Protein 2B5E (pdb70)

Structure (mmCIF, N/CA/C/O backbone):
data_2B5E
#
_entry.id   2B5E
#
_cell.length_a   136.560
_cell.length_b   136.560
_cell.length_c   69.524
_cell.angle_alpha   90.00
_cell.angle_beta   90.00
_cell.angle_gamma   90.00
#
_symmetry.space_group_name_H-M   'I 4'
#
loop_
_entity.id
_entity.type
_entity.pdbx_description
1 polymer 'Protein disulfide-isomerase'
2 non-polymer 'BARIUM ION'
3 non-polymer GLYCEROL
4 water water
#
loop_
_atom_site.group_PDB
_atom_site.id
_atom_site.type_symbol
_atom_site.label_atom_id
_atom_site.label_alt_id
_atom_site.label_comp_id
_atom_site.label_asym_id
_atom_site.label_entity_id
_atom_site.label_seq_id
_atom_site.pdbx_PDB_ins_code
_atom_site.Cartn_x
_atom_site.Cartn_y
_atom_site.Cartn_z
_atom_site.occupancy
_atom_site.B_iso_or_equiv
_atom_site.auth_seq_id
_atom_site.auth_comp_id
_atom_site.auth_asym_id
_atom_site.auth_atom_id
_atom_site.pdbx_PDB_model_num
ATOM 1 N N . MET A 1 4 ? -33.266 -34.946 -9.650 1.00 83.53 22 MET A N 1
ATOM 2 C CA . MET A 1 4 ? -33.900 -34.053 -10.664 1.00 83.44 22 MET A CA 1
ATOM 3 C C . MET A 1 4 ? -33.352 -34.304 -12.052 1.00 83.36 22 MET A C 1
ATOM 4 O O . MET A 1 4 ? -32.372 -35.045 -12.217 1.00 84.01 22 MET A O 1
ATOM 9 N N . GLN A 1 5 ? -33.987 -33.669 -13.043 1.00 82.58 23 GLN A N 1
ATOM 10 C CA . GLN A 1 5 ? -33.500 -33.704 -14.406 1.00 81.92 23 GLN A CA 1
ATOM 11 C C . GLN A 1 5 ? -32.236 -32.864 -14.398 1.00 81.34 23 GLN A C 1
ATOM 12 O O . GLN A 1 5 ? -32.054 -32.004 -13.528 1.00 81.29 23 GLN A O 1
ATOM 18 N N . GLN A 1 6 ? -31.357 -33.147 -15.350 1.00 80.45 24 GLN A N 1
ATOM 19 C CA . GLN A 1 6 ? -30.011 -32.627 -15.319 1.00 79.88 24 GLN A CA 1
ATOM 20 C C . GLN A 1 6 ? -30.039 -31.144 -15.656 1.00 79.35 24 GLN A C 1
ATOM 21 O O . GLN A 1 6 ? -30.709 -30.720 -16.611 1.00 78.49 24 GLN A O 1
ATOM 27 N N . GLU A 1 7 ? -29.311 -30.377 -14.843 1.00 78.89 25 GLU A N 1
ATOM 28 C CA . GLU A 1 7 ? -29.074 -28.949 -15.066 1.00 78.46 25 GLU A CA 1
ATOM 29 C C . GLU A 1 7 ? -27.671 -28.620 -15.579 1.00 77.37 25 GLU A C 1
ATOM 30 O O . GLU A 1 7 ? -26.748 -29.398 -15.417 1.00 76.69 25 GLU A O 1
ATOM 36 N N . ALA A 1 8 ? -27.547 -27.431 -16.161 1.00 77.29 26 ALA A N 1
ATOM 37 C CA . ALA A 1 8 ? -26.293 -26.895 -16.738 1.00 77.32 26 ALA A CA 1
ATOM 38 C C . ALA A 1 8 ? -25.287 -26.472 -15.678 1.00 77.04 26 ALA A C 1
ATOM 39 O O . ALA A 1 8 ? -24.108 -26.704 -15.817 1.00 77.51 26 ALA A O 1
ATOM 41 N N . VAL A 1 9 ? -25.763 -25.846 -14.614 1.00 77.55 27 VAL A N 1
ATOM 42 C CA . VAL A 1 9 ? -24.921 -25.518 -13.462 1.00 77.56 27 VAL A CA 1
ATOM 43 C C . VAL A 1 9 ? -24.443 -26.786 -12.692 1.00 77.31 27 VAL A C 1
ATOM 44 O O . VAL A 1 9 ? -25.215 -27.702 -12.422 1.00 75.26 27 VAL A O 1
ATOM 48 N N . ALA A 1 10 ? -23.135 -26.826 -12.417 1.00 77.57 28 ALA A N 1
ATOM 49 C CA . ALA A 1 10 ? -22.507 -27.943 -11.741 1.00 78.01 28 ALA A CA 1
ATOM 50 C C . ALA A 1 10 ? -22.915 -27.865 -10.296 1.00 78.16 28 ALA A C 1
ATOM 51 O O . ALA A 1 10 ? -23.222 -26.771 -9.817 1.00 78.55 28 ALA A O 1
ATOM 53 N N . PRO A 1 11 ? -22.906 -29.009 -9.597 1.00 78.13 29 PRO A N 1
ATOM 54 C CA . PRO A 1 11 ? -23.252 -29.007 -8.188 1.00 78.39 29 PRO A CA 1
ATOM 55 C C . PRO A 1 11 ? -22.260 -28.136 -7.450 1.00 78.59 29 PRO A C 1
ATOM 56 O O . PRO A 1 11 ? -21.005 -28.185 -7.752 1.00 79.24 29 PRO A O 1
ATOM 60 N N . GLU A 1 12 ? -22.795 -27.347 -6.492 1.00 79.16 30 GLU A N 1
ATOM 61 C CA . GLU A 1 12 ? -21.990 -26.265 -5.945 1.00 79.35 30 GLU A CA 1
ATOM 62 C C . GLU A 1 12 ? -20.903 -26.736 -4.947 1.00 80.13 30 GLU A C 1
ATOM 63 O O . GLU A 1 12 ? -19.978 -25.911 -4.600 1.00 81.28 30 GLU A O 1
ATOM 69 N N . ASP A 1 13 ? -20.984 -28.052 -4.534 1.00 79.54 31 ASP A N 1
ATOM 70 C CA . ASP A 1 13 ? -19.912 -28.678 -3.760 1.00 78.88 31 ASP A CA 1
ATOM 71 C C . ASP A 1 13 ? -18.860 -29.457 -4.579 1.00 78.47 31 ASP A C 1
ATOM 72 O O . ASP A 1 13 ? -18.069 -30.230 -3.972 1.00 78.37 31 ASP A O 1
ATOM 77 N N . SER A 1 14 ? -18.872 -29.313 -5.930 1.00 78.00 32 SER A N 1
ATOM 78 C CA . SER A 1 14 ? -17.913 -30.091 -6.765 1.00 77.18 32 SER A CA 1
ATOM 79 C C . SER A 1 14 ? -16.584 -29.334 -6.920 1.00 76.90 32 SER A C 1
ATOM 80 O O . SER A 1 14 ? -16.381 -28.223 -6.270 1.00 78.19 32 SER A O 1
ATOM 83 N N . ALA A 1 15 ? -15.685 -29.912 -7.769 1.00 75.66 33 ALA A N 1
ATOM 84 C CA . ALA A 1 15 ? -14.410 -29.260 -8.080 1.00 74.79 33 ALA A CA 1
ATOM 85 C C . ALA A 1 15 ? -14.624 -27.995 -8.894 1.00 74.21 33 ALA A C 1
ATOM 86 O O . ALA A 1 15 ? -13.824 -27.078 -8.818 1.00 75.15 33 ALA A O 1
ATOM 88 N N . VAL A 1 16 ? -15.706 -27.950 -9.670 1.00 73.14 34 VAL A N 1
ATOM 89 C CA . VAL A 1 16 ? -16.040 -26.779 -10.503 1.00 72.34 34 VAL A CA 1
ATOM 90 C C . VAL A 1 16 ? -16.141 -25.507 -9.662 1.00 71.69 34 VAL A C 1
ATOM 91 O O . VAL A 1 16 ? -16.588 -25.559 -8.500 1.00 71.82 34 VAL A O 1
ATOM 95 N N . VAL A 1 17 ? -15.686 -24.391 -10.237 1.00 70.94 35 VAL A N 1
ATOM 96 C CA . VAL A 1 17 ? -15.630 -23.124 -9.542 1.00 70.41 35 VAL A CA 1
ATOM 97 C C . VAL A 1 17 ? -16.605 -22.175 -10.208 1.00 70.41 35 VAL A C 1
ATOM 98 O O . VAL A 1 17 ? -16.631 -22.040 -11.437 1.00 70.52 35 VAL A O 1
ATOM 102 N N . LYS A 1 18 ? -17.428 -21.541 -9.384 1.00 70.37 36 LYS A N 1
ATOM 103 C CA . LYS A 1 18 ? -18.390 -20.572 -9.844 1.00 70.53 36 LYS A CA 1
ATOM 104 C C . LYS A 1 18 ? -17.671 -19.256 -9.905 1.00 70.53 36 LYS A C 1
ATOM 105 O O . LYS A 1 18 ? -17.008 -18.868 -8.958 1.00 70.78 36 LYS A O 1
ATOM 111 N N . LEU A 1 19 ? -17.795 -18.582 -11.036 1.00 70.66 37 LEU A N 1
ATOM 112 C CA . LEU A 1 19 ? -17.141 -17.305 -11.252 1.00 70.32 37 LEU A CA 1
ATOM 113 C C . LEU A 1 19 ? -18.188 -16.333 -11.748 1.00 70.48 37 LEU A C 1
ATOM 114 O O . LEU A 1 19 ? -19.129 -16.717 -12.459 1.00 70.32 37 LEU A O 1
ATOM 119 N N . ALA A 1 20 ? -18.049 -15.087 -11.314 1.00 70.36 38 ALA A N 1
ATOM 120 C CA . ALA A 1 20 ? -19.021 -14.057 -11.636 1.00 70.37 38 ALA A CA 1
ATOM 121 C C . ALA A 1 20 ? -18.301 -12.765 -12.010 1.00 70.24 38 ALA A C 1
ATOM 122 O O . ALA A 1 20 ? -17.077 -12.699 -11.982 1.00 68.79 38 ALA A O 1
ATOM 124 N N . THR A 1 21 ? -19.084 -11.731 -12.332 1.00 71.13 39 THR A N 1
ATOM 125 C CA . THR A 1 21 ? -18.513 -10.488 -12.841 1.00 71.37 39 THR A CA 1
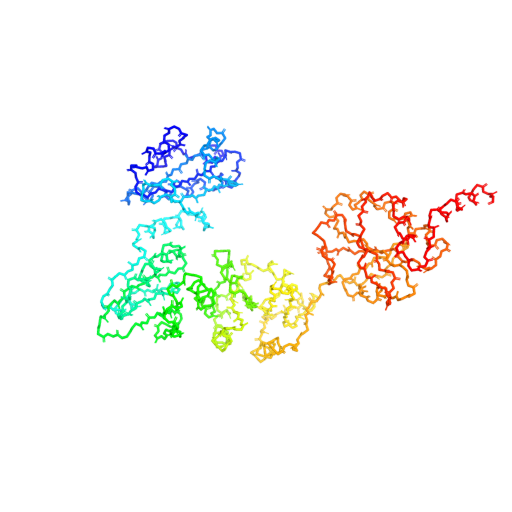ATOM 126 C C . THR A 1 21 ? -17.463 -9.941 -11.868 1.00 71.39 39 THR A C 1
ATOM 127 O O . THR A 1 21 ? -16.329 -9.662 -12.269 1.00 71.64 39 THR A O 1
ATOM 131 N N . ASP A 1 22 ? -17.792 -9.866 -10.592 1.00 71.12 40 ASP A N 1
ATOM 132 C CA . ASP A 1 22 ? -16.897 -9.180 -9.664 1.00 71.07 40 ASP A CA 1
ATOM 133 C C . ASP A 1 22 ? -15.755 -10.062 -9.119 1.00 70.67 40 ASP A C 1
ATOM 134 O O . ASP A 1 22 ? -14.871 -9.539 -8.451 1.00 70.41 40 ASP A O 1
ATOM 139 N N . SER A 1 23 ? -15.766 -11.368 -9.446 1.00 70.21 41 SER A N 1
ATOM 140 C CA . SER A 1 23 ? -14.748 -12.349 -8.990 1.00 69.82 41 SER A CA 1
ATOM 141 C C . SER A 1 23 ? -13.819 -12.931 -10.089 1.00 69.85 41 SER A C 1
ATOM 142 O O . SER A 1 23 ? -12.774 -13.533 -9.771 1.00 70.82 41 SER A O 1
ATOM 145 N N . PHE A 1 24 ? -14.205 -12.788 -11.354 1.00 68.60 42 PHE A N 1
ATOM 146 C CA . PHE A 1 24 ? -13.464 -13.368 -12.470 1.00 68.38 42 PHE A CA 1
ATOM 147 C C . PHE A 1 24 ? -11.990 -12.962 -12.621 1.00 68.43 42 PHE A C 1
ATOM 148 O O . PHE A 1 24 ? -11.102 -13.830 -12.721 1.00 68.64 42 PHE A O 1
ATOM 156 N N . ASN A 1 25 ? -11.734 -11.658 -12.702 1.00 67.68 43 ASN A N 1
ATOM 157 C CA . ASN A 1 25 ? -10.400 -11.199 -12.990 1.00 67.63 43 ASN A CA 1
ATOM 158 C C . ASN A 1 25 ? -9.438 -11.652 -11.916 1.00 68.05 43 ASN A C 1
ATOM 159 O O . ASN A 1 25 ? -8.405 -12.235 -12.246 1.00 68.53 43 ASN A O 1
ATOM 164 N N . GLU A 1 26 ? -9.796 -11.421 -10.643 1.00 68.36 44 GLU A N 1
ATOM 165 C CA . GLU A 1 26 ? -8.968 -11.804 -9.484 1.00 68.28 44 GLU A CA 1
ATOM 166 C C . GLU A 1 26 ? -8.660 -13.298 -9.557 1.00 68.00 44 GLU A C 1
ATOM 167 O O . GLU A 1 26 ? -7.532 -13.719 -9.275 1.00 67.73 44 GLU A O 1
ATOM 173 N N . TYR A 1 27 ? -9.646 -14.095 -9.970 1.00 68.00 45 TYR A N 1
ATOM 174 C CA . TYR A 1 27 ? -9.458 -15.549 -10.058 1.00 68.39 45 TYR A CA 1
ATOM 175 C C . TYR A 1 27 ? -8.530 -16.009 -11.179 1.00 68.37 45 TYR A C 1
ATOM 176 O O . TYR A 1 27 ? -7.706 -16.892 -10.992 1.00 68.44 45 TYR A O 1
ATOM 185 N N . ILE A 1 28 ? -8.706 -15.442 -12.355 1.00 68.98 46 ILE A N 1
ATOM 186 C CA . ILE A 1 28 ? -7.864 -15.774 -13.498 1.00 69.30 46 ILE A CA 1
ATOM 187 C C . ILE A 1 28 ? -6.443 -15.346 -13.209 1.00 69.68 46 ILE A C 1
ATOM 188 O O . ILE A 1 28 ? -5.495 -16.086 -13.464 1.00 68.91 46 ILE A O 1
ATOM 193 N N . GLN A 1 29 ? -6.298 -14.155 -12.642 1.00 70.00 47 GLN A N 1
ATOM 194 C CA . GLN A 1 29 ? -4.980 -13.614 -12.493 1.00 70.45 47 GLN A CA 1
ATOM 195 C C . GLN A 1 29 ? -4.270 -14.050 -11.221 1.00 70.01 47 GLN A C 1
ATOM 196 O O . GLN A 1 29 ? -3.168 -13.595 -10.962 1.00 69.42 47 GLN A O 1
ATOM 202 N N . SER A 1 30 ? -4.875 -14.973 -10.475 1.00 70.13 48 SER A N 1
ATOM 203 C CA . SER A 1 30 ? -4.152 -15.743 -9.457 1.00 70.62 48 SER A CA 1
ATOM 204 C C . SER A 1 30 ? -4.031 -17.234 -9.805 1.00 70.71 48 SER A C 1
ATOM 205 O O . SER A 1 30 ? -3.514 -17.991 -9.022 1.00 71.07 48 SER A O 1
ATOM 208 N N . HIS A 1 31 ? -4.502 -17.654 -10.971 1.00 71.27 49 HIS A N 1
ATOM 209 C CA . HIS A 1 31 ? -4.441 -19.057 -11.398 1.00 71.48 49 HIS A CA 1
ATOM 210 C C . HIS A 1 31 ? -3.984 -19.128 -12.857 1.00 71.99 49 HIS A C 1
ATOM 211 O O . HIS A 1 31 ? -4.581 -18.493 -13.721 1.00 72.88 49 HIS A O 1
ATOM 218 N N . ASP A 1 32 ? -2.969 -19.941 -13.142 1.00 72.52 50 ASP A N 1
ATOM 219 C CA . ASP A 1 32 ? -2.234 -19.885 -14.429 1.00 71.98 50 ASP A CA 1
ATOM 220 C C . ASP A 1 32 ? -2.853 -20.662 -15.605 1.00 71.21 50 ASP A C 1
ATOM 221 O O . ASP A 1 32 ? -2.443 -20.477 -16.751 1.00 69.65 50 ASP A O 1
ATOM 226 N N . LEU A 1 33 ? -3.799 -21.556 -15.307 1.00 70.48 51 LEU A N 1
ATOM 227 C CA . LEU A 1 33 ? -4.483 -22.330 -16.342 1.00 70.01 51 LEU A CA 1
ATOM 228 C C . LEU A 1 33 ? -5.927 -22.628 -15.920 1.00 68.95 51 LEU A C 1
ATOM 229 O O . LEU A 1 33 ? -6.174 -23.416 -15.022 1.00 68.71 51 LEU A O 1
ATOM 234 N N . VAL A 1 34 ? -6.868 -21.980 -16.586 1.00 68.59 52 VAL A N 1
ATOM 235 C CA . VAL A 1 34 ? -8.263 -22.000 -16.198 1.00 68.55 52 VAL A CA 1
ATOM 236 C C . VAL A 1 34 ? -9.114 -22.256 -17.430 1.00 67.93 52 VAL A C 1
ATOM 237 O O . VAL A 1 34 ? -8.934 -21.581 -18.443 1.00 68.10 52 VAL A O 1
ATOM 241 N N . LEU A 1 35 ? -9.995 -23.260 -17.355 1.00 67.88 53 LEU A N 1
ATOM 242 C CA . LEU A 1 35 ? -11.004 -23.520 -18.402 1.00 67.87 53 LEU A CA 1
ATOM 243 C C . LEU A 1 35 ? -12.284 -22.932 -17.881 1.00 67.96 53 LEU A C 1
ATOM 244 O O . LEU A 1 35 ? -12.701 -23.254 -16.749 1.00 67.44 53 LEU A O 1
ATOM 249 N N . ALA A 1 36 ? -12.873 -22.027 -18.662 1.00 67.70 54 ALA A N 1
ATOM 250 C CA . ALA A 1 36 ? -14.079 -21.320 -18.232 1.00 68.28 54 ALA A CA 1
ATOM 251 C C . ALA A 1 36 ? -15.222 -21.692 -19.141 1.00 67.85 54 ALA A C 1
ATOM 252 O O . ALA A 1 36 ? -15.086 -21.599 -20.344 1.00 67.56 54 ALA A O 1
ATOM 254 N N . GLU A 1 37 ? -16.324 -22.135 -18.551 1.00 68.04 55 GLU A N 1
ATOM 255 C CA . GLU A 1 37 ? -17.566 -22.373 -19.290 1.00 68.78 55 GLU A CA 1
ATOM 256 C C . GLU A 1 37 ? -18.560 -21.227 -19.102 1.00 68.09 55 GLU A C 1
ATOM 257 O O . GLU A 1 37 ? -19.072 -20.988 -17.998 1.00 67.74 55 GLU A O 1
ATOM 263 N N . PHE A 1 38 ? -18.788 -20.496 -20.184 1.00 68.19 56 PHE A N 1
ATOM 264 C CA . PHE A 1 38 ? -19.835 -19.447 -20.241 1.00 68.28 56 PHE A CA 1
ATOM 265 C C . PHE A 1 38 ? -21.146 -20.095 -20.709 1.00 68.04 56 PHE A C 1
ATOM 266 O O . PHE A 1 38 ? -21.251 -20.615 -21.803 1.00 66.62 56 PHE A O 1
ATOM 274 N N . PHE A 1 39 ? -22.131 -20.123 -19.824 1.00 68.96 57 PHE A N 1
ATOM 275 C CA . PHE A 1 39 ? -23.338 -20.924 -20.053 1.00 68.70 57 PHE A CA 1
ATOM 276 C C . PHE A 1 39 ? -24.578 -20.083 -19.667 1.00 69.08 57 PHE A C 1
ATOM 277 O O . PHE A 1 39 ? -24.432 -19.017 -19.090 1.00 69.49 57 PHE A O 1
ATOM 285 N N . ALA A 1 40 ? -25.763 -20.552 -20.077 1.00 69.26 58 ALA A N 1
ATOM 286 C CA . ALA A 1 40 ? -27.039 -20.038 -19.659 1.00 69.28 58 ALA A CA 1
ATOM 287 C C . ALA A 1 40 ? -27.854 -21.237 -19.184 1.00 70.17 58 ALA A C 1
ATOM 288 O O . ALA A 1 40 ? -27.790 -22.301 -19.811 1.00 71.47 58 ALA A O 1
ATOM 290 N N . PRO A 1 41 ? -28.636 -21.095 -18.082 1.00 69.64 59 PRO A N 1
ATOM 291 C CA . PRO A 1 41 ? -29.288 -22.314 -17.583 1.00 69.29 59 PRO A CA 1
ATOM 292 C C . PRO A 1 41 ? -30.349 -22.884 -18.534 1.00 69.79 59 PRO A C 1
ATOM 293 O O . PRO A 1 41 ? -30.717 -24.065 -18.429 1.00 71.17 59 PRO A O 1
ATOM 297 N N . TRP A 1 42 ? -30.891 -22.050 -19.417 1.00 68.95 60 TRP A N 1
ATOM 298 C CA . TRP A 1 42 ? -31.899 -22.516 -20.351 1.00 68.25 60 TRP A CA 1
ATOM 299 C C . TRP A 1 42 ? -31.387 -23.351 -21.538 1.00 67.89 60 TRP A C 1
ATOM 300 O O . TRP A 1 42 ? -32.158 -23.790 -22.391 1.00 66.90 60 TRP A O 1
ATOM 311 N N . CYS A 1 43 ? -30.082 -23.562 -21.581 1.00 67.61 61 CYS A N 1
ATOM 312 C CA . CYS A 1 43 ? -29.447 -24.152 -22.726 1.00 67.61 61 CYS A CA 1
ATOM 313 C C . CYS A 1 43 ? -29.293 -25.706 -22.617 1.00 66.96 61 CYS A C 1
ATOM 314 O O . CYS A 1 43 ? -28.567 -26.177 -21.798 1.00 66.43 61 CYS A O 1
ATOM 319 N N . GLY A 1 44 ? -30.001 -26.465 -23.459 1.00 66.93 62 GLY A N 1
ATOM 320 C CA . GLY A 1 44 ? -29.979 -27.946 -23.457 1.00 67.46 62 GLY A CA 1
ATOM 321 C C . GLY A 1 44 ? -28.607 -28.586 -23.710 1.00 68.23 62 GLY A C 1
ATOM 322 O O . GLY A 1 44 ? -28.288 -29.612 -23.119 1.00 68.03 62 GLY A O 1
ATOM 323 N N . HIS A 1 45 ? -27.781 -27.990 -24.571 1.00 68.88 63 HIS A N 1
ATOM 324 C CA . HIS A 1 45 ? -26.416 -28.485 -24.778 1.00 69.53 63 HIS A CA 1
ATOM 325 C C . HIS A 1 45 ? -25.548 -28.198 -23.565 1.00 69.47 63 HIS A C 1
ATOM 326 O O . HIS A 1 45 ? -24.615 -28.951 -23.263 1.00 70.32 63 HIS A O 1
ATOM 333 N N . CYS A 1 46 ? -25.863 -27.114 -22.865 1.00 69.02 64 CYS A N 1
ATOM 334 C CA . CYS A 1 46 ? -25.201 -26.797 -21.601 1.00 68.38 64 CYS A CA 1
ATOM 335 C C . CYS A 1 46 ? -25.595 -27.835 -20.555 1.00 67.71 64 CYS A C 1
ATOM 336 O O . CYS A 1 46 ? -24.740 -28.266 -19.777 1.00 68.01 64 CYS A O 1
ATOM 341 N N . LYS A 1 47 ? -26.863 -28.256 -20.564 1.00 66.32 65 LYS A N 1
ATOM 342 C CA . LYS A 1 47 ? -27.293 -29.343 -19.680 1.00 66.84 65 LYS A CA 1
ATOM 343 C C . LYS A 1 47 ? -26.653 -30.683 -20.064 1.00 66.45 65 LYS A C 1
ATOM 344 O O . LYS A 1 47 ? -26.151 -31.382 -19.191 1.00 66.89 65 LYS A O 1
ATOM 350 N N . ASN A 1 48 ? -26.699 -31.044 -21.349 1.00 66.19 66 ASN A N 1
ATOM 351 C CA . ASN A 1 48 ? -26.084 -32.279 -21.830 1.00 66.97 66 ASN A CA 1
ATOM 352 C C . ASN A 1 48 ? -24.629 -32.451 -21.356 1.00 67.40 66 ASN A C 1
ATOM 353 O O . ASN A 1 48 ? -24.233 -33.560 -21.031 1.00 66.16 66 ASN A O 1
ATOM 358 N N . MET A 1 49 ? -23.839 -31.372 -21.277 1.00 68.55 67 MET A N 1
ATOM 359 C CA . MET A 1 49 ? -22.396 -31.503 -20.970 1.00 69.70 67 MET A CA 1
ATOM 360 C C . MET A 1 49 ? -22.035 -31.444 -19.497 1.00 70.18 67 MET A C 1
ATOM 361 O O . MET A 1 49 ? -20.924 -31.833 -19.131 1.00 70.53 67 MET A O 1
ATOM 366 N N . ALA A 1 50 ? -22.919 -30.931 -18.648 1.00 70.00 68 ALA A N 1
ATOM 367 C CA . ALA A 1 50 ? -22.566 -30.778 -17.227 1.00 70.01 68 ALA A CA 1
ATOM 368 C C . ALA A 1 50 ? -21.957 -32.060 -16.612 1.00 70.13 68 ALA A C 1
ATOM 369 O O . ALA A 1 50 ? -20.907 -32.006 -15.956 1.00 71.09 68 ALA A O 1
ATOM 371 N N . PRO A 1 51 ? -22.592 -33.220 -16.818 1.00 69.48 69 PRO A N 1
ATOM 372 C CA . PRO A 1 51 ? -21.972 -34.365 -16.136 1.00 69.58 69 PRO A CA 1
ATOM 373 C C . PRO A 1 51 ? -20.493 -34.567 -16.510 1.00 69.25 69 PRO A C 1
ATOM 374 O O . PRO A 1 51 ? -19.664 -34.839 -15.644 1.00 68.42 69 PRO A O 1
ATOM 378 N N . GLU A 1 52 ? -20.183 -34.405 -17.794 1.00 69.66 70 GLU A N 1
ATOM 379 C CA . GLU A 1 52 ? -18.822 -34.550 -18.304 1.00 69.83 70 GLU A CA 1
ATOM 380 C C . GLU A 1 52 ? -17.874 -33.440 -17.826 1.00 69.51 70 GLU A C 1
ATOM 381 O O . GLU A 1 52 ? -16.680 -33.685 -17.689 1.00 71.24 70 GLU A O 1
ATOM 387 N N . TYR A 1 53 ? -18.406 -32.260 -17.544 1.00 68.65 71 TYR A N 1
ATOM 388 C CA . TYR A 1 53 ? -17.622 -31.116 -17.076 1.00 68.96 71 TYR A CA 1
ATOM 389 C C . TYR A 1 53 ? -17.163 -31.341 -15.680 1.00 68.70 71 TYR A C 1
ATOM 390 O O . TYR A 1 53 ? -16.029 -31.071 -15.348 1.00 68.41 71 TYR A O 1
ATOM 399 N N . VAL A 1 54 ? -18.087 -31.804 -14.848 1.00 69.90 72 VAL A N 1
ATOM 400 C CA . VAL A 1 54 ? -17.806 -32.105 -13.445 1.00 69.80 72 VAL A CA 1
ATOM 401 C C . VAL A 1 54 ? -16.792 -33.241 -13.356 1.00 70.09 72 VAL A C 1
ATOM 402 O O . VAL A 1 54 ? -15.781 -33.156 -12.622 1.00 71.12 72 VAL A O 1
ATOM 406 N N . LYS A 1 55 ? -17.051 -34.294 -14.117 1.00 70.55 73 LYS A N 1
ATOM 407 C CA . LYS A 1 55 ? -16.159 -35.465 -14.160 1.00 70.53 73 LYS A CA 1
ATOM 408 C C . LYS A 1 55 ? -14.747 -35.067 -14.670 1.00 69.90 73 LYS A C 1
ATOM 409 O O . LYS A 1 55 ? -13.766 -35.454 -14.117 1.00 69.18 73 LYS A O 1
ATOM 415 N N . ALA A 1 56 ? -14.626 -34.217 -15.680 1.00 70.78 74 ALA A N 1
ATOM 416 C CA . ALA A 1 56 ? -13.299 -33.641 -15.997 1.00 70.91 74 ALA A CA 1
ATOM 417 C C . ALA A 1 56 ? -12.696 -32.727 -14.879 1.00 71.05 74 ALA A C 1
ATOM 418 O O . ALA A 1 56 ? -11.509 -32.811 -14.594 1.00 71.22 74 ALA A O 1
ATOM 420 N N . ALA A 1 57 ? -13.499 -31.849 -14.267 1.00 71.51 75 ALA A N 1
ATOM 421 C CA . ALA A 1 57 ? -13.010 -30.977 -13.188 1.00 71.30 75 ALA A CA 1
ATOM 422 C C . ALA A 1 57 ? -12.468 -31.796 -12.030 1.00 71.80 75 ALA A C 1
ATOM 423 O O . ALA A 1 57 ? -11.487 -31.404 -11.388 1.00 72.44 75 ALA A O 1
ATOM 425 N N . GLU A 1 58 ? -13.105 -32.925 -11.748 1.00 71.43 76 GLU A N 1
ATOM 426 C CA . GLU A 1 58 ? -12.602 -33.780 -1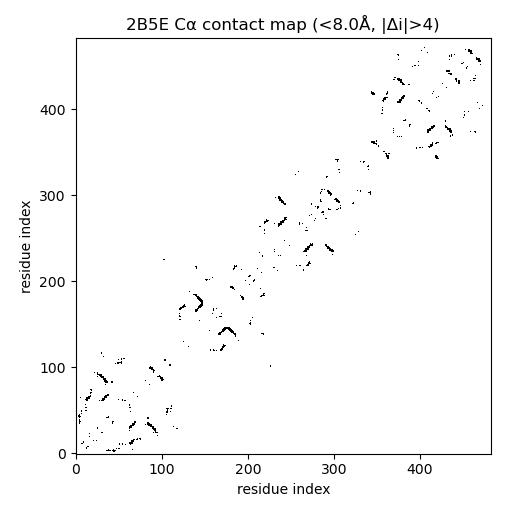0.689 1.00 72.06 76 GLU A CA 1
ATOM 427 C C . GLU A 1 58 ? -11.229 -34.305 -11.057 1.00 71.90 76 GLU A C 1
ATOM 428 O O . GLU A 1 58 ? -10.296 -34.157 -10.284 1.00 72.45 76 GLU A O 1
ATOM 434 N N . THR A 1 59 ? -11.122 -34.892 -12.250 1.00 71.66 77 THR A N 1
ATOM 435 C CA . THR A 1 59 ? -9.919 -35.561 -12.719 1.00 71.73 77 THR A CA 1
ATOM 436 C C . THR A 1 59 ? -8.701 -34.623 -12.750 1.00 71.72 77 THR A C 1
ATOM 437 O O . THR A 1 59 ? -7.572 -35.078 -12.807 1.00 71.41 77 THR A O 1
ATOM 441 N N . LEU A 1 60 ? -8.952 -33.332 -12.619 1.00 71.80 78 LEU A N 1
ATOM 442 C CA . LEU A 1 60 ? -8.046 -32.294 -13.057 1.00 72.65 78 LEU A CA 1
ATOM 443 C C . LEU A 1 60 ? -7.612 -31.372 -11.921 1.00 72.89 78 LEU A C 1
ATOM 444 O O . LEU A 1 60 ? -6.883 -30.405 -12.157 1.00 72.69 78 LEU A O 1
ATOM 449 N N . VAL A 1 61 ? -8.104 -31.648 -10.712 1.00 72.68 79 VAL A N 1
ATOM 450 C CA . VAL A 1 61 ? -7.708 -30.944 -9.497 1.00 73.44 79 VAL A CA 1
ATOM 451 C C . VAL A 1 61 ? -6.255 -31.296 -9.220 1.00 74.33 79 VAL A C 1
ATOM 452 O O . VAL A 1 61 ? -5.441 -30.456 -8.842 1.00 75.22 79 VAL A O 1
ATOM 456 N N . GLU A 1 62 ? -5.999 -32.602 -9.325 1.00 74.92 80 GLU A N 1
ATOM 457 C CA . GLU A 1 62 ? -4.691 -33.257 -9.324 1.00 74.52 80 GLU A CA 1
ATOM 458 C C . GLU A 1 62 ? -3.580 -32.424 -9.964 1.00 74.05 80 GLU A C 1
ATOM 459 O O . GLU A 1 62 ? -2.447 -32.376 -9.451 1.00 73.47 80 GLU A O 1
ATOM 465 N N . LYS A 1 63 ? -3.918 -31.772 -11.082 1.00 73.71 81 LYS A N 1
ATOM 466 C CA . LYS A 1 63 ? -2.941 -31.076 -11.916 1.00 73.02 81 LYS A CA 1
ATOM 467 C C . LYS A 1 63 ? -2.920 -29.565 -11.681 1.00 72.45 81 LYS A C 1
ATOM 468 O O . LYS A 1 63 ? -2.361 -28.837 -12.477 1.00 72.41 81 LYS A O 1
ATOM 474 N N . ASN A 1 64 ? -3.517 -29.087 -10.594 1.00 72.36 82 ASN A N 1
ATOM 475 C CA . ASN A 1 64 ? -3.583 -27.650 -10.312 1.00 72.65 82 ASN A CA 1
ATOM 476 C C . ASN A 1 64 ? -4.139 -26.866 -11.517 1.00 72.53 82 ASN A C 1
ATOM 477 O O . ASN A 1 64 ? -3.665 -25.770 -11.841 1.00 72.97 82 ASN A O 1
ATOM 482 N N . ILE A 1 65 ? -5.131 -27.454 -12.195 1.00 71.98 83 ILE A N 1
ATOM 483 C CA . ILE A 1 65 ? -5.839 -26.818 -13.311 1.00 71.20 83 ILE A CA 1
ATOM 484 C C . ILE A 1 65 ? -7.322 -26.698 -12.934 1.00 70.93 83 ILE A C 1
ATOM 485 O O . ILE A 1 65 ? -7.981 -27.681 -12.616 1.00 70.95 83 ILE A O 1
ATOM 490 N N . THR A 1 66 ? -7.818 -25.471 -12.988 1.00 70.95 84 THR A N 1
ATOM 491 C CA . THR A 1 66 ? -9.202 -25.127 -12.728 1.00 70.67 84 THR A CA 1
ATOM 492 C C . THR A 1 66 ? -10.161 -25.172 -13.924 1.00 70.15 84 THR A C 1
ATOM 493 O O . THR A 1 66 ? -9.833 -24.720 -15.013 1.00 70.25 84 THR A O 1
ATOM 497 N N . LEU A 1 67 ? -11.359 -25.688 -13.656 1.00 70.08 85 LEU A N 1
ATOM 498 C CA . LEU A 1 67 ? -12.572 -25.560 -14.452 1.00 70.28 85 LEU A CA 1
ATOM 499 C C . LEU A 1 67 ? -13.605 -24.685 -13.725 1.00 70.37 85 LEU A C 1
ATOM 500 O O . LEU A 1 67 ? -14.012 -24.966 -12.600 1.00 69.33 85 LEU A O 1
ATOM 505 N N . ALA A 1 68 ? -14.020 -23.615 -14.406 1.00 71.17 86 ALA A N 1
ATOM 506 C CA . ALA A 1 68 ? -14.959 -22.616 -13.866 1.00 71.05 86 ALA A CA 1
ATOM 507 C C . ALA A 1 68 ? -16.216 -22.545 -14.719 1.00 70.95 86 ALA A C 1
ATOM 508 O O . ALA A 1 68 ? -16.229 -23.012 -15.851 1.00 69.84 8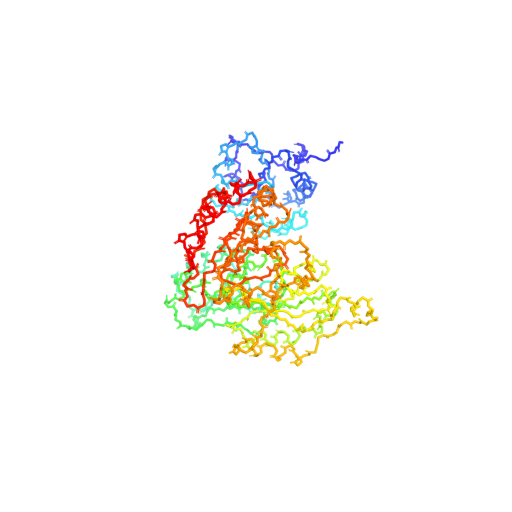6 ALA A O 1
ATOM 510 N N . GLN A 1 69 ? -17.273 -21.985 -14.132 1.00 71.78 87 GLN A N 1
ATOM 511 C CA . GLN A 1 69 ? -18.521 -21.725 -14.829 1.00 72.42 87 GLN A CA 1
ATOM 512 C C . GLN A 1 69 ? -18.930 -20.265 -14.598 1.00 72.63 87 GLN A C 1
ATOM 513 O O . GLN A 1 69 ? -18.903 -19.765 -13.467 1.00 71.35 87 GLN A O 1
ATOM 519 N N . ILE A 1 70 ? -19.282 -19.591 -15.690 1.00 73.03 88 ILE A N 1
ATOM 520 C CA . ILE A 1 70 ? -19.912 -18.275 -15.619 1.00 72.79 88 ILE A CA 1
ATOM 521 C C . ILE A 1 70 ? -21.299 -18.378 -16.221 1.00 72.41 88 ILE A C 1
ATOM 522 O O . ILE A 1 70 ? -21.448 -18.710 -17.388 1.00 73.09 88 ILE A O 1
ATOM 527 N N . ASP A 1 71 ? -22.300 -18.061 -15.428 1.00 71.26 89 ASP A N 1
ATOM 528 C CA . ASP A 1 71 ? -23.669 -17.967 -15.913 1.00 71.17 89 ASP A CA 1
ATOM 529 C C . ASP A 1 71 ? -23.902 -16.585 -16.521 1.00 70.48 89 ASP A C 1
ATOM 530 O O . ASP A 1 71 ? -24.047 -15.605 -15.804 1.00 70.22 89 ASP A O 1
ATOM 535 N N . CYS A 1 72 ? -23.949 -16.520 -17.851 1.00 70.63 90 CYS A N 1
ATOM 536 C CA . CYS A 1 72 ? -24.075 -15.244 -18.571 1.00 70.77 90 CYS A CA 1
ATOM 537 C C . CYS A 1 72 ? -25.403 -14.516 -18.330 1.00 70.75 90 CYS A C 1
ATOM 538 O O . CYS A 1 72 ? -25.459 -13.317 -18.507 1.00 71.57 90 CYS A O 1
ATOM 541 N N . THR A 1 73 ? -26.461 -15.212 -17.911 1.00 69.76 91 THR A N 1
ATOM 542 C CA . THR A 1 73 ? -27.745 -14.546 -17.640 1.00 69.77 91 THR A CA 1
ATOM 543 C C . THR A 1 73 ? -27.667 -13.609 -16.413 1.00 68.90 91 THR A C 1
ATOM 544 O O . THR A 1 73 ? -28.449 -12.746 -16.269 1.00 67.40 91 THR A O 1
ATOM 548 N N . GLU A 1 74 ? -26.649 -13.788 -15.600 1.00 69.42 92 GLU A N 1
ATOM 549 C CA . GLU A 1 74 ? -26.377 -12.994 -14.437 1.00 70.06 92 GLU A CA 1
ATOM 550 C C . GLU A 1 74 ? -25.071 -12.210 -14.562 1.00 69.84 92 GLU A C 1
ATOM 551 O O . GLU A 1 74 ? -24.743 -11.431 -13.686 1.00 70.23 92 GLU A O 1
ATOM 557 N N . ASN A 1 75 ? -24.283 -12.476 -15.603 1.00 69.31 93 ASN A N 1
ATOM 558 C CA . ASN A 1 75 ? -22.996 -11.825 -15.776 1.00 69.57 93 ASN A CA 1
ATOM 559 C C . ASN A 1 75 ? -22.830 -11.271 -17.194 1.00 69.41 93 ASN A C 1
ATOM 560 O O . ASN A 1 75 ? -21.844 -11.541 -17.880 1.00 69.55 93 ASN A O 1
ATOM 565 N N . GLN A 1 76 ? -23.805 -10.497 -17.611 1.00 69.30 94 GLN A N 1
ATOM 566 C CA . GLN A 1 76 ? -23.784 -9.894 -18.910 1.00 70.89 94 GLN A CA 1
ATOM 567 C C . GLN A 1 76 ? -22.554 -9.025 -19.196 1.00 70.95 94 GLN A C 1
ATOM 568 O O . GLN A 1 76 ? -22.052 -9.073 -20.313 1.00 70.70 94 GLN A O 1
ATOM 574 N N . ASP A 1 77 ? -22.078 -8.241 -18.232 1.00 71.40 95 ASP A N 1
ATOM 575 C CA . ASP A 1 77 ? -20.867 -7.423 -18.442 1.00 72.28 95 ASP A CA 1
ATOM 576 C C . ASP A 1 77 ? -19.714 -8.321 -18.866 1.00 72.60 95 ASP A C 1
ATOM 577 O O . ASP A 1 77 ? -18.995 -8.059 -19.830 1.00 73.01 95 ASP A O 1
ATOM 582 N N . LEU A 1 78 ? -19.551 -9.393 -18.113 1.00 72.61 96 LEU A N 1
ATOM 583 C CA . LEU A 1 78 ? -18.464 -10.303 -18.316 1.00 72.62 96 LEU A CA 1
ATOM 584 C C . LEU A 1 78 ? -18.612 -11.005 -19.655 1.00 72.66 96 LEU A C 1
ATOM 585 O O . LEU A 1 78 ? -17.650 -11.099 -20.418 1.00 72.57 96 LEU A O 1
ATOM 590 N N . CYS A 1 79 ? -19.828 -11.445 -19.972 1.00 72.77 97 CYS A N 1
ATOM 591 C CA . CYS A 1 79 ? -20.067 -12.106 -21.241 1.00 73.01 97 CYS A CA 1
ATOM 592 C C . CYS A 1 79 ? -19.858 -11.181 -22.465 1.00 71.99 97 CYS A C 1
ATOM 593 O O . CYS A 1 79 ? -19.344 -11.617 -23.495 1.00 70.36 97 CYS A O 1
ATOM 596 N N . MET A 1 80 ? -20.184 -9.899 -22.329 1.00 71.07 98 MET A N 1
ATOM 597 C CA . MET A 1 80 ? -19.885 -8.956 -23.369 1.00 70.93 98 MET A CA 1
ATOM 598 C C . MET A 1 80 ? -18.389 -8.766 -23.531 1.00 70.17 98 MET A C 1
ATOM 599 O O . MET A 1 80 ? -17.885 -8.781 -24.656 1.00 68.96 98 MET A O 1
ATOM 604 N N . GLU A 1 81 ? -17.675 -8.639 -22.414 1.00 70.98 99 GLU A N 1
ATOM 605 C CA . GLU A 1 81 ? -16.215 -8.389 -22.449 1.00 71.38 99 GLU A CA 1
ATOM 606 C C . GLU A 1 81 ? -15.444 -9.543 -23.130 1.00 70.44 99 GLU A C 1
ATOM 607 O O . GLU A 1 81 ? -14.475 -9.329 -23.847 1.00 71.30 99 GLU A O 1
ATOM 613 N N . HIS A 1 82 ? -15.924 -10.754 -22.954 1.00 69.50 100 HIS A N 1
ATOM 614 C CA . HIS A 1 82 ? -15.322 -11.919 -23.608 1.00 68.87 100 HIS A CA 1
ATOM 615 C C . HIS A 1 82 ? -15.975 -12.304 -24.921 1.00 67.36 100 HIS A C 1
ATOM 616 O O . HIS A 1 82 ? -15.602 -13.303 -25.507 1.00 65.84 100 HIS A O 1
ATOM 623 N N . ASN A 1 83 ? -16.923 -11.477 -25.377 1.00 67.02 101 ASN A N 1
ATOM 624 C CA . ASN A 1 83 ? -17.452 -11.550 -26.728 1.00 67.52 101 ASN A CA 1
ATOM 625 C C . ASN A 1 83 ? -18.114 -12.898 -26.930 1.00 67.11 101 ASN A C 1
ATOM 626 O O . ASN A 1 83 ? -17.879 -13.605 -27.920 1.00 67.23 101 ASN A O 1
ATOM 631 N N . ILE A 1 84 ? -18.932 -13.286 -25.979 1.00 67.95 102 ILE A N 1
ATOM 632 C CA . ILE A 1 84 ? -19.481 -14.650 -26.023 1.00 68.64 102 ILE A CA 1
ATOM 633 C C . ILE A 1 84 ? -20.595 -14.731 -27.082 1.00 69.60 102 ILE A C 1
ATOM 634 O O . ILE A 1 84 ? -21.524 -13.955 -27.022 1.00 71.41 102 ILE A O 1
ATOM 639 N N . PRO A 1 85 ? -20.480 -15.635 -28.072 1.00 69.35 103 PRO A N 1
ATOM 640 C CA . PRO A 1 85 ? -21.466 -15.695 -29.140 1.00 68.51 103 PRO A CA 1
ATOM 641 C C . PRO A 1 85 ? -22.653 -16.608 -28.882 1.00 68.67 103 PRO A C 1
ATOM 642 O O . PRO A 1 85 ? -23.664 -16.551 -29.594 1.00 68.61 103 PRO A O 1
ATOM 646 N N . GLY A 1 86 ? -22.574 -17.412 -27.844 1.00 67.98 104 GLY A N 1
ATOM 647 C CA . GLY A 1 86 ? -23.494 -18.497 -27.717 1.00 68.40 104 GLY A CA 1
ATOM 648 C C . GLY A 1 86 ? -23.058 -19.416 -26.606 1.00 68.64 104 GLY A C 1
ATOM 649 O O . GLY A 1 86 ? -21.989 -19.237 -26.007 1.00 69.16 104 GLY A O 1
ATOM 650 N N . PHE A 1 87 ? -23.917 -20.385 -26.305 1.00 68.62 105 PHE A N 1
ATOM 651 C CA . PHE A 1 87 ? -23.676 -21.284 -25.192 1.00 68.20 105 PHE A CA 1
ATOM 652 C C . PHE A 1 87 ? -23.716 -22.778 -25.602 1.00 69.23 105 PHE A C 1
ATOM 653 O O . PHE A 1 87 ? -24.502 -23.185 -26.485 1.00 68.51 105 PHE A O 1
ATOM 661 N N . PRO A 1 88 ? -22.861 -23.590 -24.959 1.00 69.43 106 PRO A N 1
ATOM 662 C CA . PRO A 1 88 ? -21.851 -23.139 -24.002 1.00 70.07 106 PRO A CA 1
ATOM 663 C C . PRO A 1 88 ? -20.635 -22.560 -24.738 1.00 70.18 106 PRO A C 1
ATOM 664 O O . PRO A 1 88 ? -20.415 -22.873 -25.917 1.00 71.46 106 PRO A O 1
ATOM 668 N N . SER A 1 89 ? -19.889 -21.668 -24.111 1.00 70.11 107 SER A N 1
ATOM 669 C CA . SER A 1 89 ? -18.587 -21.284 -24.677 1.00 70.82 107 SER A CA 1
ATOM 670 C C . SER A 1 89 ? -17.496 -21.642 -23.726 1.00 70.16 107 SER A C 1
ATOM 671 O O . SER A 1 89 ? -17.490 -21.188 -22.615 1.00 70.53 107 SER A O 1
ATOM 674 N N . LEU A 1 90 ? -16.531 -22.409 -24.206 1.00 71.02 108 LEU A N 1
ATOM 675 C CA . LEU A 1 90 ? -15.430 -22.878 -23.363 1.00 70.72 108 LEU A CA 1
ATOM 676 C C . LEU A 1 90 ? -14.151 -22.178 -23.804 1.00 70.97 108 LEU A C 1
ATOM 677 O O . LEU A 1 90 ? -13.692 -22.271 -24.973 1.00 69.22 108 LEU A O 1
ATOM 682 N N . LYS A 1 91 ? -13.617 -21.423 -22.843 1.00 71.32 109 LYS A N 1
ATOM 683 C CA . LYS A 1 91 ? -12.450 -20.595 -23.070 1.00 71.46 109 LYS A CA 1
ATOM 684 C C . LYS A 1 91 ? -11.336 -20.959 -22.083 1.00 71.25 109 LYS A C 1
ATOM 685 O O . LYS A 1 91 ? -11.589 -21.174 -20.914 1.00 70.59 109 LYS A O 1
ATOM 691 N N . ILE A 1 92 ? -10.114 -21.073 -22.609 1.00 71.40 110 ILE A N 1
ATOM 692 C CA . ILE A 1 92 ? -8.952 -21.275 -21.801 1.00 71.56 110 ILE A CA 1
ATOM 693 C C . ILE A 1 92 ? -8.176 -19.960 -21.599 1.00 71.77 110 ILE A C 1
ATOM 694 O O . ILE A 1 92 ? -7.769 -19.297 -22.540 1.00 71.32 110 ILE A O 1
ATOM 699 N N . PHE A 1 93 ? -8.022 -19.597 -20.327 1.00 72.46 111 PHE A N 1
ATOM 700 C CA . PHE A 1 93 ? -7.182 -18.506 -19.876 1.00 72.62 111 PHE A CA 1
ATOM 701 C C . PHE A 1 93 ? -5.854 -19.024 -19.361 1.00 72.59 111 PHE A C 1
ATOM 702 O O . PHE A 1 93 ? -5.791 -19.818 -18.448 1.00 71.95 111 PHE A O 1
ATOM 710 N N . LYS A 1 94 ? -4.797 -18.552 -20.010 1.00 73.94 112 LYS A N 1
ATOM 711 C CA . LYS A 1 94 ? -3.436 -18.992 -19.778 1.00 75.17 112 LYS A CA 1
ATOM 712 C C . LYS A 1 94 ? -2.626 -17.837 -19.212 1.00 75.00 112 LYS A C 1
ATOM 713 O O . LYS A 1 94 ? -2.892 -16.665 -19.493 1.00 75.94 112 LYS A O 1
ATOM 719 N N . ASN A 1 95 ? -1.639 -18.170 -18.414 1.00 74.53 113 ASN A N 1
ATOM 720 C CA . ASN A 1 95 ? -0.695 -17.184 -17.926 1.00 74.78 113 ASN A CA 1
ATOM 721 C C . ASN A 1 95 ? -1.362 -16.063 -17.133 1.00 74.15 113 ASN A C 1
ATOM 722 O O . ASN A 1 95 ? -0.897 -14.938 -17.145 1.00 73.86 113 ASN A O 1
ATOM 727 N N . SER A 1 96 ? -2.448 -16.390 -16.439 1.00 74.05 114 SER A N 1
ATOM 728 C CA . SER A 1 96 ? -3.055 -15.485 -15.473 1.00 74.59 114 SER A CA 1
ATOM 729 C C . SER A 1 96 ? -3.340 -14.118 -16.111 1.00 74.72 114 SER A C 1
ATOM 730 O O . SER A 1 96 ? -3.096 -13.056 -15.513 1.00 74.77 114 SER A O 1
ATOM 733 N N . ASP A 1 97 ? -3.876 -14.171 -17.321 1.00 74.51 115 ASP A N 1
ATOM 734 C CA . ASP A 1 97 ? -4.093 -12.984 -18.127 1.00 75.06 115 ASP A CA 1
ATOM 735 C C . ASP A 1 97 ? -5.431 -13.153 -18.790 1.00 74.91 115 ASP A C 1
ATOM 736 O O . ASP A 1 97 ? -5.634 -14.086 -19.562 1.00 74.42 115 ASP A O 1
ATOM 741 N N . VAL A 1 98 ? -6.331 -12.230 -18.486 1.00 75.69 116 VAL A N 1
ATOM 742 C CA . VAL A 1 98 ? -7.723 -12.298 -18.962 1.00 76.37 116 VAL A CA 1
ATOM 743 C C . VAL A 1 98 ? -7.902 -11.875 -20.424 1.00 77.08 116 VAL A C 1
ATOM 744 O O . VAL A 1 98 ? -9.026 -11.968 -20.969 1.00 77.81 116 VAL A O 1
ATOM 748 N N . ASN A 1 99 ? -6.813 -11.409 -21.027 1.00 77.10 117 ASN A N 1
ATOM 749 C CA . ASN A 1 99 ? -6.766 -11.051 -22.425 1.00 78.27 117 ASN A CA 1
ATOM 750 C C . ASN A 1 99 ? -6.189 -12.129 -23.371 1.00 78.84 117 ASN A C 1
ATOM 751 O O . ASN A 1 99 ? -6.490 -12.109 -24.554 1.00 79.44 117 ASN A O 1
ATOM 756 N N . ASN A 1 100 ? -5.405 -13.084 -22.876 1.00 79.06 118 ASN A N 1
ATOM 757 C CA . ASN A 1 100 ? -5.127 -14.279 -23.689 1.00 78.54 118 ASN A CA 1
ATOM 758 C C . ASN A 1 100 ? -6.029 -15.416 -23.244 1.00 77.33 118 ASN A C 1
ATOM 759 O O . ASN A 1 100 ? -5.831 -16.049 -22.139 1.00 77.28 118 ASN A O 1
ATOM 764 N N . SER A 1 101 ? -7.067 -15.597 -24.077 1.00 75.16 119 SER A N 1
ATOM 765 C CA . SER A 1 101 ? -7.843 -16.797 -24.105 1.00 74.05 119 SER A CA 1
ATOM 766 C C . SER A 1 101 ? -7.850 -17.486 -25.462 1.00 73.00 119 SER A C 1
ATOM 767 O O . SER A 1 101 ? -7.677 -16.887 -26.456 1.00 72.36 119 SER A O 1
ATOM 770 N N . ILE A 1 102 ? -8.154 -18.772 -25.465 1.00 72.80 120 ILE A N 1
ATOM 771 C CA . ILE A 1 102 ? -8.463 -19.483 -26.669 1.00 71.54 120 ILE A CA 1
ATOM 772 C C . ILE A 1 102 ? -9.753 -20.257 -26.465 1.00 70.95 120 ILE A C 1
ATOM 773 O O . ILE A 1 102 ? -10.171 -20.495 -25.347 1.00 70.45 120 ILE A O 1
ATOM 778 N N . ASP A 1 103 ? -10.377 -20.639 -27.564 1.00 70.64 121 ASP A N 1
ATOM 779 C CA . ASP A 1 103 ? -11.585 -21.406 -27.528 1.00 71.96 121 ASP A CA 1
ATOM 780 C C . ASP A 1 103 ? -11.320 -22.913 -27.487 1.00 72.39 121 ASP A C 1
ATOM 781 O O . ASP A 1 103 ? -10.451 -23.393 -28.152 1.00 73.07 121 ASP A O 1
ATOM 786 N N . TYR A 1 104 ? -12.064 -23.655 -26.691 1.00 73.84 122 TYR A N 1
ATOM 787 C CA . TYR A 1 104 ? -12.101 -25.116 -26.849 1.00 74.88 122 TYR A CA 1
ATOM 788 C C . TYR A 1 104 ? -13.218 -25.427 -27.845 1.00 75.91 122 TYR A C 1
ATOM 789 O O . TYR A 1 104 ? -14.390 -25.033 -27.652 1.00 78.00 122 TYR A O 1
ATOM 798 N N . GLU A 1 105 ? -12.884 -26.126 -28.906 1.00 76.29 123 GLU A N 1
ATOM 799 C CA . GLU A 1 105 ? -13.886 -26.473 -29.908 1.00 76.65 123 GLU A CA 1
ATOM 800 C C . GLU A 1 105 ? -14.108 -27.993 -30.070 1.00 75.91 123 GLU A C 1
ATOM 801 O O . GLU A 1 105 ? -14.922 -28.398 -30.891 1.00 75.60 123 GLU A O 1
ATOM 807 N N . GLY A 1 106 ? -13.373 -28.813 -29.303 1.00 74.62 124 GLY A N 1
ATOM 808 C CA . GLY A 1 106 ? -13.426 -30.272 -29.382 1.00 73.73 124 GLY A CA 1
ATOM 809 C C . GLY A 1 106 ? -14.640 -30.901 -28.709 1.00 72.41 124 GLY A C 1
ATOM 810 O O . GLY A 1 106 ? -15.570 -30.200 -28.309 1.00 72.09 124 GLY A O 1
ATOM 811 N N . PRO A 1 107 ? -14.643 -32.235 -28.604 1.00 71.58 125 PRO A N 1
ATOM 812 C CA . PRO A 1 107 ? -15.711 -33.003 -27.934 1.00 71.72 125 PRO A CA 1
ATOM 813 C C . PRO A 1 107 ? -15.926 -32.633 -26.470 1.00 71.27 125 PRO A C 1
ATOM 814 O O . PRO A 1 107 ? -14.989 -32.608 -25.687 1.00 72.04 125 PRO A O 1
ATOM 818 N N . ARG A 1 108 ? -17.149 -32.346 -26.093 1.00 70.60 126 ARG A N 1
ATOM 819 C CA . ARG A 1 108 ? -17.404 -32.012 -24.706 1.00 71.60 126 ARG A CA 1
ATOM 820 C C . ARG A 1 108 ? -17.612 -33.285 -23.837 1.00 71.00 126 ARG A C 1
ATOM 821 O O . ARG A 1 108 ? -18.626 -33.441 -23.187 1.00 72.38 126 ARG A O 1
ATOM 829 N N . THR A 1 109 ? -16.646 -34.196 -23.870 1.00 70.06 127 THR A N 1
ATOM 830 C CA . THR A 1 109 ? -16.600 -35.354 -23.021 1.00 69.39 127 THR A CA 1
ATOM 831 C C . THR A 1 109 ? -15.501 -35.110 -22.038 1.00 69.14 127 THR A C 1
ATOM 832 O O . THR A 1 109 ? -14.590 -34.358 -22.299 1.00 69.15 127 THR A O 1
ATOM 836 N N . ALA A 1 110 ? -15.603 -35.740 -20.891 1.00 69.37 128 ALA A N 1
ATOM 837 C CA . ALA A 1 110 ? -14.596 -35.628 -19.853 1.00 69.85 128 ALA A CA 1
ATOM 838 C C . ALA A 1 110 ? -13.206 -35.999 -20.366 1.00 69.87 128 ALA A C 1
ATOM 839 O O . ALA A 1 110 ? -12.257 -35.276 -20.125 1.00 69.87 128 ALA A O 1
ATOM 841 N N . GLU A 1 111 ? -13.095 -37.122 -21.064 1.00 69.80 129 GLU A N 1
ATOM 842 C CA . GLU A 1 111 ? -11.801 -37.600 -21.512 1.00 70.76 129 GLU A CA 1
ATOM 843 C C . GLU A 1 111 ? -11.125 -36.649 -22.498 1.00 70.35 129 GLU A C 1
ATOM 844 O O . GLU A 1 111 ? -9.932 -36.396 -22.373 1.00 70.12 129 GLU A O 1
ATOM 850 N N . ALA A 1 112 ? -11.903 -36.122 -23.450 1.00 70.13 130 ALA A N 1
ATOM 851 C CA . ALA A 1 112 ? -11.430 -35.121 -24.410 1.00 69.76 130 ALA A CA 1
ATOM 852 C C . ALA A 1 112 ? -11.025 -33.795 -23.742 1.00 69.50 130 ALA A C 1
ATOM 853 O O . ALA A 1 112 ? -10.057 -33.178 -24.152 1.00 69.53 130 ALA A O 1
ATOM 855 N N . ILE A 1 113 ? -11.768 -33.368 -22.726 1.00 69.36 131 ILE A N 1
ATOM 856 C CA . ILE A 1 113 ? -11.470 -32.138 -22.003 1.00 69.46 131 ILE A CA 1
ATOM 857 C C . ILE A 1 113 ? -10.207 -32.248 -21.139 1.00 69.46 131 ILE A C 1
ATOM 858 O O . ILE A 1 113 ? -9.426 -31.304 -21.063 1.00 71.02 131 ILE A O 1
ATOM 863 N N . VAL A 1 114 ? -9.972 -33.389 -20.512 1.00 69.01 132 VAL A N 1
ATOM 864 C CA . VAL A 1 114 ? -8.769 -33.528 -19.672 1.00 68.40 132 VAL A CA 1
ATOM 865 C C . VAL A 1 114 ? -7.519 -33.646 -20.539 1.00 68.05 132 VAL A C 1
ATOM 866 O O . VAL A 1 114 ? -6.491 -33.079 -20.213 1.00 67.70 132 VAL A O 1
ATOM 870 N N . GLN A 1 115 ? -7.623 -34.361 -21.646 1.00 68.44 133 GLN A N 1
ATOM 871 C CA . GLN A 1 115 ? -6.505 -34.488 -22.596 1.00 68.78 133 GLN A CA 1
ATOM 872 C C . GLN A 1 115 ? -6.073 -33.108 -23.161 1.00 68.27 133 GLN A C 1
ATOM 873 O O . GLN A 1 115 ? -4.927 -32.736 -23.105 1.00 67.34 133 GLN A O 1
ATOM 879 N N . PHE A 1 116 ? -7.037 -32.346 -23.659 1.00 68.10 134 PHE A N 1
ATOM 880 C CA . PHE A 1 116 ? -6.800 -30.979 -24.139 1.00 68.03 134 PHE A CA 1
ATOM 881 C C . PHE A 1 116 ? -6.198 -30.026 -23.064 1.00 67.96 134 PHE A C 1
ATOM 882 O O . PHE A 1 116 ? -5.232 -29.265 -23.340 1.00 67.16 134 PHE A O 1
ATOM 890 N N . MET A 1 117 ? -6.711 -30.126 -21.832 1.00 67.84 135 MET A N 1
ATOM 891 C CA . MET A 1 117 ? -6.231 -29.251 -20.754 1.00 67.16 135 MET A CA 1
ATOM 892 C C . MET A 1 117 ? -4.846 -29.598 -20.278 1.00 66.99 135 MET A C 1
ATOM 893 O O . MET A 1 117 ? -4.057 -28.682 -19.967 1.00 67.20 135 MET A O 1
ATOM 898 N N . ILE A 1 118 ? -4.488 -30.885 -20.316 1.00 66.48 136 ILE A N 1
ATOM 899 C CA . ILE A 1 118 ? -3.124 -31.284 -19.947 1.00 65.80 136 ILE A CA 1
ATOM 900 C C . ILE A 1 118 ? -2.135 -30.800 -21.010 1.00 65.93 136 ILE A C 1
ATOM 901 O O . ILE A 1 118 ? -1.017 -30.387 -20.709 1.00 66.84 136 ILE A O 1
ATOM 906 N N . LYS A 1 119 ? -2.535 -30.867 -22.267 1.00 65.35 137 LYS A N 1
ATOM 907 C CA . LYS A 1 119 ? -1.715 -30.357 -23.341 1.00 64.98 137 LYS A CA 1
ATOM 908 C C . LYS A 1 119 ? -1.412 -28.855 -23.155 1.00 63.40 137 LYS A C 1
ATOM 909 O O . LYS A 1 119 ? -0.304 -28.408 -23.393 1.00 61.27 137 LYS A O 1
ATOM 915 N N . GLN A 1 120 ? -2.404 -28.092 -22.703 1.00 63.40 138 GLN A N 1
ATOM 916 C CA . GLN A 1 120 ? -2.238 -26.638 -22.557 1.00 63.42 138 GLN A CA 1
ATOM 917 C C . GLN A 1 120 ? -1.198 -26.274 -21.510 1.00 63.33 138 GLN A C 1
ATOM 918 O O . GLN A 1 120 ? -0.592 -25.197 -21.602 1.00 63.67 138 GLN A O 1
ATOM 924 N N . SER A 1 121 ? -0.916 -27.188 -20.581 1.00 63.34 139 SER A N 1
ATOM 925 C CA . SER A 1 121 ? 0.152 -26.984 -19.584 1.00 63.46 139 SER A CA 1
ATOM 926 C C . SER A 1 121 ? 1.556 -27.196 -20.154 1.00 63.18 139 SER A C 1
ATOM 927 O O . SER A 1 121 ? 2.551 -26.840 -19.541 1.00 61.46 139 SER A O 1
ATOM 930 N N . GLN A 1 122 ? 1.634 -27.749 -21.355 1.00 65.10 140 GLN A N 1
ATOM 931 C CA . GLN A 1 122 ? 2.905 -28.048 -21.966 1.00 66.59 140 GLN A CA 1
ATOM 932 C C . GLN A 1 122 ? 3.468 -26.839 -22.732 1.00 67.89 140 GLN A C 1
ATOM 933 O O . GLN A 1 122 ? 2.731 -25.955 -23.213 1.00 68.38 140 GLN A O 1
ATOM 939 N N . PRO A 1 123 ? 4.787 -26.762 -22.792 1.00 69.02 141 PRO A N 1
ATOM 940 C CA . PRO A 1 123 ? 5.439 -25.691 -23.496 1.00 69.12 141 PRO A CA 1
ATOM 941 C C . PRO A 1 123 ? 5.054 -25.617 -24.990 1.00 69.70 141 PRO A C 1
ATOM 942 O O . PRO A 1 123 ? 4.820 -26.629 -25.653 1.00 69.55 141 PRO A O 1
ATOM 946 N N . ALA A 1 124 ? 4.951 -24.415 -25.526 1.00 70.44 142 ALA A N 1
ATOM 947 C CA . ALA A 1 124 ? 4.569 -24.308 -26.959 1.00 70.14 142 ALA A CA 1
ATOM 948 C C . ALA A 1 124 ? 5.667 -24.819 -27.890 1.00 70.15 142 ALA A C 1
ATOM 949 O O . ALA A 1 124 ? 5.364 -25.331 -28.958 1.00 70.51 142 ALA A O 1
ATOM 951 N N . VAL A 1 125 ? 6.934 -24.701 -27.477 1.00 69.80 143 VAL A N 1
ATOM 952 C CA . VAL A 1 125 ? 8.056 -25.194 -28.264 1.00 69.44 143 VAL A CA 1
ATOM 953 C C . VAL A 1 125 ? 8.900 -26.162 -27.455 1.00 69.40 143 VAL A C 1
ATOM 954 O O . VAL A 1 125 ? 9.274 -25.901 -26.286 1.00 69.98 143 VAL A O 1
ATOM 958 N N . ALA A 1 126 ? 9.244 -27.280 -28.078 1.00 68.79 144 ALA A N 1
ATOM 959 C CA . ALA A 1 126 ? 10.157 -28.237 -27.438 1.00 67.94 144 ALA A CA 1
ATOM 960 C C . ALA A 1 126 ? 11.575 -27.832 -27.841 1.00 68.23 144 ALA A C 1
ATOM 961 O O . ALA A 1 126 ? 11.907 -27.826 -29.053 1.00 68.41 144 ALA A O 1
ATOM 963 N N . VAL A 1 127 ? 12.385 -27.431 -26.858 1.00 67.92 145 VAL A N 1
ATOM 964 C CA . VAL A 1 127 ? 13.773 -27.026 -27.111 1.00 67.78 145 VAL A CA 1
ATOM 965 C C . VAL A 1 127 ? 14.728 -28.214 -26.922 1.00 68.01 145 VAL A C 1
ATOM 966 O O . VAL A 1 127 ? 14.916 -28.692 -25.805 1.00 69.54 145 VAL A O 1
ATOM 970 N N . VAL A 1 128 ? 15.318 -28.695 -28.010 1.00 68.34 146 VAL A N 1
ATOM 971 C CA . VAL A 1 128 ? 16.065 -29.940 -27.990 1.00 68.33 146 VAL A CA 1
ATOM 972 C C . VAL A 1 128 ? 17.444 -29.835 -28.670 1.00 68.39 146 VAL A C 1
ATOM 973 O O . VAL A 1 128 ? 17.664 -28.957 -29.511 1.00 69.70 146 VAL A O 1
ATOM 977 N N . ALA A 1 129 ? 18.337 -30.739 -28.313 1.00 68.20 147 ALA A N 1
ATOM 978 C CA . ALA A 1 129 ? 19.557 -30.994 -29.068 1.00 69.47 147 ALA A CA 1
ATOM 979 C C . ALA A 1 129 ? 19.455 -32.286 -29.863 1.00 70.34 147 ALA A C 1
ATOM 980 O O . ALA A 1 129 ? 19.658 -32.286 -31.083 1.00 71.93 147 ALA A O 1
ATOM 982 N N . ASP A 1 130 ? 19.162 -33.378 -29.159 1.00 70.27 148 ASP A N 1
ATOM 983 C CA . ASP A 1 130 ? 18.900 -34.667 -29.767 1.00 70.27 148 ASP A CA 1
ATOM 984 C C . ASP A 1 130 ? 17.505 -34.712 -30.430 1.00 71.06 148 ASP A C 1
ATOM 985 O O . ASP A 1 130 ? 16.515 -35.135 -29.803 1.00 70.55 148 ASP A O 1
ATOM 990 N N . LEU A 1 131 ? 17.448 -34.271 -31.688 1.00 71.02 149 LEU A N 1
ATOM 991 C CA . LEU A 1 131 ? 16.224 -34.259 -32.446 1.00 71.70 149 LEU A CA 1
ATOM 992 C C . LEU A 1 131 ? 15.662 -35.621 -32.888 1.00 72.72 149 LEU A C 1
ATOM 993 O O . LEU A 1 131 ? 14.425 -35.784 -32.929 1.00 73.39 149 LEU A O 1
ATOM 998 N N . PRO A 1 132 ? 16.532 -36.570 -33.291 1.00 73.61 150 PRO A N 1
ATOM 999 C CA . PRO A 1 132 ? 16.003 -37.888 -33.699 1.00 74.13 150 PRO A CA 1
ATOM 1000 C C . PRO A 1 132 ? 15.407 -38.679 -32.547 1.00 74.91 150 PRO A C 1
ATOM 1001 O O . PRO A 1 132 ? 14.366 -39.320 -32.739 1.00 75.55 150 PRO A O 1
ATOM 1005 N N . ALA A 1 133 ? 16.067 -38.644 -31.383 1.00 75.29 151 ALA A N 1
ATOM 1006 C CA . ALA A 1 133 ? 15.448 -39.044 -30.114 1.00 75.78 151 ALA A CA 1
ATOM 1007 C C . ALA A 1 133 ? 14.075 -38.397 -29.926 1.00 76.64 151 ALA A C 1
ATOM 1008 O O . ALA A 1 133 ? 13.095 -39.083 -29.648 1.00 77.53 151 ALA A O 1
ATOM 1010 N N . TYR A 1 134 ? 13.982 -37.087 -30.085 1.00 76.73 152 TYR A N 1
ATOM 1011 C CA . TYR A 1 134 ? 12.711 -36.448 -29.855 1.00 77.22 152 TYR A CA 1
ATOM 1012 C C . TYR A 1 134 ? 11.638 -37.019 -30.795 1.00 77.66 152 TYR A C 1
ATOM 1013 O O . TYR A 1 134 ? 10.560 -37.373 -30.350 1.00 76.85 152 TYR A O 1
ATOM 1022 N N . LEU A 1 135 ? 11.966 -37.117 -32.076 1.00 78.48 153 LEU A N 1
ATOM 1023 C CA . LEU A 1 135 ? 11.016 -37.534 -33.081 1.00 79.40 153 LEU A CA 1
ATOM 1024 C C . LEU A 1 135 ? 10.703 -39.039 -32.992 1.00 80.40 153 LEU A C 1
ATOM 1025 O O . LEU A 1 135 ? 9.621 -39.462 -33.385 1.00 80.41 153 LEU A O 1
ATOM 1030 N N . ALA A 1 136 ? 11.635 -39.830 -32.466 1.00 81.11 154 ALA A N 1
ATOM 1031 C CA . ALA A 1 136 ? 11.451 -41.269 -32.355 1.00 81.86 154 ALA A CA 1
ATOM 1032 C C . ALA A 1 136 ? 10.670 -41.638 -31.109 1.00 82.72 154 ALA A C 1
ATOM 1033 O O . ALA A 1 136 ? 10.071 -42.720 -31.039 1.00 83.21 154 ALA A O 1
ATOM 1035 N N . ASN A 1 137 ? 10.676 -40.754 -30.123 1.00 83.77 155 ASN A N 1
ATOM 1036 C CA . ASN A 1 137 ? 10.186 -41.108 -28.802 1.00 84.53 155 ASN A CA 1
ATOM 1037 C C . ASN A 1 137 ? 8.688 -40.941 -28.700 1.00 85.45 155 ASN A C 1
ATOM 1038 O O . ASN A 1 137 ? 8.023 -41.646 -27.938 1.00 86.23 155 ASN A O 1
ATOM 1043 N N . GLU A 1 138 ? 8.141 -40.047 -29.501 1.00 86.11 156 GLU A N 1
ATOM 1044 C CA . GLU A 1 138 ? 6.729 -39.700 -29.402 1.00 86.80 156 GLU A CA 1
ATOM 1045 C C . GLU A 1 138 ? 6.036 -40.193 -30.668 1.00 86.76 156 GLU A C 1
ATOM 1046 O O . GLU A 1 138 ? 6.597 -40.109 -31.757 1.00 87.13 156 GLU A O 1
ATOM 1052 N N . THR A 1 139 ? 4.849 -40.768 -30.541 1.00 86.87 157 THR A N 1
ATOM 1053 C CA . THR A 1 139 ? 4.066 -41.076 -31.735 1.00 86.39 157 THR A CA 1
ATOM 1054 C C . THR A 1 139 ? 3.127 -39.910 -31.984 1.00 86.08 157 THR A C 1
ATOM 1055 O O . THR A 1 139 ? 2.172 -39.695 -31.226 1.00 86.17 157 THR A O 1
ATOM 1059 N N . PHE A 1 140 ? 3.410 -39.165 -33.046 1.00 84.96 158 PHE A N 1
ATOM 1060 C CA . PHE A 1 140 ? 2.712 -37.924 -33.288 1.00 84.14 158 PHE A CA 1
ATOM 1061 C C . PHE A 1 140 ? 1.476 -38.121 -34.137 1.00 82.95 158 PHE A C 1
ATOM 1062 O O . PHE A 1 140 ? 1.454 -38.908 -35.081 1.00 81.97 158 PHE A O 1
ATOM 1070 N N . VAL A 1 141 ? 0.474 -37.327 -33.784 1.00 81.84 159 VAL A N 1
ATOM 1071 C CA . VAL A 1 141 ? 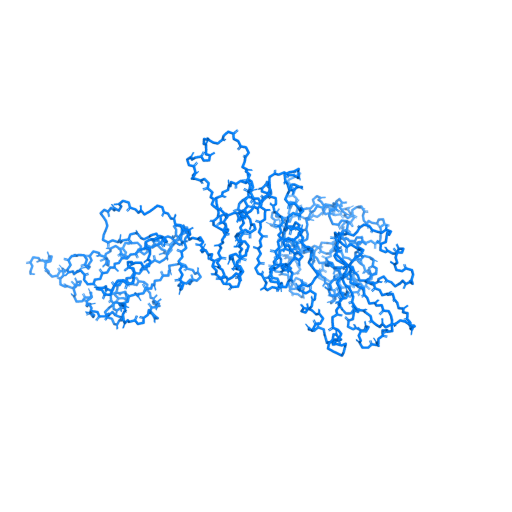-0.822 -37.305 -34.428 1.00 81.23 159 VAL A CA 1
ATOM 1072 C C . VAL A 1 141 ? -1.015 -36.076 -35.281 1.00 79.89 159 VAL A C 1
ATOM 1073 O O . VAL A 1 141 ? -1.916 -36.031 -36.108 1.00 80.56 159 VAL A O 1
ATOM 1077 N N . THR A 1 142 ? -0.170 -35.081 -35.088 1.00 78.48 160 THR A N 1
ATOM 1078 C CA . THR A 1 142 ? -0.204 -33.898 -35.907 1.00 77.04 160 THR A CA 1
ATOM 1079 C C . THR A 1 142 ? 1.177 -33.703 -36.567 1.00 76.17 160 THR A C 1
ATOM 1080 O O . THR A 1 142 ? 2.163 -34.328 -36.142 1.00 75.10 160 THR A O 1
ATOM 1084 N N . PRO A 1 143 ? 1.245 -32.830 -37.602 1.00 74.50 161 PRO A N 1
ATOM 1085 C CA . PRO A 1 143 ? 2.540 -32.369 -38.117 1.00 73.42 161 PRO A CA 1
ATOM 1086 C C . PRO A 1 143 ? 3.411 -31.703 -37.050 1.00 72.41 161 PRO A C 1
ATOM 1087 O O . PRO A 1 143 ? 2.914 -31.110 -36.114 1.00 71.39 161 PRO A O 1
ATOM 1091 N N . VAL A 1 144 ? 4.717 -31.819 -37.229 1.00 71.97 162 VAL A N 1
ATOM 1092 C CA . VAL A 1 144 ? 5.706 -31.275 -36.334 1.00 71.24 162 VAL A CA 1
ATOM 1093 C C . VAL A 1 144 ? 6.479 -30.259 -37.127 1.00 71.02 162 VAL A C 1
ATOM 1094 O O . VAL A 1 144 ? 6.959 -30.564 -38.222 1.00 71.28 162 VAL A O 1
ATOM 1098 N N . ILE A 1 145 ? 6.558 -29.047 -36.588 1.00 70.31 163 ILE A N 1
ATOM 1099 C CA . ILE A 1 145 ? 7.220 -27.934 -37.246 1.00 70.01 163 ILE A CA 1
ATOM 1100 C C . ILE A 1 145 ? 8.527 -27.764 -36.489 1.00 69.38 163 ILE A C 1
ATOM 1101 O O . ILE A 1 145 ? 8.502 -27.612 -35.286 1.00 68.77 163 ILE A O 1
ATOM 1106 N N . VAL A 1 146 ? 9.653 -27.886 -37.200 1.00 68.44 164 VAL A N 1
ATOM 1107 C CA . VAL A 1 146 ? 10.936 -27.852 -36.622 1.00 67.32 164 VAL A CA 1
ATOM 1108 C C . VAL A 1 146 ? 11.797 -26.727 -37.246 1.00 67.13 164 VAL A C 1
ATOM 1109 O O . VAL A 1 146 ? 11.977 -26.710 -38.447 1.00 65.55 164 VAL A O 1
ATOM 1113 N N . GLN A 1 147 ? 12.335 -25.815 -36.406 1.00 66.17 165 GLN A N 1
ATOM 1114 C CA . GLN A 1 147 ? 13.448 -24.955 -36.815 1.00 65.80 165 GLN A CA 1
ATOM 1115 C C . GLN A 1 147 ? 14.734 -25.560 -36.318 1.00 66.22 165 GLN A C 1
ATOM 1116 O O . GLN A 1 147 ? 14.801 -26.075 -35.214 1.00 66.37 165 GLN A O 1
ATOM 1122 N N . SER A 1 148 ? 15.740 -25.573 -37.170 1.00 66.23 166 SER A N 1
ATOM 1123 C CA . SER A 1 148 ? 16.991 -26.170 -36.822 1.00 66.28 166 SER A CA 1
ATOM 1124 C C . SER A 1 148 ? 18.134 -25.390 -37.424 1.00 66.58 166 SER A C 1
ATOM 1125 O O . SER A 1 148 ? 17.943 -24.578 -38.369 1.00 66.26 166 SER A O 1
ATOM 1128 N N . GLY A 1 149 ? 19.307 -25.617 -36.859 1.00 66.33 167 GLY A N 1
ATOM 1129 C CA . GLY A 1 149 ? 20.537 -25.043 -37.381 1.00 67.57 167 GLY A CA 1
ATOM 1130 C C . GLY A 1 149 ? 20.756 -23.643 -36.833 1.00 67.91 167 GLY A C 1
ATOM 1131 O O . GLY A 1 149 ? 20.285 -23.335 -35.743 1.00 67.77 167 GLY A O 1
ATOM 1132 N N . LYS A 1 150 ? 21.475 -22.818 -37.600 1.00 69.24 168 LYS A N 1
ATOM 1133 C CA . LYS A 1 150 ? 21.729 -21.415 -37.285 1.00 69.94 168 LYS A CA 1
ATOM 1134 C C . LYS A 1 150 ? 20.451 -20.634 -37.464 1.00 70.87 168 LYS A C 1
ATOM 1135 O O . LYS A 1 150 ? 20.054 -20.276 -38.566 1.00 71.97 168 LYS A O 1
ATOM 1141 N N . ILE A 1 151 ? 19.776 -20.387 -36.367 1.00 71.67 169 ILE A N 1
ATOM 1142 C CA . ILE A 1 151 ? 18.499 -19.699 -36.392 1.00 72.04 169 ILE A CA 1
ATOM 1143 C C . ILE A 1 151 ? 18.702 -18.217 -36.063 1.00 71.90 169 ILE A C 1
ATOM 1144 O O . ILE A 1 151 ? 19.310 -17.907 -35.039 1.00 72.34 169 ILE A O 1
ATOM 1149 N N . ASP A 1 152 ? 18.210 -17.309 -36.907 1.00 71.59 170 ASP A N 1
ATOM 1150 C CA . ASP A 1 152 ? 18.327 -15.895 -36.571 1.00 71.89 170 ASP A CA 1
ATOM 1151 C C . ASP A 1 152 ? 17.193 -15.399 -35.661 1.00 70.74 170 ASP A C 1
ATOM 1152 O O . ASP A 1 152 ? 16.107 -16.024 -35.560 1.00 70.54 170 ASP A O 1
ATOM 1157 N N . ALA A 1 153 ? 17.517 -14.352 -34.922 1.00 69.68 171 ALA A N 1
ATOM 1158 C CA . ALA A 1 153 ? 16.632 -13.775 -33.911 1.00 70.77 171 ALA A CA 1
ATOM 1159 C C . ALA A 1 153 ? 15.196 -13.471 -34.440 1.00 70.44 171 ALA A C 1
ATOM 1160 O O . ALA A 1 153 ? 14.197 -13.781 -33.790 1.00 69.66 171 ALA A O 1
ATOM 1162 N N . ASP A 1 154 ? 15.140 -12.857 -35.616 1.00 70.59 172 ASP A N 1
ATOM 1163 C CA . ASP A 1 154 ? 13.895 -12.468 -36.252 1.00 71.59 172 ASP A CA 1
ATOM 1164 C C . ASP A 1 154 ? 13.025 -13.654 -36.644 1.00 71.00 172 ASP A C 1
ATOM 1165 O O . ASP A 1 154 ? 11.814 -13.671 -36.383 1.00 71.44 172 ASP A O 1
ATOM 1170 N N . PHE A 1 155 ? 13.638 -14.663 -37.238 1.00 69.85 173 PHE A N 1
ATOM 1171 C CA . PHE A 1 155 ? 12.896 -15.828 -37.510 1.00 68.90 173 PHE A CA 1
ATOM 1172 C C . PHE A 1 155 ? 12.428 -16.450 -36.205 1.00 68.65 173 PHE A C 1
ATOM 1173 O O . PHE A 1 155 ? 11.322 -16.894 -36.103 1.00 66.82 173 PHE A O 1
ATOM 1181 N N . ASN A 1 156 ? 13.305 -16.490 -35.207 1.00 69.42 174 ASN A N 1
ATOM 1182 C CA . ASN A 1 156 ? 12.994 -17.139 -33.947 1.00 69.17 174 ASN A CA 1
ATOM 1183 C C . ASN A 1 156 ? 11.740 -16.575 -33.278 1.00 69.64 174 ASN A C 1
ATOM 1184 O O . ASN A 1 156 ? 10.872 -17.320 -32.761 1.00 71.22 174 ASN A O 1
ATOM 1189 N N . ALA A 1 157 ? 11.636 -15.259 -33.280 1.00 68.87 175 ALA A N 1
ATOM 1190 C CA . ALA A 1 157 ? 10.439 -14.572 -32.794 1.00 68.27 175 ALA A CA 1
ATOM 1191 C C . ALA A 1 157 ? 9.207 -14.982 -33.581 1.00 68.19 175 ALA A C 1
ATOM 1192 O O . ALA A 1 157 ? 8.139 -15.230 -33.005 1.00 68.45 175 ALA A O 1
ATOM 1194 N N . THR A 1 158 ? 9.329 -15.057 -34.899 1.00 67.91 176 THR A N 1
ATOM 1195 C CA . THR A 1 158 ? 8.189 -15.497 -35.700 1.00 68.00 176 THR A CA 1
ATOM 1196 C C . THR A 1 158 ? 7.786 -16.949 -35.388 1.00 68.01 176 THR A C 1
ATOM 1197 O O . THR A 1 158 ? 6.618 -17.302 -35.328 1.00 66.97 176 THR A O 1
ATOM 1201 N N . PHE A 1 159 ? 8.782 -17.775 -35.167 1.00 68.42 177 PHE A N 1
ATOM 1202 C CA . PHE A 1 159 ? 8.563 -19.171 -34.954 1.00 68.62 177 PHE A CA 1
ATOM 1203 C C . PHE A 1 159 ? 7.758 -19.375 -33.670 1.00 68.16 177 PHE A C 1
ATOM 1204 O O . PHE A 1 159 ? 6.769 -20.076 -33.627 1.00 67.70 177 PHE A O 1
ATOM 1212 N N . TYR A 1 160 ? 8.238 -18.773 -32.603 1.00 69.60 178 TYR A N 1
ATOM 1213 C CA . TYR A 1 160 ? 7.525 -18.775 -31.313 1.00 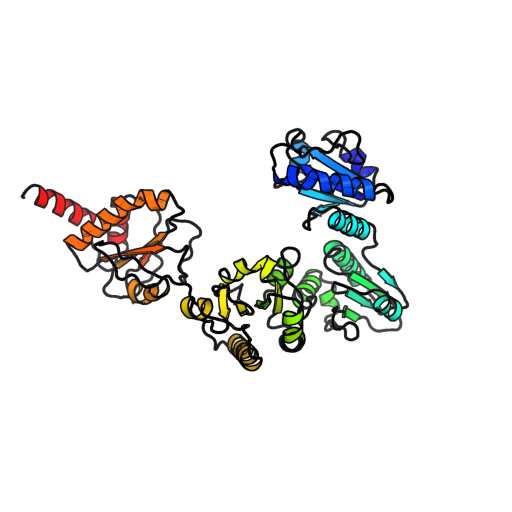69.45 178 TYR A CA 1
ATOM 1214 C C . TYR A 1 160 ? 6.140 -18.216 -31.379 1.00 69.25 178 TYR A C 1
ATOM 1215 O O . TYR A 1 160 ? 5.195 -18.718 -30.752 1.00 70.19 178 TYR A O 1
ATOM 1224 N N . SER A 1 161 ? 6.001 -17.153 -32.143 1.00 68.97 179 SER A N 1
ATOM 1225 C CA . SER A 1 161 ? 4.682 -16.544 -32.330 1.00 68.50 179 SER A CA 1
ATOM 1226 C C . SER A 1 161 ? 3.702 -17.509 -33.031 1.00 68.27 179 SER A C 1
ATOM 1227 O O . SER A 1 161 ? 2.524 -17.576 -32.705 1.00 68.75 179 SER A O 1
ATOM 1230 N N . MET A 1 162 ? 4.209 -18.258 -33.999 1.00 67.96 180 MET A N 1
ATOM 1231 C CA . MET A 1 162 ? 3.460 -19.263 -34.689 1.00 68.97 180 MET A CA 1
ATOM 1232 C C . MET A 1 162 ? 3.179 -20.492 -33.807 1.00 69.14 180 MET A C 1
ATOM 1233 O O . MET A 1 162 ? 2.074 -21.046 -33.873 1.00 68.12 180 MET A O 1
ATOM 1238 N N . ALA A 1 163 ? 4.172 -20.911 -32.998 1.00 69.10 181 ALA A N 1
ATOM 1239 C CA . ALA A 1 163 ? 3.991 -21.979 -32.041 1.00 69.36 181 ALA A CA 1
ATOM 1240 C C . ALA A 1 163 ? 2.839 -21.679 -31.109 1.00 69.66 181 ALA A C 1
ATOM 1241 O O . ALA A 1 163 ? 2.008 -22.537 -30.831 1.00 70.10 181 ALA A O 1
ATOM 1243 N N . ASN A 1 164 ? 2.762 -20.442 -30.672 1.00 70.68 182 ASN A N 1
ATOM 1244 C CA . ASN A 1 164 ? 1.652 -19.987 -29.830 1.00 71.64 182 ASN A CA 1
ATOM 1245 C C . ASN A 1 164 ? 0.325 -19.944 -30.550 1.00 71.74 182 ASN A C 1
ATOM 1246 O O . ASN A 1 164 ? -0.639 -20.535 -30.120 1.00 70.95 182 ASN A O 1
ATOM 1251 N N . LYS A 1 165 ? 0.299 -19.320 -31.702 1.00 72.35 183 LYS A N 1
ATOM 1252 C CA . LYS A 1 165 ? -0.933 -19.236 -32.478 1.00 72.80 183 LYS A CA 1
ATOM 1253 C C . LYS A 1 165 ? -1.451 -20.620 -32.930 1.00 72.53 183 LYS A C 1
ATOM 1254 O O . LYS A 1 165 ? -2.689 -20.870 -32.985 1.00 72.48 183 LYS A O 1
ATOM 1260 N N . HIS A 1 166 ? -0.512 -21.498 -33.299 1.00 71.09 184 HIS A N 1
ATOM 1261 C CA . HIS A 1 166 ? -0.845 -22.851 -33.793 1.00 71.56 184 HIS A CA 1
ATOM 1262 C C . HIS A 1 166 ? -0.625 -24.017 -32.780 1.00 70.83 184 HIS A C 1
ATOM 1263 O O . HIS A 1 166 ? -0.523 -25.179 -33.171 1.00 70.26 184 HIS A O 1
ATOM 1270 N N . PHE A 1 167 ? -0.586 -23.658 -31.500 1.00 70.37 185 PHE A N 1
ATOM 1271 C CA . PHE A 1 167 ? -0.353 -24.555 -30.380 1.00 69.84 185 PHE A CA 1
ATOM 1272 C C . PHE A 1 167 ? -1.166 -25.802 -30.496 1.00 69.26 185 PHE A C 1
ATOM 1273 O O . PHE A 1 167 ? -0.662 -26.834 -30.230 1.00 69.15 185 PHE A O 1
ATOM 1281 N N . ASN A 1 168 ? -2.427 -25.706 -30.905 1.00 69.00 186 ASN A N 1
ATOM 1282 C CA . ASN A 1 168 ? -3.305 -26.876 -30.935 1.00 68.55 186 ASN A CA 1
ATOM 1283 C C . ASN A 1 168 ? -3.524 -27.418 -32.308 1.00 67.70 186 ASN A C 1
ATOM 1284 O O . ASN A 1 168 ? -4.424 -28.209 -32.490 1.00 67.79 186 ASN A O 1
ATOM 1289 N N . ASP A 1 169 ? -2.713 -26.989 -33.261 1.00 67.12 187 ASP A N 1
ATOM 1290 C CA . ASP A 1 169 ? -2.700 -27.544 -34.616 1.00 67.69 187 ASP A CA 1
ATOM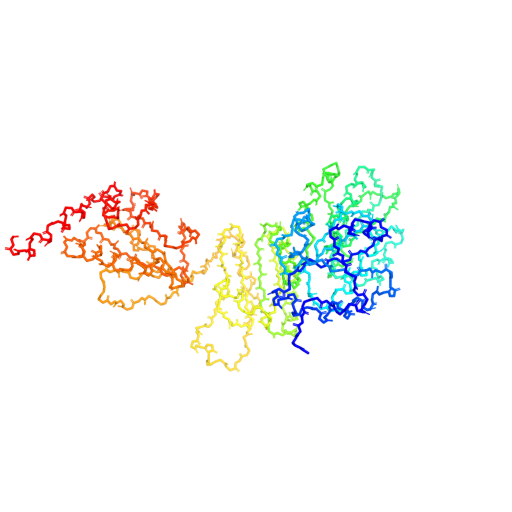 1291 C C . ASP A 1 169 ? -1.470 -28.421 -34.900 1.00 67.83 187 ASP A C 1
ATOM 1292 O O . ASP A 1 169 ? -1.558 -29.501 -35.522 1.00 65.50 187 ASP A O 1
ATOM 1297 N N . TYR A 1 170 ? -0.300 -27.916 -34.487 1.00 67.98 188 TYR A N 1
ATOM 1298 C CA . TYR A 1 170 ? 0.962 -28.632 -34.728 1.00 68.75 188 TYR A CA 1
ATOM 1299 C C . TYR A 1 170 ? 1.836 -28.606 -33.508 1.00 69.86 188 TYR A C 1
ATOM 1300 O O . TYR A 1 170 ? 1.669 -27.744 -32.619 1.00 71.02 188 TYR A O 1
ATOM 1309 N N . ASP A 1 171 ? 2.779 -29.540 -33.482 1.00 70.12 189 ASP A N 1
ATOM 1310 C CA . ASP A 1 171 ? 3.848 -29.488 -32.525 1.00 70.71 189 ASP A CA 1
ATOM 1311 C C . ASP A 1 171 ? 5.039 -28.724 -33.101 1.00 70.50 189 ASP A C 1
ATOM 1312 O O . ASP A 1 171 ? 5.334 -28.832 -34.306 1.00 70.07 189 ASP A O 1
ATOM 1317 N N . PHE A 1 172 ? 5.671 -27.909 -32.262 1.00 69.23 190 PHE A N 1
ATOM 1318 C CA . PHE A 1 172 ? 6.794 -27.035 -32.692 1.00 69.05 190 PHE A CA 1
ATOM 1319 C C . PHE A 1 172 ? 8.060 -27.423 -31.942 1.00 68.63 190 PHE A C 1
ATOM 1320 O O . PHE A 1 172 ? 8.002 -27.639 -30.758 1.00 69.58 190 PHE A O 1
ATOM 1328 N N . VAL A 1 173 ? 9.182 -27.546 -32.636 1.00 69.04 191 VAL A N 1
ATOM 1329 C CA . VAL A 1 173 ? 10.438 -27.974 -32.055 1.00 69.72 191 VAL A CA 1
ATOM 1330 C C . VAL A 1 173 ? 11.532 -27.029 -32.550 1.00 70.26 191 VAL A C 1
ATOM 1331 O O . VAL A 1 173 ? 11.554 -26.645 -33.717 1.00 70.14 191 VAL A O 1
ATOM 1335 N N . SER A 1 174 ? 12.425 -26.659 -31.632 1.00 69.58 192 SER A N 1
ATOM 1336 C CA . SER A 1 174 ? 13.575 -25.877 -31.930 1.00 68.47 192 SER A CA 1
ATOM 1337 C C . SER A 1 174 ? 14.803 -26.758 -31.634 1.00 67.31 192 SER A C 1
ATOM 1338 O O . SER A 1 174 ? 15.018 -27.135 -30.504 1.00 65.33 192 SER A O 1
ATOM 1341 N N . ALA A 1 175 ? 15.552 -27.118 -32.678 1.00 67.03 193 ALA A N 1
ATOM 1342 C CA . ALA A 1 175 ? 16.786 -27.924 -32.572 1.00 68.41 193 ALA A CA 1
ATOM 1343 C C . ALA A 1 175 ? 17.916 -27.077 -33.131 1.00 69.17 193 ALA A C 1
ATOM 1344 O O . ALA A 1 175 ? 18.337 -27.245 -34.269 1.00 67.19 193 ALA A O 1
ATOM 1346 N N . GLU A 1 176 ? 18.392 -26.172 -32.290 1.00 7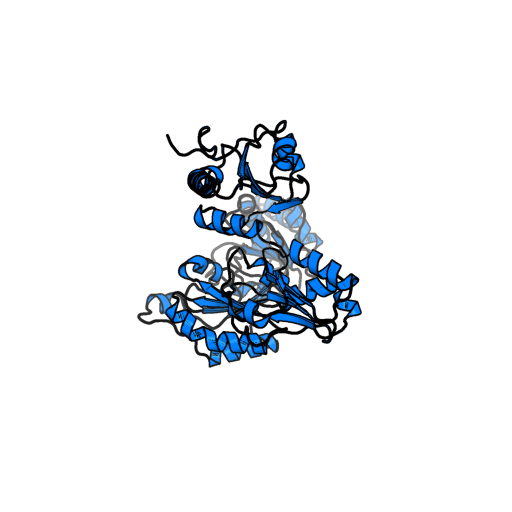0.84 194 GLU A N 1
ATOM 1347 C CA . GLU A 1 176 ? 19.364 -25.207 -32.685 1.00 72.09 194 GLU A CA 1
ATOM 1348 C C . GLU A 1 176 ? 20.755 -25.795 -32.771 1.00 72.14 194 GLU A C 1
ATOM 1349 O O . GLU A 1 176 ? 21.201 -26.550 -31.905 1.00 72.20 194 GLU A O 1
ATOM 1355 N N . ASN A 1 177 ? 21.468 -25.416 -33.813 1.00 72.59 195 ASN A N 1
ATOM 1356 C CA . ASN A 1 177 ? 22.828 -25.865 -33.972 1.00 72.30 195 ASN A CA 1
ATOM 1357 C C . ASN A 1 177 ? 23.592 -24.922 -34.870 1.00 72.47 195 ASN A C 1
ATOM 1358 O O . ASN A 1 177 ? 23.561 -25.053 -36.094 1.00 71.68 195 ASN A O 1
ATOM 1363 N N . ALA A 1 178 ? 24.332 -24.019 -34.229 1.00 72.81 196 ALA A N 1
ATOM 1364 C CA . ALA A 1 178 ? 25.114 -22.998 -34.907 1.00 73.04 196 ALA A CA 1
ATOM 1365 C C . ALA A 1 178 ? 26.146 -23.509 -35.936 1.00 73.21 196 ALA A C 1
ATOM 1366 O O . ALA A 1 178 ? 26.702 -22.718 -36.689 1.00 73.95 196 ALA A O 1
ATOM 1368 N N . ASP A 1 179 ? 26.399 -24.809 -35.996 1.00 72.99 197 ASP A N 1
ATOM 1369 C CA . ASP A 1 179 ? 27.271 -25.343 -37.025 1.00 72.66 197 ASP A CA 1
ATOM 1370 C C . ASP A 1 179 ? 26.554 -25.838 -38.280 1.00 72.27 197 ASP A C 1
ATOM 1371 O O . ASP A 1 179 ? 27.191 -26.076 -39.288 1.00 72.39 197 ASP A O 1
ATOM 1376 N N . ASP A 1 180 ? 25.235 -25.993 -38.232 1.00 72.14 198 ASP A N 1
ATOM 1377 C CA . ASP A 1 180 ? 24.465 -26.377 -39.415 1.00 71.55 198 ASP A CA 1
ATOM 1378 C C . ASP A 1 180 ? 23.707 -25.197 -40.032 1.00 70.90 198 ASP A C 1
ATOM 1379 O O . ASP A 1 180 ? 23.399 -24.234 -39.362 1.00 70.24 198 ASP A O 1
ATOM 1384 N N . ASP A 1 181 ? 23.377 -25.320 -41.315 1.00 70.61 199 ASP A N 1
ATOM 1385 C CA . ASP A 1 181 ? 22.529 -24.350 -41.999 1.00 70.25 199 ASP A CA 1
ATOM 1386 C C . ASP A 1 181 ? 21.106 -24.423 -41.459 1.00 69.71 199 ASP A C 1
ATOM 1387 O O . ASP A 1 181 ? 20.564 -25.510 -41.182 1.00 68.95 199 ASP A O 1
ATOM 1392 N N . PHE A 1 182 ? 20.507 -23.243 -41.355 1.00 68.84 200 PHE A N 1
ATOM 1393 C CA . PHE A 1 182 ? 19.128 -23.107 -41.019 1.00 68.67 200 PHE A CA 1
ATOM 1394 C C . PHE A 1 182 ? 18.229 -23.987 -41.879 1.00 68.57 200 PHE A C 1
ATOM 1395 O O . PHE A 1 182 ? 18.405 -24.079 -43.071 1.00 68.56 200 PHE A O 1
ATOM 1403 N N . LYS A 1 183 ? 17.270 -24.639 -41.240 1.00 68.75 201 LYS A N 1
ATOM 1404 C CA . LYS A 1 183 ? 16.194 -25.295 -41.930 1.00 69.10 201 LYS A CA 1
ATOM 1405 C C . LYS A 1 183 ? 14.917 -25.043 -41.202 1.00 68.01 201 LYS A C 1
ATOM 1406 O O . LYS A 1 183 ? 14.887 -24.988 -39.989 1.00 66.98 201 LYS A O 1
ATOM 1412 N N . LEU A 1 184 ? 13.852 -24.917 -41.984 1.00 67.98 202 LEU A N 1
ATOM 1413 C CA . LEU A 1 184 ? 12.520 -25.009 -41.450 1.00 67.58 202 LEU A CA 1
ATOM 1414 C C . LEU A 1 184 ? 11.887 -26.228 -42.137 1.00 67.44 202 LEU A C 1
ATOM 1415 O O . LEU A 1 184 ? 11.840 -26.304 -43.368 1.00 65.29 202 LEU A O 1
ATOM 1420 N N . SER A 1 185 ? 11.387 -27.163 -41.313 1.00 68.30 203 SER A N 1
ATOM 1421 C CA . SER A 1 185 ? 10.831 -28.446 -41.778 1.00 68.17 203 SER A CA 1
ATOM 1422 C C . SER A 1 185 ? 9.485 -28.790 -41.164 1.00 68.94 203 SER A C 1
ATOM 1423 O O . SER A 1 185 ? 9.183 -28.388 -40.054 1.00 68.74 203 SER A O 1
ATOM 1426 N N . ILE A 1 186 ? 8.675 -29.527 -41.933 1.00 69.34 204 ILE A N 1
ATOM 1427 C CA . ILE A 1 186 ? 7.485 -30.153 -41.438 1.00 69.51 204 ILE A CA 1
ATOM 1428 C C . ILE A 1 186 ? 7.636 -31.659 -41.499 1.00 70.04 204 ILE A C 1
ATOM 1429 O O . ILE A 1 186 ? 8.010 -32.227 -42.552 1.00 70.78 204 ILE A O 1
ATOM 1434 N N . TYR A 1 187 ? 7.362 -32.314 -40.372 1.00 70.16 205 TYR A N 1
ATOM 1435 C CA . TYR A 1 187 ? 7.325 -33.784 -40.344 1.00 69.99 205 TYR A CA 1
ATOM 1436 C C . TYR A 1 187 ? 5.885 -34.216 -40.288 1.00 69.85 205 TYR A C 1
ATOM 1437 O O . TYR A 1 187 ? 5.160 -33.830 -39.374 1.00 68.62 205 TYR A O 1
ATOM 1446 N N . LEU A 1 188 ? 5.475 -35.020 -41.275 1.00 69.88 206 LEU A N 1
ATOM 1447 C CA . LEU A 1 188 ? 4.104 -35.485 -41.333 1.00 70.77 206 LEU A CA 1
ATOM 1448 C C . LEU A 1 188 ? 4.015 -36.874 -40.747 1.00 70.89 206 LEU A C 1
ATOM 1449 O O . LEU A 1 188 ? 4.938 -37.670 -40.913 1.00 72.05 206 LEU A O 1
ATOM 1454 N N . PRO A 1 189 ? 2.941 -37.158 -40.016 1.00 71.48 207 PRO A N 1
ATOM 1455 C CA . PRO A 1 189 ? 2.877 -38.363 -39.175 1.00 72.85 207 PRO A CA 1
ATOM 1456 C C . PRO A 1 189 ? 3.142 -39.695 -39.881 1.00 73.84 207 PRO A C 1
ATOM 1457 O O . PRO A 1 189 ? 3.705 -40.602 -39.269 1.00 74.70 207 PRO A O 1
ATOM 1461 N N . SER A 1 190 ? 2.755 -39.801 -41.151 1.00 74.69 208 SER A N 1
ATOM 1462 C CA . SER A 1 190 ? 2.960 -41.003 -41.927 1.00 75.71 208 SER A CA 1
ATOM 1463 C C . SER A 1 190 ? 4.338 -41.055 -42.496 1.00 76.31 208 SER A C 1
ATOM 1464 O O . SER A 1 190 ? 4.752 -42.099 -42.944 1.00 76.92 208 SER A O 1
ATOM 1467 N N . ALA A 1 191 ? 5.031 -39.931 -42.551 1.00 76.72 209 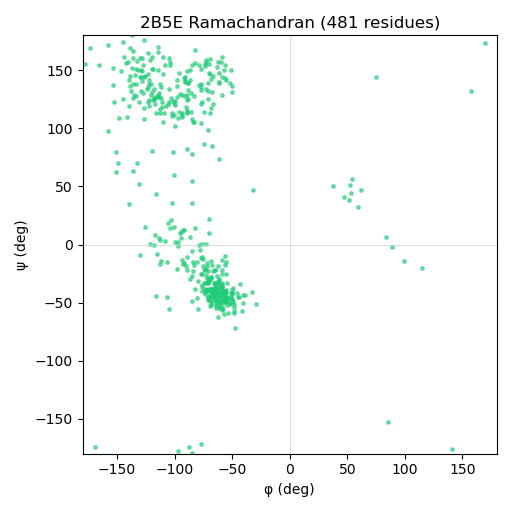ALA A N 1
ATOM 1468 C CA . ALA A 1 191 ? 6.331 -39.913 -43.210 1.00 76.99 209 ALA A CA 1
ATOM 1469 C C . ALA A 1 191 ? 7.299 -39.132 -42.343 1.00 77.36 209 ALA A C 1
ATOM 1470 O O . ALA A 1 191 ? 7.802 -38.079 -42.732 1.00 78.20 209 ALA A O 1
ATOM 1472 N N . MET A 1 192 ? 7.536 -39.665 -41.151 1.00 77.45 210 MET A N 1
ATOM 1473 C CA . MET A 1 192 ? 8.321 -38.986 -40.146 1.00 77.84 210 MET A CA 1
ATOM 1474 C C . MET A 1 192 ? 9.796 -39.036 -40.449 1.00 77.97 210 MET A C 1
ATOM 1475 O O . MET A 1 192 ? 10.565 -38.252 -39.899 1.00 77.96 210 MET A O 1
ATOM 1480 N N . ASP A 1 193 ? 10.195 -39.963 -41.309 1.00 77.67 211 ASP A N 1
ATOM 1481 C CA . ASP A 1 193 ? 11.592 -40.087 -41.647 1.00 77.94 211 ASP A CA 1
ATOM 1482 C C . ASP A 1 193 ? 11.913 -39.247 -42.861 1.00 77.64 211 ASP A C 1
ATOM 1483 O O . ASP A 1 193 ? 13.000 -39.366 -43.418 1.00 77.89 211 ASP A O 1
ATOM 1488 N N . GLU A 1 194 ? 10.984 -38.373 -43.244 1.00 77.00 212 GLU A N 1
ATOM 1489 C CA . GLU A 1 194 ? 11.118 -37.627 -44.479 1.00 76.52 212 GLU A CA 1
ATOM 1490 C C . GLU A 1 194 ? 10.452 -36.256 -44.483 1.00 75.57 212 GLU A C 1
ATOM 1491 O O . GLU A 1 194 ? 9.392 -36.088 -45.062 1.00 75.19 212 GLU A O 1
ATOM 1497 N N . PRO A 1 195 ? 11.107 -35.264 -43.882 1.00 74.70 213 PRO A N 1
ATOM 1498 C CA . PRO A 1 195 ? 10.512 -33.933 -43.754 1.00 74.35 213 PRO A CA 1
ATOM 1499 C C . PRO A 1 195 ? 10.238 -33.208 -45.065 1.00 73.63 213 PRO A C 1
ATOM 1500 O O . PRO A 1 195 ? 10.901 -33.440 -46.062 1.00 73.05 213 PRO A O 1
ATOM 1504 N N . VAL A 1 196 ? 9.244 -32.332 -45.028 1.00 73.55 214 VAL A N 1
ATOM 1505 C CA . VAL A 1 196 ? 9.057 -31.309 -46.027 1.00 73.64 214 VAL A CA 1
ATOM 1506 C C . VAL A 1 196 ? 9.824 -30.092 -45.539 1.00 73.54 214 VAL A C 1
ATOM 1507 O O . VAL A 1 196 ? 9.517 -29.540 -44.480 1.00 73.69 214 VAL A O 1
ATOM 1511 N N . VAL A 1 197 ? 10.815 -29.688 -46.316 1.00 73.34 215 VAL A N 1
ATOM 1512 C CA . VAL A 1 197 ? 11.708 -28.612 -45.979 1.00 73.57 215 VAL A CA 1
ATOM 1513 C C . VAL A 1 197 ? 11.340 -27.376 -46.796 1.00 73.85 215 VAL A C 1
ATOM 1514 O O . VAL A 1 197 ? 11.109 -27.458 -47.998 1.00 73.38 215 VAL A O 1
ATOM 1518 N N . TYR A 1 198 ? 11.280 -26.227 -46.136 1.00 74.45 216 TYR A N 1
ATOM 1519 C CA . TYR A 1 198 ? 10.963 -24.983 -46.819 1.00 75.82 216 TYR A CA 1
ATOM 1520 C C . TYR A 1 198 ? 12.067 -24.606 -47.793 1.00 76.96 216 TYR A C 1
ATOM 1521 O O . TYR A 1 198 ? 13.253 -24.822 -47.514 1.00 75.86 216 TYR A O 1
ATOM 1530 N N . ASN A 1 199 ? 11.661 -24.014 -48.914 1.00 79.46 217 ASN A N 1
ATOM 1531 C CA . ASN A 1 199 ? 12.609 -23.592 -49.964 1.00 81.39 217 ASN A CA 1
ATOM 1532 C C . ASN A 1 199 ? 13.031 -22.109 -49.916 1.00 83.41 217 ASN A C 1
ATOM 1533 O O . ASN A 1 199 ? 12.283 -21.165 -50.285 1.00 82.24 217 ASN A O 1
ATOM 1538 N N . GLY A 1 200 ? 14.314 -22.007 -49.516 1.00 85.64 218 GLY A N 1
ATOM 1539 C CA . GLY A 1 200 ? 14.892 -20.952 -48.688 1.00 86.40 218 GLY A CA 1
ATOM 1540 C C . GLY A 1 200 ? 14.935 -19.598 -49.347 1.00 87.52 218 GLY A C 1
ATOM 1541 O O . GLY A 1 200 ? 15.932 -19.176 -49.984 1.00 87.83 218 GLY A O 1
ATOM 1542 N N . LYS A 1 201 ? 13.791 -18.958 -49.206 1.00 88.08 219 LYS A N 1
ATOM 1543 C CA . LYS A 1 201 ? 13.638 -17.542 -49.315 1.00 88.26 219 LYS A CA 1
ATOM 1544 C C . LYS A 1 201 ? 13.574 -17.194 -47.811 1.00 87.66 219 LYS A C 1
ATOM 1545 O O . LYS A 1 201 ? 12.495 -17.035 -47.235 1.00 87.23 219 LYS A O 1
ATOM 1551 N N . LYS A 1 202 ? 14.744 -17.150 -47.176 1.00 87.16 220 LYS A N 1
ATOM 1552 C CA . LYS A 1 202 ? 14.847 -17.188 -45.698 1.00 87.16 220 LYS A CA 1
ATOM 1553 C C . LYS A 1 202 ? 14.408 -15.874 -45.024 1.00 86.76 220 LYS A C 1
ATOM 1554 O O . LYS A 1 202 ? 13.825 -15.869 -43.917 1.00 87.14 220 LYS A O 1
ATOM 1560 N N . ALA A 1 203 ? 14.760 -14.769 -45.679 1.00 85.71 221 ALA A N 1
ATOM 1561 C CA . ALA A 1 203 ? 14.277 -13.424 -45.335 1.00 84.40 221 ALA A CA 1
ATOM 1562 C C . ALA A 1 203 ? 12.747 -13.374 -45.410 1.00 83.27 221 ALA A C 1
ATOM 1563 O O . ALA A 1 203 ? 12.088 -12.811 -44.523 1.00 83.85 221 ALA A O 1
ATOM 1565 N N . ASP A 1 204 ? 12.213 -13.993 -46.469 1.00 81.18 222 ASP A N 1
ATOM 1566 C CA . ASP A 1 204 ? 10.773 -14.136 -46.679 1.00 79.53 222 ASP A CA 1
ATOM 1567 C C . ASP A 1 204 ? 10.048 -14.861 -45.552 1.00 77.27 222 ASP A C 1
ATOM 1568 O O . ASP A 1 204 ? 9.004 -14.392 -45.119 1.00 76.22 222 ASP A O 1
ATOM 1573 N N . ILE A 1 205 ? 10.582 -16.004 -45.111 1.00 75.38 223 ILE A N 1
ATOM 1574 C CA . ILE A 1 205 ? 9.876 -16.871 -44.162 1.00 74.95 223 ILE A CA 1
ATOM 1575 C C . ILE A 1 205 ? 9.789 -16.322 -42.713 1.00 73.74 223 ILE A C 1
ATOM 1576 O O . ILE A 1 205 ? 8.998 -16.818 -41.921 1.00 73.89 223 ILE A O 1
ATOM 1581 N N . ALA A 1 206 ? 10.595 -15.321 -42.354 1.00 72.99 224 ALA A N 1
ATOM 1582 C CA . ALA A 1 206 ? 10.390 -14.630 -41.065 1.00 72.41 224 ALA A CA 1
ATOM 1583 C C . ALA A 1 206 ? 9.190 -13.678 -41.128 1.00 71.35 224 ALA A C 1
ATOM 1584 O O . ALA A 1 206 ? 8.727 -13.227 -40.112 1.00 70.16 224 ALA A O 1
ATOM 1586 N N . ASP A 1 207 ? 8.671 -13.394 -42.320 1.00 71.61 225 ASP A N 1
ATOM 1587 C CA . ASP A 1 207 ? 7.339 -12.775 -42.443 1.00 71.79 225 ASP A CA 1
ATOM 1588 C C . ASP A 1 207 ? 6.281 -13.830 -42.061 1.00 71.63 225 ASP A C 1
ATOM 1589 O O . ASP A 1 207 ? 6.246 -14.930 -42.622 1.00 70.84 225 ASP A O 1
ATOM 1594 N N . ALA A 1 208 ? 5.427 -13.478 -41.110 1.00 71.81 226 ALA A N 1
ATOM 1595 C CA . ALA A 1 208 ? 4.468 -14.428 -40.542 1.00 72.16 226 ALA A CA 1
ATOM 1596 C C . ALA A 1 208 ? 3.373 -14.830 -41.550 1.00 72.42 226 ALA A C 1
ATOM 1597 O O . ALA A 1 208 ? 2.869 -15.923 -41.441 1.00 73.34 226 ALA A O 1
ATOM 1599 N N . ASP A 1 209 ? 3.033 -13.956 -42.488 1.00 71.53 227 ASP A N 1
ATOM 1600 C CA . ASP A 1 209 ? 2.149 -14.280 -43.609 1.00 72.08 227 ASP A CA 1
ATOM 1601 C C . ASP A 1 209 ? 2.721 -15.308 -44.587 1.00 71.93 227 ASP A C 1
ATOM 1602 O O . ASP A 1 209 ? 2.005 -16.159 -45.137 1.00 71.68 227 ASP A O 1
ATOM 1607 N N . VAL A 1 210 ? 4.012 -15.189 -44.845 1.00 71.64 228 VAL A N 1
ATOM 1608 C CA . VAL A 1 210 ? 4.692 -16.134 -45.708 1.00 71.35 228 VAL A CA 1
ATOM 1609 C C . VAL A 1 210 ? 4.705 -17.465 -44.949 1.00 71.15 228 VAL A C 1
ATOM 1610 O O . VAL A 1 210 ? 4.262 -18.481 -45.456 1.00 70.19 228 VAL A O 1
ATOM 1614 N N . PHE A 1 211 ? 5.168 -17.422 -43.704 1.00 71.53 229 PHE A N 1
ATOM 1615 C CA . PHE A 1 211 ? 5.113 -18.568 -42.805 1.00 72.03 229 PHE A CA 1
ATOM 1616 C C . PHE A 1 211 ? 3.688 -19.239 -42.762 1.00 72.72 229 PHE A C 1
ATOM 1617 O O . PHE A 1 211 ? 3.548 -20.440 -43.004 1.00 73.62 229 PHE A O 1
ATOM 1625 N N . GLU A 1 212 ? 2.647 -18.458 -42.492 1.00 72.90 230 GLU A N 1
ATOM 1626 C CA . GLU A 1 212 ? 1.250 -18.915 -42.506 1.00 72.51 230 GLU A CA 1
ATOM 1627 C C . GLU A 1 212 ? 0.848 -19.625 -43.796 1.00 72.82 230 GLU A C 1
ATOM 1628 O O . GLU A 1 212 ? 0.282 -20.696 -43.747 1.00 73.07 230 GLU A O 1
ATOM 1634 N N . LYS A 1 213 ? 1.114 -19.002 -44.948 1.00 72.09 231 LYS A N 1
ATOM 1635 C CA . LYS A 1 213 ? 0.742 -19.569 -46.227 1.00 71.84 231 LYS A CA 1
ATOM 1636 C C . LYS A 1 213 ? 1.402 -20.890 -46.479 1.00 70.69 231 LYS A C 1
ATOM 1637 O O . LYS A 1 213 ? 0.808 -21.764 -47.097 1.00 70.31 231 LYS A O 1
ATOM 1643 N N . TRP A 1 214 ? 2.654 -21.009 -46.057 1.00 70.84 232 TRP A N 1
ATOM 1644 C CA . TRP A 1 214 ? 3.410 -22.246 -46.222 1.00 70.50 232 TRP A CA 1
ATOM 1645 C C . TRP A 1 214 ? 2.781 -23.367 -45.427 1.00 69.98 232 TRP A C 1
ATOM 1646 O O . TRP A 1 214 ? 2.586 -24.447 -45.951 1.00 69.50 232 TRP A O 1
ATOM 1657 N N . LEU A 1 215 ? 2.491 -23.094 -44.158 1.00 70.13 233 LEU A N 1
ATOM 1658 C CA . LEU A 1 215 ? 1.804 -24.046 -43.290 1.00 70.50 233 LEU A CA 1
ATOM 1659 C C . LEU A 1 215 ? 0.443 -24.469 -43.787 1.00 70.53 233 LEU A C 1
ATOM 1660 O O . LEU A 1 215 ? 0.066 -25.606 -43.558 1.00 71.74 233 LEU A O 1
ATOM 1665 N N . GLN A 1 216 ? -0.302 -23.558 -44.397 1.00 69.56 234 GLN A N 1
ATOM 1666 C CA . GLN A 1 216 ? -1.672 -23.827 -44.786 1.00 69.88 234 GLN A CA 1
ATOM 1667 C C . GLN A 1 216 ? -1.761 -24.911 -45.815 1.00 69.91 234 GLN A C 1
ATOM 1668 O O . GLN A 1 216 ? -2.725 -25.689 -45.839 1.00 69.03 234 GLN A O 1
ATOM 1674 N N . VAL A 1 217 ? -0.765 -24.898 -46.694 1.00 70.08 235 VAL A N 1
ATOM 1675 C CA . VAL A 1 217 ? -0.594 -25.900 -47.716 1.00 70.00 235 VAL A CA 1
ATOM 1676 C C . VAL A 1 217 ? 0.169 -27.125 -47.200 1.00 70.22 235 VAL A C 1
ATOM 1677 O O . VAL A 1 217 ? -0.300 -28.238 -47.362 1.00 70.39 235 VAL A O 1
ATOM 1681 N N . GLU A 1 218 ? 1.306 -26.938 -46.532 1.00 70.08 236 GLU A N 1
ATOM 1682 C CA . GLU A 1 218 ? 2.262 -28.040 -46.417 1.00 69.58 236 GLU A CA 1
ATOM 1683 C C . GLU A 1 218 ? 2.018 -28.914 -45.196 1.00 68.70 236 GLU A C 1
ATOM 1684 O O . GLU A 1 218 ? 2.403 -30.076 -45.164 1.00 68.50 236 GLU A O 1
ATOM 1690 N N . ALA A 1 219 ? 1.338 -28.359 -44.222 1.00 68.15 237 ALA A N 1
ATOM 1691 C CA . ALA A 1 219 ? 1.244 -28.969 -42.915 1.00 68.69 237 ALA A CA 1
ATOM 1692 C C . ALA A 1 219 ? -0.112 -29.671 -42.822 1.00 68.61 237 ALA A C 1
ATOM 1693 O O . ALA A 1 219 ? -0.937 -29.310 -42.034 1.00 70.72 237 ALA A O 1
ATOM 1695 N N . LEU A 1 220 ? -0.343 -30.621 -43.699 1.00 68.52 238 LEU A N 1
ATOM 1696 C CA . LEU A 1 220 ? -1.576 -31.338 -43.783 1.00 67.70 238 LEU A CA 1
ATOM 1697 C C . LEU A 1 220 ? -1.116 -32.753 -44.012 1.00 66.63 238 LEU A C 1
ATOM 1698 O O . LEU A 1 220 ? -0.153 -32.970 -44.746 1.00 67.00 238 LEU A O 1
ATOM 1703 N N . PRO A 1 221 ? -1.724 -33.718 -43.319 1.00 65.22 239 PRO A N 1
ATOM 1704 C CA . PRO A 1 221 ? -1.356 -35.062 -43.655 1.00 64.78 239 PRO A CA 1
ATOM 1705 C C . PRO A 1 221 ? -1.670 -35.341 -45.111 1.00 63.73 239 PRO A C 1
ATOM 1706 O O . PRO A 1 221 ? -2.536 -34.688 -45.703 1.00 63.56 239 PRO A O 1
ATOM 1710 N N . TYR A 1 222 ? -0.984 -36.318 -45.661 1.00 61.70 240 TYR A N 1
ATOM 1711 C CA . TYR A 1 222 ? -1.251 -36.700 -46.983 1.00 61.42 240 TYR A CA 1
ATOM 1712 C C . TYR A 1 222 ? -2.637 -37.311 -47.097 1.00 60.80 240 TYR A C 1
ATOM 1713 O O . TYR A 1 222 ? -3.350 -37.063 -48.072 1.00 59.72 240 TYR A O 1
ATOM 1722 N N . PHE A 1 223 ? -3.019 -38.113 -46.116 1.00 60.32 241 PHE A N 1
ATOM 1723 C CA . PHE A 1 223 ? -4.311 -38.805 -46.174 1.00 60.56 241 PHE A CA 1
ATOM 1724 C C . PHE A 1 223 ? -4.889 -39.072 -44.807 1.00 60.75 241 PHE A C 1
ATOM 1725 O O . PHE A 1 223 ? -5.140 -40.205 -44.402 1.00 60.69 241 PHE A O 1
ATOM 1733 N N . GLY A 1 224 ? -5.160 -37.998 -44.121 1.00 62.76 242 GLY A N 1
ATOM 1734 C CA . GLY A 1 224 ? -5.789 -38.096 -42.816 1.00 64.54 242 GLY A CA 1
ATOM 1735 C C . GLY A 1 224 ? -7.300 -38.201 -42.856 1.00 64.73 242 GLY A C 1
ATOM 1736 O O . GLY A 1 224 ? -7.877 -38.206 -43.901 1.00 63.55 242 GLY A O 1
ATOM 1737 N N . GLU A 1 225 ? -7.892 -38.286 -41.659 1.00 67.26 243 GLU A N 1
ATOM 1738 C CA . GLU A 1 225 ? -9.317 -38.393 -41.447 1.00 68.06 243 GLU A CA 1
ATOM 1739 C C . GLU A 1 225 ? -9.804 -36.984 -41.312 1.00 68.68 243 GLU A C 1
ATOM 1740 O O . GLU A 1 225 ? -9.137 -36.147 -40.746 1.00 68.58 243 GLU A O 1
ATOM 1746 N N . ILE A 1 226 ? -10.955 -36.686 -41.872 1.00 70.67 244 ILE A N 1
ATOM 1747 C CA . ILE A 1 226 ? -11.504 -35.337 -41.710 1.00 71.47 244 ILE A CA 1
ATOM 1748 C C . ILE A 1 226 ? -12.637 -35.360 -40.683 1.00 71.52 244 ILE A C 1
ATOM 1749 O O . ILE A 1 226 ? -13.213 -36.392 -40.443 1.00 71.71 244 ILE A O 1
ATOM 1754 N N . ASP A 1 227 ? -12.874 -34.218 -40.050 1.00 72.18 245 ASP A N 1
ATOM 1755 C CA . ASP A 1 227 ? -13.970 -33.993 -39.133 1.00 73.18 245 ASP A CA 1
ATOM 1756 C C . ASP A 1 227 ? -14.019 -32.487 -38.869 1.00 73.27 245 ASP A C 1
ATOM 1757 O O . ASP A 1 227 ? -13.272 -31.741 -39.510 1.00 72.75 245 ASP A O 1
ATOM 1762 N N . GLY A 1 228 ? -14.896 -32.063 -37.941 1.00 73.80 246 GLY A N 1
ATOM 1763 C CA . GLY A 1 228 ? -15.063 -30.664 -37.557 1.00 73.80 246 GLY A CA 1
ATOM 1764 C C . GLY A 1 228 ? -13.770 -30.035 -37.064 1.00 74.41 246 GLY A C 1
ATOM 1765 O O . GLY A 1 228 ? -13.395 -28.943 -37.506 1.00 74.97 246 GLY A O 1
ATOM 1766 N N . SER A 1 229 ? -13.046 -30.735 -36.191 1.00 74.25 247 SER A N 1
ATOM 1767 C CA . SER A 1 229 ? -11.826 -30.172 -35.605 1.00 74.01 247 SER A CA 1
ATOM 1768 C C . SER A 1 229 ? -10.796 -29.787 -36.665 1.00 74.04 247 SER A C 1
ATOM 1769 O O . SER A 1 229 ? -9.902 -28.978 -36.415 1.00 74.95 247 SER A O 1
ATOM 1772 N N . VAL A 1 230 ? -10.889 -30.372 -37.845 1.00 73.72 248 VAL A N 1
ATOM 1773 C CA . VAL A 1 230 ? -9.787 -30.250 -38.792 1.00 72.87 248 VAL A CA 1
ATOM 1774 C C . VAL A 1 230 ? -10.244 -29.803 -40.206 1.00 71.71 248 VAL A C 1
ATOM 1775 O O . VAL A 1 230 ? -9.421 -29.463 -41.058 1.00 70.60 248 VAL A O 1
ATOM 1779 N N . PHE A 1 231 ? -11.558 -29.766 -40.427 1.00 71.27 249 PHE A N 1
ATOM 1780 C CA . PHE A 1 231 ? -12.151 -29.371 -41.723 1.00 71.26 249 PHE A CA 1
ATOM 1781 C C . PHE A 1 231 ? -11.704 -27.999 -42.216 1.00 70.64 249 PHE A C 1
ATOM 1782 O O . PHE A 1 231 ? -11.395 -27.828 -43.382 1.00 70.40 249 PHE A O 1
ATOM 1790 N N . ALA A 1 232 ? -11.693 -27.027 -41.312 1.00 70.86 250 ALA A N 1
ATOM 1791 C CA . ALA A 1 232 ? -11.316 -25.636 -41.622 1.00 70.22 250 ALA A CA 1
ATOM 1792 C C . ALA A 1 232 ? -9.860 -25.555 -42.130 1.00 69.93 250 ALA A C 1
ATOM 1793 O O . ALA A 1 232 ? -9.529 -24.720 -42.966 1.00 69.97 250 ALA A O 1
ATOM 1795 N N . GLN A 1 233 ? -9.017 -26.463 -41.659 1.00 69.53 251 GLN A N 1
ATOM 1796 C CA . GLN A 1 233 ? -7.650 -26.506 -42.093 1.00 69.72 251 GLN A CA 1
ATOM 1797 C C . GLN A 1 233 ? -7.538 -26.873 -43.563 1.00 69.65 251 GLN A C 1
ATOM 1798 O O . GLN A 1 233 ? -6.714 -26.254 -44.279 1.00 69.28 251 GLN A O 1
ATOM 1804 N N . TYR A 1 234 ? -8.350 -27.854 -44.012 1.00 69.19 252 TYR A N 1
ATOM 1805 C CA . TYR A 1 234 ? -8.416 -28.235 -45.442 1.00 68.83 252 TYR A CA 1
ATOM 1806 C C . TYR A 1 234 ? -9.030 -27.164 -46.334 1.00 68.80 252 TYR A C 1
ATOM 1807 O O . TYR A 1 234 ? -8.603 -26.949 -47.469 1.00 67.70 252 TYR A O 1
ATOM 1816 N N . VAL A 1 235 ? -10.043 -26.506 -45.806 1.00 68.78 253 VAL A N 1
ATOM 1817 C CA . VAL A 1 235 ? -10.589 -25.339 -46.443 1.00 69.40 253 VAL A CA 1
ATOM 1818 C C . VAL A 1 235 ? -9.521 -24.224 -46.506 1.00 70.08 253 VAL A C 1
ATOM 1819 O O . VAL A 1 235 ? -9.447 -23.494 -47.488 1.00 71.10 253 VAL A O 1
ATOM 1823 N N . GLU A 1 236 ? -8.705 -24.076 -45.470 1.00 69.78 254 GLU A N 1
ATOM 1824 C CA . GLU A 1 236 ? -7.752 -22.970 -45.444 1.00 69.98 254 GLU A CA 1
ATOM 1825 C C . GLU A 1 236 ? -6.580 -23.139 -46.409 1.00 69.64 254 GLU A C 1
ATOM 1826 O O . GLU A 1 236 ? -5.936 -22.151 -46.762 1.00 69.30 254 GLU A O 1
ATOM 1832 N N . SER A 1 237 ? -6.280 -24.376 -46.809 1.00 69.32 255 SER A N 1
ATOM 1833 C CA . SER A 1 237 ? -5.300 -24.623 -47.867 1.00 69.16 255 SER A CA 1
ATOM 1834 C C . SER A 1 237 ? -5.637 -23.961 -49.222 1.00 69.18 255 SER A C 1
ATOM 1835 O O . SER A 1 237 ? -4.740 -23.688 -50.007 1.00 68.68 255 SER A O 1
ATOM 1838 N N . GLY A 1 238 ? -6.911 -23.695 -49.495 1.00 69.07 256 GLY A N 1
ATOM 1839 C CA . GLY A 1 238 ? -7.290 -23.063 -50.754 1.00 69.37 256 GLY A CA 1
ATOM 1840 C C . GLY A 1 238 ? -7.436 -24.055 -51.911 1.00 69.80 256 GLY A C 1
ATOM 1841 O O . GLY A 1 238 ? -7.683 -23.648 -53.046 1.00 69.90 256 GLY A O 1
ATOM 1842 N N . LEU A 1 239 ? -7.337 -25.353 -51.625 1.00 69.50 257 LEU A N 1
ATOM 1843 C CA . LEU A 1 239 ? -7.202 -26.369 -52.670 1.00 69.49 257 LEU A CA 1
ATOM 1844 C C . LEU A 1 239 ? -8.341 -27.389 -52.697 1.00 69.91 257 LEU A C 1
ATOM 1845 O O . LEU A 1 239 ? -8.943 -27.717 -51.655 1.00 69.89 257 LEU A O 1
ATOM 1850 N N . PRO A 1 240 ? -8.626 -27.944 -53.893 1.00 69.85 258 PRO A N 1
ATOM 1851 C CA . PRO A 1 240 ? -9.699 -28.958 -53.911 1.00 69.57 258 PRO A CA 1
ATOM 1852 C C . PRO A 1 240 ? -9.470 -30.140 -52.937 1.00 69.50 258 PRO A C 1
ATOM 1853 O O . PRO A 1 240 ? -8.314 -30.490 -52.597 1.00 68.31 258 PRO A O 1
ATOM 1857 N N . LEU A 1 241 ? -10.590 -30.750 -52.540 1.00 70.33 259 LEU A N 1
ATOM 1858 C CA . LEU A 1 241 ? -10.618 -31.838 -51.573 1.00 70.54 259 LEU A CA 1
ATOM 1859 C C . LEU A 1 241 ? -11.258 -33.102 -52.144 1.00 70.19 259 LEU A C 1
ATOM 1860 O O . LEU A 1 241 ? -12.412 -33.122 -52.539 1.00 70.13 259 LEU A O 1
ATOM 1865 N N . GLY A 1 242 ? -10.462 -34.151 -52.167 1.00 70.11 260 GLY A N 1
ATOM 1866 C CA . GLY A 1 242 ? -10.894 -35.487 -52.459 1.00 70.21 260 GLY A CA 1
ATOM 1867 C C . GLY A 1 242 ? -11.326 -36.218 -51.194 1.00 70.16 260 GLY A C 1
ATOM 1868 O O . GLY A 1 242 ? -10.621 -36.204 -50.158 1.00 70.56 260 GLY A O 1
ATOM 1869 N N . TYR A 1 243 ? -12.524 -36.795 -51.259 1.00 69.64 261 TYR A N 1
ATOM 1870 C CA . TYR A 1 243 ? -13.068 -37.585 -50.156 1.00 69.43 261 TYR A CA 1
ATOM 1871 C C . TYR A 1 243 ? -13.200 -39.015 -50.530 1.00 68.53 261 TYR A C 1
ATOM 1872 O O . TYR A 1 243 ? -13.824 -39.379 -51.556 1.00 68.34 261 TYR A O 1
ATOM 1881 N N . LEU A 1 244 ? -12.614 -39.835 -49.692 1.00 68.22 262 LEU A N 1
ATOM 1882 C CA . LEU A 1 244 ? -12.938 -41.226 -49.657 1.00 68.40 262 LEU A CA 1
ATOM 1883 C C . LEU A 1 244 ? -13.860 -41.501 -48.459 1.00 67.95 262 LEU A C 1
ATOM 1884 O O . LEU A 1 244 ? -13.396 -41.476 -47.302 1.00 68.26 262 LEU A O 1
ATOM 1889 N N . PHE A 1 245 ? -15.133 -41.817 -48.743 1.00 68.13 263 PHE A N 1
ATOM 1890 C CA . PHE A 1 245 ? -16.097 -42.291 -47.708 1.00 67.69 263 PHE A CA 1
ATOM 1891 C C . PHE A 1 245 ? -15.888 -43.769 -47.511 1.00 67.26 263 PHE A C 1
ATOM 1892 O O . PHE A 1 245 ? -15.874 -44.518 -48.477 1.00 67.24 263 PHE A O 1
ATOM 1900 N N . TYR A 1 246 ? -15.705 -44.182 -46.272 1.00 66.91 264 TYR A N 1
ATOM 1901 C CA . TYR A 1 246 ? -15.537 -45.582 -45.958 1.00 67.66 264 TYR A CA 1
ATOM 1902 C C . TYR A 1 246 ? -16.519 -45.988 -44.822 1.00 68.02 264 TYR A C 1
ATOM 1903 O O . TYR A 1 246 ? -16.915 -45.170 -43.990 1.00 67.13 264 TYR A O 1
ATOM 1912 N N . ASN A 1 247 ? -16.934 -47.243 -44.820 1.00 68.82 265 ASN A N 1
ATOM 1913 C CA . ASN A 1 247 ? -17.854 -47.693 -43.796 1.00 70.36 265 ASN A CA 1
ATOM 1914 C C . ASN A 1 247 ? -17.235 -48.610 -42.767 1.00 70.92 265 ASN A C 1
ATOM 1915 O O . ASN A 1 247 ? -17.949 -49.057 -41.907 1.00 71.28 265 ASN A O 1
ATOM 1920 N N . ASP A 1 248 ? -15.932 -48.881 -42.843 1.00 71.51 266 ASP A N 1
ATOM 1921 C CA . ASP A 1 248 ? -15.211 -49.553 -41.754 1.00 72.45 266 ASP A CA 1
ATOM 1922 C C . ASP A 1 248 ? -13.689 -49.444 -41.918 1.00 73.30 266 ASP A C 1
ATOM 1923 O O . ASP A 1 248 ? -13.180 -49.264 -43.025 1.00 73.72 266 ASP A O 1
ATOM 1928 N N . GLU A 1 249 ? -12.974 -49.526 -40.794 1.00 74.01 267 GLU A N 1
ATOM 1929 C CA . GLU A 1 249 ? -11.520 -49.331 -40.773 1.00 74.04 267 GLU A CA 1
ATOM 1930 C C . GLU A 1 249 ? -10.763 -50.333 -41.666 1.00 74.03 267 GLU A C 1
ATOM 1931 O O . GLU A 1 249 ? -9.769 -49.964 -42.285 1.00 73.69 267 GLU A O 1
ATOM 1937 N N . GLU A 1 250 ? -11.212 -51.590 -41.744 1.00 74.08 268 GLU A N 1
ATOM 1938 C CA . GLU A 1 250 ? -10.525 -52.548 -42.632 1.00 74.08 268 GLU A CA 1
ATOM 1939 C C . GLU A 1 250 ? -10.656 -52.144 -44.110 1.00 73.98 268 GLU A C 1
ATOM 1940 O O . GLU A 1 250 ? -9.733 -52.327 -44.906 1.00 74.13 268 GLU A O 1
ATOM 1946 N N . GLU A 1 251 ? -11.779 -51.546 -44.457 1.00 73.91 269 GLU A N 1
ATOM 1947 C CA . GLU A 1 251 ? -12.012 -51.085 -45.821 1.00 73.95 269 GLU A CA 1
ATOM 1948 C C . GLU A 1 251 ? -11.191 -49.817 -46.170 1.00 74.17 269 GLU A C 1
ATOM 1949 O O . GLU A 1 251 ? -10.662 -49.673 -47.280 1.00 74.45 269 GLU A O 1
ATOM 1955 N N . LEU A 1 252 ? -11.095 -48.895 -45.226 1.00 74.03 270 LEU A N 1
ATOM 1956 C CA . LEU A 1 252 ? -10.198 -47.765 -45.356 1.00 73.76 270 LEU A CA 1
ATOM 1957 C C . LEU A 1 252 ? -8.753 -48.214 -45.618 1.00 73.66 270 LEU A C 1
ATOM 1958 O O . LEU A 1 252 ? -8.058 -47.691 -46.500 1.00 73.16 270 LEU A O 1
ATOM 1963 N N . GLU A 1 253 ? -8.305 -49.194 -44.846 1.00 73.91 271 GLU A N 1
ATOM 1964 C CA . GLU A 1 253 ? -6.956 -49.726 -44.988 1.00 73.82 271 GLU A CA 1
ATOM 1965 C C . GLU A 1 253 ? -6.638 -50.212 -46.410 1.00 73.77 271 GLU A C 1
ATOM 1966 O O . GLU A 1 253 ? -5.461 -50.230 -46.790 1.00 74.09 271 GLU A O 1
ATOM 1972 N N . GLU A 1 254 ? -7.652 -50.596 -47.189 1.00 73.09 272 GLU A N 1
ATOM 1973 C CA . GLU A 1 254 ? -7.436 -50.954 -48.597 1.00 73.14 272 GLU A CA 1
ATOM 1974 C C . GLU A 1 254 ? -7.116 -49.743 -49.479 1.00 72.63 272 GLU A C 1
ATOM 1975 O O . GLU A 1 254 ? -6.365 -49.840 -50.451 1.00 72.18 272 GLU A O 1
ATOM 1981 N N . TYR A 1 255 ? -7.686 -48.592 -49.153 1.00 72.61 273 TYR A N 1
ATOM 1982 C CA . TYR A 1 255 ? -7.490 -47.409 -49.995 1.00 72.57 273 TYR A CA 1
ATOM 1983 C C . TYR A 1 255 ? -6.323 -46.529 -49.590 1.00 72.47 273 TYR A C 1
ATOM 1984 O O . TYR A 1 255 ? -5.874 -45.722 -50.384 1.00 72.30 273 TYR A O 1
ATOM 1993 N N . LYS A 1 256 ? -5.812 -46.710 -48.373 1.00 72.81 274 LYS A N 1
ATOM 1994 C CA . LYS A 1 256 ? -4.765 -45.833 -47.816 1.00 72.72 274 LYS A CA 1
ATOM 1995 C C . LYS A 1 256 ? -3.519 -45.698 -48.676 1.00 71.78 274 LYS A C 1
ATOM 1996 O O . LYS A 1 256 ? -3.032 -44.585 -48.860 1.00 69.73 274 LYS A O 1
ATOM 2002 N N . PRO A 1 257 ? -2.979 -46.833 -49.186 1.00 71.45 275 PRO A N 1
ATOM 2003 C CA . PRO A 1 257 ? -1.759 -46.757 -50.016 1.00 71.31 275 PRO A CA 1
ATOM 2004 C C . PRO A 1 257 ? -1.951 -45.926 -51.292 1.00 70.95 275 PRO A C 1
ATOM 2005 O O . PRO A 1 257 ? -1.144 -45.077 -51.592 1.00 71.20 275 PRO A O 1
ATOM 2009 N N . LEU A 1 258 ? -3.038 -46.146 -52.014 1.00 71.30 276 LEU A N 1
ATOM 2010 C CA . LEU A 1 258 ? -3.310 -45.403 -53.247 1.00 70.94 276 LEU A CA 1
ATOM 2011 C C . LEU A 1 258 ? -3.520 -43.927 -52.968 1.00 70.67 276 LEU A C 1
ATOM 2012 O O . LEU A 1 258 ? -2.908 -43.091 -53.604 1.00 71.25 276 LEU A O 1
ATOM 2017 N N . PHE A 1 259 ? -4.311 -43.595 -51.964 1.00 70.61 277 PHE A N 1
ATOM 2018 C CA . PHE A 1 259 ? -4.605 -42.201 -51.688 1.00 70.11 277 PHE A CA 1
ATOM 2019 C C . PHE A 1 259 ? -3.430 -41.416 -51.102 1.00 70.69 277 PHE A C 1
ATOM 2020 O O . PHE A 1 259 ? -3.310 -40.204 -51.319 1.00 70.86 277 PHE A O 1
ATOM 2028 N N . THR A 1 260 ? -2.560 -42.110 -50.380 1.00 71.24 278 THR A N 1
ATOM 2029 C CA . THR A 1 260 ? -1.298 -41.549 -49.890 1.00 71.54 278 THR A CA 1
ATOM 2030 C C . THR A 1 260 ? -0.335 -41.254 -51.039 1.00 71.65 278 THR A C 1
ATOM 2031 O O . THR A 1 260 ? 0.392 -40.276 -51.011 1.00 71.78 278 THR A O 1
ATOM 2035 N N . GLU A 1 261 ? -0.306 -42.132 -52.032 1.00 71.64 279 GLU A N 1
ATOM 2036 C CA . GLU A 1 261 ? 0.470 -41.872 -53.238 1.00 71.15 279 GLU A CA 1
ATOM 2037 C C . GLU A 1 261 ? -0.149 -40.745 -54.062 1.00 70.41 279 GLU A C 1
ATOM 2038 O O . GLU A 1 261 ? 0.538 -39.796 -54.415 1.00 70.12 279 GLU A O 1
ATOM 2044 N N . LEU A 1 262 ? -1.433 -40.846 -54.376 1.00 69.51 280 LEU A N 1
ATOM 2045 C CA . LEU A 1 262 ? -2.099 -39.730 -55.057 1.00 69.93 280 LEU A CA 1
ATOM 2046 C C . LEU A 1 262 ? -1.875 -38.379 -54.329 1.00 69.98 280 LEU A C 1
ATOM 2047 O O . LEU A 1 262 ? -1.628 -37.350 -54.977 1.00 69.91 280 LEU A O 1
ATOM 2052 N N . ALA A 1 263 ? -1.956 -38.399 -52.991 1.00 69.30 281 ALA A N 1
ATOM 2053 C CA . ALA A 1 263 ? -1.736 -37.194 -52.183 1.00 69.52 281 ALA A CA 1
ATOM 2054 C C . ALA A 1 263 ? -0.322 -36.624 -52.231 1.00 69.17 281 ALA A C 1
ATOM 2055 O O . ALA A 1 263 ? -0.157 -35.395 -52.193 1.00 69.64 281 ALA A O 1
ATOM 2057 N N . LYS A 1 264 ? 0.691 -37.490 -52.236 1.00 68.30 282 LYS A N 1
ATOM 2058 C CA . LYS A 1 264 ? 2.070 -37.013 -52.292 1.00 67.85 282 LYS A CA 1
ATOM 2059 C C . LYS A 1 264 ? 2.311 -36.432 -53.664 1.00 67.79 282 LYS A C 1
ATOM 2060 O O . LYS A 1 264 ? 2.838 -35.340 -53.815 1.00 67.23 282 LYS A O 1
ATOM 2066 N N . LYS A 1 265 ? 1.837 -37.162 -54.661 1.00 68.12 283 LYS A N 1
ATOM 2067 C CA . LYS A 1 265 ? 1.981 -36.774 -56.037 1.00 68.90 283 LYS A CA 1
ATOM 2068 C C . LYS A 1 265 ? 1.427 -35.352 -56.254 1.00 69.04 283 LYS A C 1
ATOM 2069 O O . LYS A 1 265 ? 2.110 -34.507 -56.831 1.00 70.71 283 LYS A O 1
ATOM 2075 N N . ASN A 1 266 ? 0.236 -35.075 -55.743 1.00 69.25 284 ASN A N 1
ATOM 2076 C CA . ASN A 1 266 ? -0.502 -33.842 -56.069 1.00 69.09 284 ASN A CA 1
ATOM 2077 C C . ASN A 1 266 ? -0.497 -32.850 -54.947 1.00 69.30 284 ASN A C 1
ATOM 2078 O O . ASN A 1 266 ? -1.359 -32.007 -54.867 1.00 70.72 284 ASN A O 1
ATOM 2083 N N . ARG A 1 267 ? 0.427 -33.005 -54.019 1.00 69.17 285 ARG A N 1
ATOM 2084 C CA . ARG A 1 267 ? 0.553 -32.082 -52.911 1.00 69.13 285 ARG A CA 1
ATOM 2085 C C . ARG A 1 267 ? 1.006 -30.761 -53.543 1.00 69.07 285 ARG A C 1
ATOM 2086 O O . ARG A 1 267 ? 2.043 -30.727 -54.195 1.00 68.98 285 ARG A O 1
ATOM 2094 N N . GLY A 1 268 ? 0.209 -29.715 -53.347 1.00 69.13 286 GLY A N 1
ATOM 2095 C CA . GLY A 1 268 ? 0.364 -28.445 -54.013 1.00 69.48 286 GLY A CA 1
ATOM 2096 C C . GLY A 1 268 ? -0.822 -28.198 -54.913 1.00 69.81 286 GLY A C 1
ATOM 2097 O O . GLY A 1 268 ? -1.119 -27.078 -55.237 1.00 69.89 286 GLY A O 1
ATOM 2098 N N . LEU A 1 269 ? -1.535 -29.259 -55.279 1.00 70.74 287 LEU A N 1
ATOM 2099 C CA . LEU A 1 269 ? -2.622 -29.200 -56.281 1.00 70.92 287 LEU A CA 1
ATOM 2100 C C . LEU A 1 269 ? -3.967 -29.551 -55.669 1.00 70.92 287 LEU A C 1
ATOM 2101 O O . LEU A 1 269 ? -4.965 -28.929 -55.949 1.00 71.36 287 LEU A O 1
ATOM 2106 N N . MET A 1 270 ? -4.015 -30.587 -54.858 1.00 71.27 288 MET A N 1
ATOM 2107 C CA . MET A 1 270 ? -5.237 -30.867 -54.110 1.00 71.34 288 MET A CA 1
ATOM 2108 C C . MET A 1 270 ? -4.941 -31.711 -52.878 1.00 70.55 288 MET A C 1
ATOM 2109 O O . MET A 1 270 ? -3.814 -32.280 -52.750 1.00 69.51 288 MET A O 1
ATOM 2114 N N . ASN A 1 271 ? -5.978 -31.855 -52.046 1.00 69.55 289 ASN A N 1
ATOM 2115 C CA . ASN A 1 271 ? -5.916 -32.771 -50.904 1.00 69.88 289 ASN A CA 1
ATOM 2116 C C . ASN A 1 271 ? -6.869 -33.962 -50.982 1.00 70.03 289 ASN A C 1
ATOM 2117 O O . ASN A 1 271 ? -7.772 -34.014 -51.796 1.00 69.68 289 ASN A O 1
ATOM 2122 N N . PHE A 1 272 ? -6.602 -34.925 -50.104 1.00 70.54 290 PHE A N 1
ATOM 2123 C CA . PHE A 1 272 ? -7.320 -36.182 -50.034 1.00 69.47 290 PHE A CA 1
ATOM 2124 C C . PHE A 1 272 ? -7.553 -36.501 -48.578 1.00 69.14 290 PHE A C 1
ATOM 2125 O O . PHE A 1 272 ? -6.606 -36.441 -47.741 1.00 69.20 290 PHE A O 1
ATOM 2133 N N . VAL A 1 273 ? -8.801 -36.864 -48.256 1.00 68.66 291 VAL A N 1
ATOM 2134 C CA . VAL A 1 273 ? -9.147 -37.163 -46.846 1.00 67.78 291 VAL A CA 1
ATOM 2135 C C . VAL A 1 273 ? -9.987 -38.384 -46.859 1.00 68.41 291 VAL A C 1
ATOM 2136 O O . VAL A 1 273 ? -10.617 -38.660 -47.901 1.00 67.71 291 VAL A O 1
ATOM 2140 N N . SER A 1 274 ? -9.926 -39.141 -45.751 1.00 67.49 292 SER A N 1
ATOM 2141 C CA . SER A 1 274 ? -10.814 -40.231 -45.508 1.00 67.87 292 SER A CA 1
ATOM 2142 C C . SER A 1 274 ? -11.931 -39.699 -44.637 1.00 68.65 292 SER A C 1
ATOM 2143 O O . SER A 1 274 ? -11.729 -38.782 -43.827 1.00 68.47 292 SER A O 1
ATOM 2146 N N . ILE A 1 275 ? -13.129 -40.243 -44.806 1.00 69.43 293 ILE A N 1
ATOM 2147 C CA . ILE A 1 275 ? -14.274 -39.732 -44.058 1.00 70.19 293 ILE A CA 1
ATOM 2148 C C . ILE A 1 275 ? -15.217 -40.876 -43.712 1.00 71.01 293 ILE A C 1
ATOM 2149 O O . ILE A 1 275 ? -15.635 -41.617 -44.611 1.00 71.88 293 ILE A O 1
ATOM 2154 N N . ASP A 1 276 ? -15.512 -41.017 -42.414 1.00 70.93 294 ASP A N 1
ATOM 2155 C CA . ASP A 1 276 ? -16.243 -42.182 -41.889 1.00 71.59 294 ASP A CA 1
ATOM 2156 C C . ASP A 1 276 ? -17.726 -42.089 -42.249 1.00 71.51 294 ASP A C 1
ATOM 2157 O O . ASP A 1 276 ? -18.422 -41.199 -41.777 1.00 70.81 294 ASP A O 1
ATOM 2162 N N . ALA A 1 277 ? -18.184 -43.009 -43.095 1.00 72.30 295 ALA A N 1
ATOM 2163 C CA . ALA A 1 277 ? -19.575 -43.026 -43.561 1.00 72.77 295 ALA A CA 1
ATOM 2164 C C . ALA A 1 277 ? -20.557 -43.264 -42.408 1.00 73.23 295 ALA A C 1
ATOM 2165 O O . ALA A 1 277 ? -21.602 -42.608 -42.340 1.00 73.66 295 ALA A O 1
ATOM 2167 N N . ARG A 1 278 ? -20.210 -44.153 -41.477 1.00 73.43 296 ARG A N 1
ATOM 2168 C CA . ARG A 1 278 ? -21.002 -44.325 -40.256 1.00 73.30 296 ARG A CA 1
ATOM 2169 C C . ARG A 1 278 ? -21.238 -43.007 -39.520 1.00 73.38 296 ARG A C 1
ATOM 2170 O O . ARG A 1 278 ? -22.356 -42.680 -39.144 1.00 73.56 296 ARG A O 1
ATOM 2178 N N . LYS A 1 279 ? -20.173 -42.253 -39.293 1.00 73.47 297 LYS A N 1
ATOM 2179 C CA . LYS A 1 279 ? -20.278 -40.945 -38.643 1.00 73.08 297 LYS A CA 1
ATOM 2180 C C . LYS A 1 279 ? -20.889 -39.876 -39.584 1.00 72.83 297 LYS A C 1
ATOM 2181 O O . LYS A 1 279 ? -21.767 -39.126 -39.159 1.00 71.61 297 LYS A O 1
ATOM 2187 N N . PHE A 1 280 ? -20.472 -39.855 -40.866 1.00 72.89 298 PHE A N 1
ATOM 2188 C CA . PHE A 1 280 ? -20.744 -38.714 -41.765 1.00 73.25 298 PHE A CA 1
ATOM 2189 C C . PHE A 1 280 ? -21.433 -38.969 -43.106 1.00 73.36 298 PHE A C 1
ATOM 2190 O O . PHE A 1 280 ? -21.408 -38.071 -43.949 1.00 73.58 298 PHE A O 1
ATOM 2198 N N . GLY A 1 281 ? -22.045 -40.140 -43.307 1.00 73.68 299 GLY A N 1
ATOM 2199 C CA . GLY A 1 281 ? -22.695 -40.508 -44.589 1.00 74.46 299 GLY A CA 1
ATOM 2200 C C . GLY A 1 281 ? -23.562 -39.438 -45.233 1.00 74.97 299 GLY A C 1
ATOM 2201 O O . GLY A 1 281 ? -23.562 -39.235 -46.431 1.00 74.96 299 GLY A O 1
ATOM 2202 N N . ARG A 1 282 ? -24.374 -38.821 -44.408 1.00 76.72 300 ARG A N 1
ATOM 2203 C CA . ARG A 1 282 ? -25.063 -37.559 -44.663 1.00 77.79 300 ARG A CA 1
ATOM 2204 C C . ARG A 1 282 ? -24.356 -36.576 -45.609 1.00 78.18 300 ARG A C 1
ATOM 2205 O O . ARG A 1 282 ? -24.971 -36.060 -46.534 1.00 78.92 300 ARG A O 1
ATOM 2213 N N . HIS A 1 283 ? -23.084 -36.299 -45.341 1.00 78.12 301 HIS A N 1
ATOM 2214 C CA . HIS A 1 283 ? -22.280 -35.340 -46.123 1.00 77.95 301 HIS A CA 1
ATOM 2215 C C . HIS A 1 283 ? -22.240 -35.669 -47.634 1.00 77.73 301 HIS A C 1
ATOM 2216 O O . HIS A 1 283 ? -21.843 -34.827 -48.438 1.00 77.79 301 HIS A O 1
ATOM 2223 N N . ALA A 1 284 ? -22.644 -36.877 -48.019 1.00 76.83 302 ALA A N 1
ATOM 2224 C CA . ALA A 1 284 ? -22.496 -37.302 -49.403 1.00 76.21 302 ALA A CA 1
ATOM 2225 C C . ALA A 1 284 ? -23.388 -36.486 -50.318 1.00 75.25 302 ALA A C 1
ATOM 2226 O O . ALA A 1 284 ? -22.964 -36.049 -51.379 1.00 74.94 302 ALA A O 1
ATOM 2228 N N . GLY A 1 285 ? -24.632 -36.299 -49.909 1.00 74.94 303 GLY A N 1
ATOM 2229 C CA . GLY A 1 285 ? -25.581 -35.461 -50.632 1.00 74.60 303 GLY A CA 1
ATOM 2230 C C . GLY A 1 285 ? -25.050 -34.049 -50.736 1.00 74.26 303 GLY A C 1
ATOM 2231 O O . GLY A 1 285 ? -25.267 -33.374 -51.741 1.00 73.63 303 GLY A O 1
ATOM 2232 N N . ASN A 1 286 ? -24.319 -33.612 -49.711 1.00 74.12 304 ASN A N 1
ATOM 2233 C CA . ASN A 1 286 ? -23.657 -32.313 -49.759 1.00 74.37 304 ASN A CA 1
ATOM 2234 C C . ASN A 1 286 ? -22.635 -32.250 -50.888 1.00 74.49 304 ASN A C 1
ATOM 2235 O O . ASN A 1 286 ? -22.393 -31.175 -51.440 1.00 75.51 304 ASN A O 1
ATOM 2240 N N . LEU A 1 287 ? -22.053 -33.399 -51.231 1.00 73.76 305 LEU A N 1
ATOM 2241 C CA . LEU A 1 287 ? -21.171 -33.530 -52.386 1.00 72.99 305 LEU A CA 1
ATOM 2242 C C . LEU A 1 287 ? -21.894 -33.976 -53.652 1.00 72.58 305 LEU A C 1
ATOM 2243 O O . LEU A 1 287 ? -21.256 -34.257 -54.650 1.00 72.78 305 LEU A O 1
ATOM 2248 N N . ASN A 1 288 ? -23.226 -33.933 -53.599 1.00 71.93 306 ASN A N 1
ATOM 2249 C CA . ASN A 1 288 ? -24.202 -34.541 -54.523 1.00 71.51 306 ASN A CA 1
ATOM 2250 C C . ASN A 1 288 ? -23.888 -35.930 -55.106 1.00 70.44 306 ASN A C 1
ATOM 2251 O O . ASN A 1 288 ? -23.974 -36.220 -56.306 1.00 69.15 306 ASN A O 1
ATOM 2256 N N . MET A 1 289 ? -23.550 -36.783 -54.149 1.00 69.85 307 MET A N 1
ATOM 2257 C CA . MET A 1 289 ? -23.385 -38.194 -54.344 1.00 69.54 307 MET A CA 1
ATOM 2258 C C . MET A 1 289 ? -24.513 -38.877 -53.640 1.00 69.04 307 MET A C 1
ATOM 2259 O O . MET A 1 289 ? -25.174 -38.299 -52.781 1.00 67.45 307 MET A O 1
ATOM 2264 N N . LYS A 1 290 ? -24.746 -40.119 -54.027 1.00 69.23 308 LYS A N 1
ATOM 2265 C CA . LYS A 1 290 ? -25.697 -40.971 -53.311 1.00 69.62 308 LYS A CA 1
ATOM 2266 C C . LYS A 1 290 ? -24.993 -41.587 -52.098 1.00 69.19 308 LYS A C 1
ATOM 2267 O O . LYS A 1 290 ? -23.790 -41.705 -52.091 1.00 69.30 308 LYS A O 1
ATOM 2273 N N . GLU A 1 291 ? -25.751 -41.970 -51.081 1.00 69.41 309 GLU A N 1
ATOM 2274 C CA . GLU A 1 291 ? -25.192 -42.561 -49.858 1.00 69.57 309 GLU A CA 1
ATOM 2275 C C . GLU A 1 291 ? -24.998 -44.044 -50.042 1.00 68.75 309 GLU A C 1
ATOM 2276 O O . GLU A 1 291 ? -25.794 -44.869 -49.586 1.00 68.17 309 GLU A O 1
ATOM 2282 N N . GLN A 1 292 ? -23.923 -44.334 -50.762 1.00 68.22 310 GLN A N 1
ATOM 2283 C CA . GLN A 1 292 ? -23.580 -45.652 -51.216 1.00 68.02 310 GLN A CA 1
ATOM 2284 C C . GLN A 1 292 ? -22.050 -45.730 -51.081 1.00 68.52 310 GLN A C 1
ATOM 2285 O O . GLN A 1 292 ? -21.319 -45.086 -51.827 1.00 69.48 310 GLN A O 1
ATOM 2291 N N . PHE A 1 293 ? -21.580 -46.525 -50.132 1.00 68.03 311 PHE A N 1
ATOM 2292 C CA . PHE A 1 293 ? -20.222 -46.448 -49.695 1.00 67.25 311 PHE A CA 1
ATOM 2293 C C . PHE A 1 293 ? -19.519 -47.778 -49.841 1.00 67.58 311 PHE A C 1
ATOM 2294 O O . PHE A 1 293 ? -20.149 -48.841 -49.714 1.00 66.80 311 PHE A O 1
ATOM 2302 N N . PRO A 1 294 ? -18.200 -47.726 -50.143 1.00 67.99 312 PRO A N 1
ATOM 2303 C CA . PRO A 1 294 ? -17.390 -46.508 -50.221 1.00 68.16 312 PRO A CA 1
ATOM 2304 C C . PRO A 1 294 ? -17.720 -45.680 -51.462 1.00 68.44 312 PRO A C 1
ATOM 2305 O O . PRO A 1 294 ? -18.316 -46.190 -52.415 1.00 68.11 312 PRO A O 1
ATOM 2309 N N . LEU A 1 295 ? -17.387 -44.401 -51.415 1.00 68.59 313 LEU A N 1
ATOM 2310 C CA . LEU A 1 295 ? -17.457 -43.549 -52.600 1.00 69.05 313 LEU A CA 1
ATOM 2311 C C . LEU A 1 295 ? -16.248 -42.590 -52.645 1.00 68.94 313 LEU A C 1
ATOM 2312 O O . LEU A 1 295 ? -15.633 -42.319 -51.627 1.00 67.66 313 LEU A O 1
ATOM 2317 N N . PHE A 1 296 ? -15.934 -42.124 -53.851 1.00 69.70 314 PHE A N 1
ATOM 2318 C CA . PHE A 1 296 ? -14.900 -41.141 -54.086 1.00 69.98 314 PHE A CA 1
ATOM 2319 C C . PHE A 1 296 ? -15.479 -39.933 -54.810 1.00 70.10 314 PHE A C 1
ATOM 2320 O O . PHE A 1 296 ? -16.049 -40.054 -55.890 1.00 70.09 314 PHE A O 1
ATOM 2328 N N . ALA A 1 297 ? -15.320 -38.773 -54.174 1.00 69.96 315 ALA A N 1
ATOM 2329 C CA . ALA A 1 297 ? -15.768 -37.524 -54.698 1.00 70.37 315 ALA A CA 1
ATOM 2330 C C . ALA A 1 297 ? -14.686 -36.415 -54.572 1.00 70.55 315 ALA A C 1
ATOM 2331 O O . ALA A 1 297 ? -13.844 -36.442 -53.686 1.00 68.09 315 ALA A O 1
ATOM 2333 N N . ILE A 1 298 ? -14.718 -35.454 -55.487 1.00 71.76 316 ILE A N 1
ATOM 2334 C CA . ILE A 1 298 ? -13.889 -34.290 -55.360 1.00 72.76 316 ILE A CA 1
ATOM 2335 C C . ILE A 1 298 ? -14.731 -33.013 -55.276 1.00 73.33 316 ILE A C 1
ATOM 2336 O O . ILE A 1 298 ? -15.580 -32.784 -56.096 1.00 74.24 316 ILE A O 1
ATOM 2341 N N . HIS A 1 299 ? -14.430 -32.165 -54.301 1.00 74.22 317 HIS A N 1
ATOM 2342 C CA . HIS A 1 299 ? -15.094 -30.891 -54.128 1.00 74.43 317 HIS A CA 1
ATOM 2343 C C . HIS A 1 299 ? -14.095 -29.777 -54.409 1.00 74.57 317 HIS A C 1
ATOM 2344 O O . HIS A 1 299 ? -13.112 -29.595 -53.695 1.00 73.92 317 HIS A O 1
ATOM 2351 N N . ASP A 1 300 ? -14.343 -29.050 -55.491 1.00 75.55 318 ASP A N 1
ATOM 2352 C CA . ASP A 1 300 ? -13.716 -27.754 -55.687 1.00 75.77 318 ASP A CA 1
ATOM 2353 C C . ASP A 1 300 ? -14.567 -26.779 -54.900 1.00 75.94 318 ASP A C 1
ATOM 2354 O O . ASP A 1 300 ? -15.688 -26.451 -55.296 1.00 75.42 318 ASP A O 1
ATOM 2359 N N . MET A 1 301 ? -14.025 -26.348 -53.762 1.00 76.48 319 MET A N 1
ATOM 2360 C CA . MET A 1 301 ? -14.730 -25.434 -52.855 1.00 76.46 319 MET A CA 1
ATOM 2361 C C . MET A 1 301 ? -14.740 -24.020 -53.361 1.00 75.67 319 MET A C 1
ATOM 2362 O O . MET A 1 301 ? -15.745 -23.331 -53.199 1.00 76.01 319 MET A O 1
ATOM 2367 N N . THR A 1 302 ? -13.646 -23.607 -53.998 1.00 74.85 320 THR A N 1
ATOM 2368 C CA . THR A 1 302 ? -13.512 -22.244 -54.520 1.00 74.83 320 THR A CA 1
ATOM 2369 C C . THR A 1 302 ? -14.578 -21.958 -55.577 1.00 74.27 320 THR A C 1
ATOM 2370 O O . THR A 1 302 ? -15.198 -20.902 -55.584 1.00 73.32 320 THR A O 1
ATOM 2374 N N . GLU A 1 303 ? -14.762 -22.941 -56.454 1.00 74.13 321 GLU A N 1
ATOM 2375 C CA . GLU A 1 303 ? -15.723 -22.894 -57.537 1.00 74.06 321 GLU A CA 1
ATOM 2376 C C . GLU A 1 303 ? -17.071 -23.518 -57.134 1.00 73.67 321 GLU A C 1
ATOM 2377 O O . GLU A 1 303 ? -18.066 -23.305 -57.808 1.00 73.83 321 GLU A O 1
ATOM 2383 N N . ASP A 1 304 ? -17.096 -24.296 -56.051 1.00 73.32 322 ASP A N 1
ATOM 2384 C CA . ASP A 1 304 ? -18.285 -25.067 -55.669 1.00 73.18 322 ASP A CA 1
ATOM 2385 C C . ASP A 1 304 ? -18.777 -25.920 -56.849 1.00 73.12 322 ASP A C 1
ATOM 2386 O O . ASP A 1 304 ? -19.946 -25.857 -57.241 1.00 72.59 322 ASP A O 1
ATOM 2391 N N . LEU A 1 305 ? -17.851 -26.684 -57.427 1.00 72.89 323 LEU A N 1
ATOM 2392 C CA . LEU A 1 305 ? -18.204 -27.809 -58.292 1.00 72.59 323 LEU A CA 1
ATOM 2393 C C . LEU A 1 305 ? -17.844 -29.113 -57.586 1.00 71.95 323 LEU A C 1
ATOM 2394 O O . LEU A 1 305 ? -16.848 -29.191 -56.860 1.00 72.10 323 LEU A O 1
ATOM 2399 N N . LYS A 1 306 ? -18.659 -30.129 -57.852 1.00 71.54 324 LYS A N 1
ATOM 2400 C CA . LYS A 1 306 ? -18.560 -31.445 -57.240 1.00 71.39 324 LYS A CA 1
ATOM 2401 C C . LYS A 1 306 ? -18.394 -32.534 -58.315 1.00 71.11 324 LYS A C 1
ATOM 2402 O O . LYS A 1 306 ? -18.950 -32.459 -59.409 1.00 71.23 324 LYS A O 1
ATOM 2408 N N . TYR A 1 307 ? -17.575 -33.525 -58.028 1.00 70.80 325 TYR A N 1
ATOM 2409 C CA . TYR A 1 307 ? -17.273 -34.547 -59.009 1.00 71.15 325 TYR A CA 1
ATOM 2410 C C . TYR A 1 307 ? -17.185 -35.839 -58.236 1.00 71.41 325 TYR A C 1
ATOM 2411 O O . TYR A 1 307 ? -16.945 -35.834 -57.034 1.00 71.66 325 TYR A O 1
ATOM 2420 N N . GLY A 1 308 ? -17.395 -36.948 -58.921 1.00 71.94 326 GLY A N 1
ATOM 2421 C CA . GLY A 1 308 ? -17.371 -38.239 -58.253 1.00 72.47 326 GLY A CA 1
ATOM 2422 C C . GLY A 1 308 ? -17.485 -39.358 -59.249 1.00 72.20 326 GLY A C 1
ATOM 2423 O O . GLY A 1 308 ? -17.765 -39.139 -60.404 1.00 70.25 326 GLY A O 1
ATOM 2424 N N . LEU A 1 309 ? -17.254 -40.567 -58.759 1.00 73.15 327 LEU A N 1
ATOM 2425 C CA . LEU A 1 309 ? -17.285 -41.758 -59.588 1.00 73.07 327 LEU A CA 1
ATOM 2426 C C . LEU A 1 309 ? -18.706 -42.288 -59.676 1.00 73.49 327 LEU A C 1
ATOM 2427 O O . LEU A 1 309 ? -19.424 -42.279 -58.674 1.00 74.46 327 LEU A O 1
ATOM 2432 N N . PRO A 1 310 ? -19.122 -42.787 -60.862 1.00 73.16 328 PRO A N 1
ATOM 2433 C CA . PRO A 1 310 ? -20.512 -43.217 -61.021 1.00 72.06 328 PRO A CA 1
ATOM 2434 C C . PRO A 1 310 ? -21.001 -44.166 -59.931 1.00 71.60 328 PRO A C 1
ATOM 2435 O O . PRO A 1 310 ? -20.240 -44.962 -59.379 1.00 70.89 328 PRO A O 1
ATOM 2439 N N . GLN A 1 311 ? -22.298 -44.096 -59.661 1.00 70.99 329 GLN A N 1
ATOM 2440 C CA . GLN A 1 311 ? -22.879 -44.900 -58.609 1.00 69.58 329 GLN A CA 1
ATOM 2441 C C . GLN A 1 311 ? -24.043 -45.659 -59.193 1.00 68.90 329 GLN A C 1
ATOM 2442 O O . GLN A 1 311 ? -24.389 -45.479 -60.357 1.00 68.72 329 GLN A O 1
ATOM 2448 N N . LEU A 1 312 ? -24.634 -46.519 -58.373 1.00 68.17 330 LEU A N 1
ATOM 2449 C CA . LEU A 1 312 ? -25.819 -47.257 -58.748 1.00 67.41 330 LEU A CA 1
ATOM 2450 C C . LEU A 1 312 ? -27.001 -46.333 -58.656 1.00 65.83 330 LEU A C 1
ATOM 2451 O O . LEU A 1 312 ? -26.993 -45.428 -57.855 1.00 65.75 330 LEU A O 1
ATOM 2456 N N . SER A 1 313 ? -28.015 -46.577 -59.474 1.00 64.54 331 SER A N 1
ATOM 2457 C CA . SER A 1 313 ? -29.342 -46.027 -59.226 1.00 63.96 331 SER A CA 1
ATOM 2458 C C . SER A 1 313 ? -29.789 -46.525 -57.855 1.00 62.86 331 SER A C 1
ATOM 2459 O O . SER A 1 313 ? -29.251 -47.498 -57.332 1.00 62.46 331 SER A O 1
ATOM 2462 N N . GLU A 1 314 ? -30.772 -45.860 -57.285 1.00 62.21 332 GLU A N 1
ATOM 2463 C CA . GLU A 1 314 ? -31.228 -46.217 -55.983 1.00 61.83 332 GLU A CA 1
ATOM 2464 C C . GLU A 1 314 ? -31.964 -47.580 -56.047 1.00 60.62 332 GLU A C 1
ATOM 2465 O O . GLU A 1 314 ? -31.926 -48.355 -55.109 1.00 59.76 332 GLU A O 1
ATOM 2471 N N . GLU A 1 315 ? -32.622 -47.856 -57.168 1.00 59.56 333 GLU A N 1
ATOM 2472 C CA . GLU A 1 315 ? -33.219 -49.166 -57.426 1.00 59.23 333 GLU A CA 1
ATOM 2473 C C . GLU A 1 315 ? -32.138 -50.283 -57.383 1.00 58.58 333 GLU A C 1
ATOM 2474 O O . GLU A 1 315 ? -32.258 -51.225 -56.617 1.00 57.40 333 GLU A O 1
ATOM 2480 N N . ALA A 1 316 ? -31.098 -50.151 -58.201 1.00 58.84 334 ALA A N 1
ATOM 2481 C CA . ALA A 1 316 ? -30.010 -51.138 -58.278 1.00 60.37 334 ALA A CA 1
ATOM 2482 C C . ALA A 1 316 ? -29.349 -51.388 -56.931 1.00 61.21 334 ALA A C 1
ATOM 2483 O O . ALA A 1 316 ? -29.185 -52.517 -56.509 1.00 61.24 334 ALA A O 1
ATOM 2485 N N . PHE A 1 317 ? -28.995 -50.307 -56.257 1.00 63.49 335 PHE A N 1
ATOM 2486 C CA . PHE A 1 317 ? -28.401 -50.349 -54.939 1.00 65.20 335 PHE A CA 1
ATOM 2487 C C . PHE A 1 317 ? -29.221 -51.112 -53.912 1.00 66.75 335 PHE A C 1
ATOM 2488 O O . PHE A 1 317 ? -28.661 -51.835 -53.094 1.00 66.47 335 PHE A O 1
ATOM 2496 N N . ASP A 1 318 ? -30.543 -50.929 -53.949 1.00 68.53 336 ASP A N 1
ATOM 2497 C CA . ASP A 1 318 ? -31.431 -51.524 -52.983 1.00 70.27 336 ASP A CA 1
ATOM 2498 C C . ASP A 1 318 ? -31.563 -53.018 -53.244 1.00 71.74 336 ASP A C 1
ATOM 2499 O O . ASP A 1 318 ? -31.933 -53.756 -52.349 1.00 72.01 336 ASP A O 1
ATOM 2504 N N . GLU A 1 319 ? -31.257 -53.454 -54.466 1.00 73.60 337 GLU A N 1
ATOM 2505 C CA . GLU A 1 319 ? -31.103 -54.884 -54.798 1.00 74.83 337 GLU A CA 1
ATOM 2506 C C . GLU A 1 319 ? -29.609 -55.287 -54.896 1.00 76.21 337 GLU A C 1
ATOM 2507 O O . GLU A 1 319 ? -29.234 -56.119 -55.734 1.00 76.42 337 GLU A O 1
ATOM 2513 N N . LEU A 1 320 ? -28.765 -54.702 -54.043 1.00 77.50 338 LEU A N 1
ATOM 2514 C CA . LEU A 1 320 ? -27.326 -55.008 -54.028 1.00 78.02 338 LEU A CA 1
ATOM 2515 C C . LEU A 1 320 ? -26.976 -55.934 -52.869 1.00 78.67 338 LEU A C 1
ATOM 2516 O O . LEU A 1 320 ? -27.059 -55.544 -51.709 1.00 78.51 338 LEU A O 1
ATOM 2521 N N . SER A 1 321 ? -26.565 -57.154 -53.197 1.00 79.46 339 SER A N 1
ATOM 2522 C CA . SER A 1 321 ? -26.188 -58.142 -52.195 1.00 80.07 339 SER A CA 1
ATOM 2523 C C . SER A 1 321 ? -24.674 -58.168 -51.924 1.00 80.70 339 SER A C 1
ATOM 2524 O O . SER A 1 321 ? -24.177 -59.088 -51.250 1.00 81.49 339 SER A O 1
ATOM 2527 N N . ASP A 1 322 ? -23.953 -57.182 -52.450 1.00 80.70 340 ASP A N 1
ATOM 2528 C CA . ASP A 1 322 ? -22.490 -57.185 -52.458 1.00 80.85 340 ASP A CA 1
ATOM 2529 C C . ASP A 1 322 ? -21.913 -55.905 -51.863 1.00 80.63 340 ASP A C 1
ATOM 2530 O O . ASP A 1 322 ? -22.546 -54.848 -51.891 1.00 80.19 340 ASP A O 1
ATOM 2535 N N . LYS A 1 323 ? -20.693 -56.021 -51.349 1.00 80.65 341 LYS A N 1
ATOM 2536 C CA . LYS A 1 323 ? -19.890 -54.856 -51.008 1.00 80.71 341 LYS A CA 1
ATOM 2537 C C . LYS A 1 323 ? -19.647 -54.079 -52.296 1.00 80.54 341 LYS A C 1
ATOM 2538 O O . LYS A 1 323 ? -19.437 -54.680 -53.357 1.00 80.83 341 LYS A O 1
ATOM 2544 N N . ILE A 1 324 ? -19.712 -52.754 -52.203 1.00 80.10 342 ILE A N 1
ATOM 2545 C CA . ILE A 1 324 ? -19.265 -51.853 -53.284 1.00 79.65 342 ILE A CA 1
ATOM 2546 C C . ILE A 1 324 ? -17.727 -51.774 -53.270 1.00 78.80 342 ILE A C 1
ATOM 2547 O O . ILE A 1 324 ? -17.130 -51.668 -52.209 1.00 77.65 342 ILE A O 1
ATOM 2552 N N . VAL A 1 325 ? -17.101 -51.850 -54.445 1.00 78.56 343 VAL A N 1
ATOM 2553 C CA . VAL A 1 325 ? -15.677 -51.491 -54.568 1.00 78.72 343 VAL A CA 1
ATOM 2554 C C . VAL A 1 325 ? -15.455 -50.351 -55.564 1.00 77.87 343 VAL A C 1
ATOM 2555 O O . VAL A 1 325 ? -16.069 -50.277 -56.653 1.00 77.58 343 VAL A O 1
ATOM 2559 N N . LEU A 1 326 ? -14.573 -49.454 -55.144 1.00 76.79 344 LEU A N 1
ATOM 2560 C CA . LEU A 1 326 ? -13.954 -48.510 -56.033 1.00 75.37 344 LEU A CA 1
ATOM 2561 C C . LEU A 1 326 ? -12.698 -49.150 -56.613 1.00 74.85 344 LEU A C 1
ATOM 2562 O O . LEU A 1 326 ? -11.835 -49.614 -55.877 1.00 74.43 344 LEU A O 1
ATOM 2567 N N . GLU A 1 327 ? -12.623 -49.168 -57.938 1.00 74.06 345 GLU A N 1
ATOM 2568 C CA . GLU A 1 327 ? -11.421 -49.574 -58.646 1.00 73.57 345 GLU A CA 1
ATOM 2569 C C . GLU A 1 327 ? -10.363 -48.463 -58.628 1.00 72.02 345 GLU A C 1
ATOM 2570 O O . GLU A 1 327 ? -10.642 -47.309 -58.946 1.00 70.18 345 GLU A O 1
ATOM 2576 N N . SER A 1 328 ? -9.137 -48.866 -58.313 1.00 71.77 346 SER A N 1
ATOM 2577 C CA . SER A 1 328 ? -7.958 -48.018 -58.381 1.00 72.12 346 SER A CA 1
ATOM 2578 C C . SER A 1 328 ? -7.866 -47.162 -59.627 1.00 71.70 346 SER A C 1
ATOM 2579 O O . SER A 1 328 ? -7.527 -45.979 -59.530 1.00 71.61 346 SER A O 1
ATOM 2582 N N . LYS A 1 329 ? -8.131 -47.760 -60.787 1.00 70.96 347 LYS A N 1
ATOM 2583 C CA . LYS A 1 329 ? -7.884 -47.096 -62.059 1.00 70.77 347 LYS A CA 1
ATOM 2584 C C . LYS A 1 329 ? -8.901 -45.995 -62.285 1.00 70.36 347 LYS A C 1
ATOM 2585 O O . LYS A 1 329 ? -8.551 -44.924 -62.775 1.00 70.06 347 LYS A O 1
ATOM 2591 N N . ALA A 1 330 ? -10.154 -46.261 -61.906 1.00 70.13 348 ALA A N 1
ATOM 2592 C CA . ALA A 1 330 ? -11.229 -45.279 -61.970 1.00 70.06 348 ALA A CA 1
ATOM 2593 C C . ALA A 1 330 ? -10.929 -44.076 -61.061 1.00 70.43 348 ALA A C 1
ATOM 2594 O O . ALA A 1 330 ? -11.148 -42.914 -61.447 1.00 70.33 348 ALA A O 1
ATOM 2596 N N . ILE A 1 331 ? -10.412 -44.353 -59.862 1.00 70.23 349 ILE A N 1
ATOM 2597 C CA . ILE A 1 331 ? -10.010 -43.273 -58.972 1.00 70.35 349 ILE A CA 1
ATOM 2598 C C . ILE A 1 331 ? -8.898 -42.442 -59.628 1.00 70.38 349 ILE A C 1
ATOM 2599 O O . ILE A 1 331 ? -9.017 -41.220 -59.764 1.00 70.28 349 ILE A O 1
ATOM 2604 N N . GLU A 1 332 ? -7.830 -43.129 -60.023 1.00 70.42 350 GLU A N 1
ATOM 2605 C CA . GLU A 1 332 ? -6.693 -42.528 -60.691 1.00 70.76 350 GLU A CA 1
ATOM 2606 C C . GLU A 1 332 ? -7.111 -41.729 -61.921 1.00 70.77 350 GLU A C 1
ATOM 2607 O O . GLU A 1 332 ? -6.675 -40.596 -62.111 1.00 71.37 350 GLU A O 1
ATOM 2613 N N . SER A 1 333 ? -7.978 -42.310 -62.738 1.00 70.62 351 SER A N 1
ATOM 2614 C CA . SER A 1 333 ? -8.535 -41.617 -63.887 1.00 70.90 351 SER A CA 1
ATOM 2615 C C . SER A 1 333 ? -9.260 -40.324 -63.584 1.00 70.83 351 SER A C 1
ATOM 2616 O O . SER A 1 333 ? -9.063 -39.337 -64.274 1.00 71.07 351 SER A O 1
ATOM 2619 N N . LEU A 1 334 ? -10.122 -40.337 -62.583 1.00 70.97 352 LEU A N 1
ATOM 2620 C CA . LEU A 1 334 ? -10.884 -39.146 -62.231 1.00 71.38 352 LEU A CA 1
ATOM 2621 C C . LEU A 1 334 ? -9.971 -38.024 -61.697 1.00 72.17 352 LEU A C 1
ATOM 2622 O O . LEU A 1 334 ? -10.198 -36.831 -61.938 1.00 72.70 352 LEU A O 1
ATOM 2627 N N . VAL A 1 335 ? -8.953 -38.407 -60.934 1.00 72.37 353 VAL A N 1
ATOM 2628 C CA . VAL A 1 335 ? -8.035 -37.435 -60.379 1.00 72.07 353 VAL A CA 1
ATOM 2629 C C . VAL A 1 335 ? -7.359 -36.699 -61.530 1.00 72.09 353 VAL A C 1
ATOM 2630 O O . VAL A 1 335 ? -7.291 -35.461 -61.537 1.00 72.40 353 VAL A O 1
ATOM 2634 N N . LYS A 1 336 ? -6.835 -37.436 -62.498 1.00 71.81 354 LYS A N 1
ATOM 2635 C CA . LYS A 1 336 ? -6.005 -36.765 -63.477 1.00 72.14 354 LYS A CA 1
ATOM 2636 C C . LYS A 1 336 ? -6.885 -35.941 -64.420 1.00 71.95 354 LYS A C 1
ATOM 2637 O O . LYS A 1 336 ? -6.526 -34.854 -64.864 1.00 72.18 354 LYS A O 1
ATOM 2643 N N . ASP A 1 337 ? -8.076 -36.456 -64.667 1.00 71.73 355 ASP A N 1
ATOM 2644 C CA . ASP A 1 337 ? -9.086 -35.734 -65.404 1.00 71.08 355 ASP A CA 1
ATOM 2645 C C . ASP A 1 337 ? -9.484 -34.435 -64.688 1.00 70.09 355 ASP A C 1
ATOM 2646 O O . ASP A 1 337 ? -9.395 -33.344 -65.260 1.00 68.45 355 ASP A O 1
ATOM 2651 N N . PHE A 1 338 ? -9.872 -34.547 -63.421 1.00 69.74 356 PHE A N 1
ATOM 2652 C CA . PHE A 1 338 ? -10.213 -33.359 -62.638 1.00 70.41 356 PHE A CA 1
ATOM 2653 C C . PHE A 1 338 ? -9.117 -32.271 -62.729 1.00 70.98 356 PHE A C 1
ATOM 2654 O O . PHE A 1 338 ? -9.407 -31.102 -63.010 1.00 71.46 356 PHE A O 1
ATOM 2662 N N . LEU A 1 339 ? -7.870 -32.682 -62.512 1.00 71.85 357 LEU A N 1
ATOM 2663 C CA . LEU A 1 339 ? -6.735 -31.778 -62.506 1.00 73.04 357 LEU A CA 1
ATOM 2664 C C . LEU A 1 339 ? -6.368 -31.243 -63.893 1.00 74.39 357 LEU A C 1
ATOM 2665 O O . LEU A 1 339 ? -5.719 -30.199 -63.997 1.00 75.28 357 LEU A O 1
ATOM 2670 N N . LYS A 1 340 ? -6.759 -31.958 -64.945 1.00 74.52 358 LYS A N 1
ATOM 2671 C CA . LYS A 1 340 ? -6.569 -31.483 -66.296 1.00 75.01 358 LYS A CA 1
ATOM 2672 C C . LYS A 1 340 ? -7.613 -30.407 -66.634 1.00 75.60 358 LYS A C 1
ATOM 2673 O O . LYS A 1 340 ? -7.378 -29.579 -67.478 1.00 75.81 358 LYS A O 1
ATOM 2679 N N . GLY A 1 341 ? -8.770 -30.421 -65.978 1.00 76.91 359 GLY A N 1
ATOM 2680 C CA . GLY A 1 341 ? -9.929 -29.650 -66.449 1.00 77.01 359 GLY A CA 1
ATOM 2681 C C . GLY A 1 341 ? -10.948 -30.486 -67.234 1.00 77.77 359 GLY A C 1
ATOM 2682 O O . GLY A 1 341 ? -12.072 -30.029 -67.483 1.00 77.80 359 GLY A O 1
ATOM 2683 N N . ASP A 1 342 ? -10.563 -31.698 -67.644 1.00 78.15 360 ASP A N 1
ATOM 2684 C CA . ASP A 1 342 ? -11.490 -32.651 -68.276 1.00 77.95 360 ASP A CA 1
ATOM 2685 C C . ASP A 1 342 ? -12.120 -33.464 -67.171 1.00 78.47 360 ASP A C 1
ATOM 2686 O O . ASP A 1 342 ? -11.429 -34.189 -66.480 1.00 79.07 360 ASP A O 1
ATOM 2691 N N . ALA A 1 343 ? -13.417 -33.309 -66.967 1.00 78.37 361 ALA A N 1
ATOM 2692 C CA . ALA A 1 343 ? -14.138 -34.007 -65.886 1.00 78.12 361 ALA A CA 1
ATOM 2693 C C . ALA A 1 343 ? -15.381 -33.203 -65.596 1.00 77.54 361 ALA A C 1
ATOM 2694 O O . ALA A 1 343 ? -15.323 -31.974 -65.426 1.00 77.41 361 ALA A O 1
ATOM 2696 N N . SER A 1 344 ? -16.490 -33.919 -65.522 1.00 76.21 362 SER A N 1
ATOM 2697 C CA . SER A 1 344 ? -17.791 -33.319 -65.646 1.00 75.63 362 SER A CA 1
ATOM 2698 C C . SER A 1 344 ? -18.391 -33.170 -64.268 1.00 74.65 362 SER A C 1
ATOM 2699 O O . SER A 1 344 ? -18.524 -34.150 -63.557 1.00 74.79 362 SER A O 1
ATOM 2702 N N . PRO A 1 345 ? -18.776 -31.949 -63.882 1.00 73.84 363 PRO A N 1
ATOM 2703 C CA . PRO A 1 345 ? -19.367 -31.910 -62.546 1.00 73.27 363 PRO A CA 1
ATOM 2704 C C . PRO A 1 345 ? -20.740 -32.591 -62.482 1.00 73.10 363 PRO A C 1
ATOM 2705 O O . PRO A 1 345 ? -21.421 -32.785 -63.519 1.00 72.86 363 PRO A O 1
ATOM 2709 N N . ILE A 1 346 ? -21.131 -32.972 -61.268 1.00 72.45 364 ILE A N 1
ATOM 2710 C CA . ILE A 1 346 ? -22.429 -33.609 -61.042 1.00 71.95 364 ILE A CA 1
ATOM 2711 C C . ILE A 1 346 ? -23.455 -32.566 -60.617 1.00 71.50 364 ILE A C 1
ATOM 2712 O O . ILE A 1 346 ? -23.222 -31.790 -59.672 1.00 71.82 364 ILE A O 1
ATOM 2717 N N . VAL A 1 347 ? -24.599 -32.581 -61.293 1.00 71.07 365 VAL A N 1
ATOM 2718 C CA . VAL A 1 347 ? -25.640 -31.572 -61.095 1.00 70.41 365 VAL A CA 1
ATOM 2719 C C . VAL A 1 347 ? -26.858 -32.222 -60.463 1.00 69.68 365 VAL A C 1
ATOM 2720 O O . VAL A 1 347 ? -27.466 -33.087 -61.059 1.00 69.87 365 VAL A O 1
ATOM 2724 N N . LYS A 1 348 ? -27.190 -31.796 -59.249 1.00 69.07 366 LYS A N 1
ATOM 2725 C CA . LYS A 1 348 ? -28.292 -32.358 -58.487 1.00 68.72 366 LYS A CA 1
ATOM 2726 C C . LYS A 1 348 ? -29.612 -31.946 -59.102 1.00 68.38 366 LYS A C 1
ATOM 2727 O O . LYS A 1 348 ? -29.823 -30.752 -59.396 1.00 68.20 366 LYS A O 1
ATOM 2733 N N . SER A 1 349 ? -30.492 -32.942 -59.277 1.00 67.53 367 SER A N 1
ATOM 2734 C CA . SER A 1 349 ? -31.786 -32.756 -59.912 1.00 67.08 367 SER A CA 1
ATOM 2735 C C . SER A 1 349 ? -32.859 -33.762 -59.470 1.00 66.98 367 SER A C 1
ATOM 2736 O O . SER A 1 349 ? -32.615 -34.968 -59.368 1.00 66.40 367 SER A O 1
ATOM 2739 N N . GLN A 1 350 ? -34.068 -33.254 -59.237 1.00 67.27 368 GLN A N 1
ATOM 2740 C CA . GLN A 1 350 ? -35.256 -34.113 -59.232 1.00 66.97 368 GLN A CA 1
ATOM 2741 C C . GLN A 1 350 ? -35.430 -34.718 -60.613 1.00 67.04 368 GLN A C 1
ATOM 2742 O O . GLN A 1 350 ? -34.960 -34.169 -61.612 1.00 66.80 368 GLN A O 1
ATOM 2748 N N . GLU A 1 351 ? -36.135 -35.843 -60.662 1.00 67.26 369 GLU A N 1
ATOM 2749 C CA . GLU A 1 351 ? -36.725 -36.306 -61.899 1.00 67.84 369 GLU A CA 1
ATOM 2750 C C . GLU A 1 351 ? -37.510 -35.147 -62.547 1.00 67.76 369 GLU A C 1
ATOM 2751 O O . GLU A 1 351 ? -38.286 -34.438 -61.878 1.00 66.85 369 GLU A O 1
ATOM 2757 N N . ILE A 1 352 ? -37.271 -34.939 -63.839 1.00 68.46 370 ILE A N 1
ATOM 2758 C CA . ILE A 1 352 ? -38.081 -34.025 -64.651 1.00 69.08 370 ILE A CA 1
ATOM 2759 C C . ILE A 1 352 ? -39.554 -34.400 -64.459 1.00 69.48 370 ILE A C 1
ATOM 2760 O O . ILE A 1 352 ? -39.903 -35.582 -64.399 1.00 69.91 370 ILE A O 1
ATOM 2765 N N . PHE A 1 353 ? -40.406 -33.399 -64.340 1.00 70.42 371 PHE A N 1
ATOM 2766 C CA . PHE A 1 353 ? -41.802 -33.628 -63.989 1.00 71.90 371 PHE A CA 1
ATOM 2767 C C . PHE A 1 353 ? -42.597 -34.104 -65.211 1.00 72.39 371 PHE A C 1
ATOM 2768 O O . PHE A 1 353 ? -42.434 -33.570 -66.303 1.00 71.74 371 PHE A O 1
ATOM 2776 N N . GLU A 1 354 ? -43.460 -35.097 -65.033 1.00 73.60 372 GLU A N 1
ATOM 2777 C CA . GLU A 1 354 ? -44.425 -35.411 -66.097 1.00 75.49 372 GLU A CA 1
ATOM 2778 C C . GLU A 1 354 ? -45.369 -34.201 -66.359 1.00 76.43 372 GLU A C 1
ATOM 2779 O O . GLU A 1 354 ? -45.964 -34.084 -67.416 1.00 76.71 372 GLU A O 1
ATOM 2785 N N . ASN A 1 355 ? -45.419 -33.285 -65.387 1.00 78.55 373 ASN A N 1
ATOM 2786 C CA . ASN A 1 355 ? -45.977 -31.905 -65.486 1.00 78.89 373 ASN A CA 1
ATOM 2787 C C . ASN A 1 355 ? -47.462 -31.949 -65.490 1.00 79.95 373 ASN A C 1
ATOM 2788 O O . ASN A 1 355 ? -48.057 -32.867 -66.050 1.00 79.16 373 ASN A O 1
ATOM 2793 N N . GLN A 1 356 ? -48.061 -30.950 -64.854 1.00 80.80 374 GLN A N 1
ATOM 2794 C CA . GLN A 1 356 ? -49.489 -31.007 -64.634 1.00 81.72 374 GLN A CA 1
ATOM 2795 C C . GLN A 1 356 ? -50.141 -29.676 -64.857 1.00 81.28 374 GLN A C 1
ATOM 2796 O O . GLN A 1 356 ? -49.453 -28.673 -65.005 1.00 82.31 374 GLN A O 1
ATOM 2802 N N . ASP A 1 357 ? -51.467 -29.675 -64.903 1.00 80.48 375 ASP A N 1
ATOM 2803 C CA . ASP A 1 357 ? -52.201 -28.484 -65.317 1.00 79.81 375 ASP A CA 1
ATOM 2804 C C . ASP A 1 357 ? -51.946 -27.309 -64.394 1.00 78.19 375 ASP A C 1
ATOM 2805 O O . ASP A 1 357 ? -52.792 -26.928 -63.561 1.00 79.00 375 ASP A O 1
ATOM 2810 N N . SER A 1 358 ? -50.744 -26.755 -64.544 1.00 75.63 376 SER A N 1
ATOM 2811 C CA . SER A 1 358 ? -50.472 -25.395 -64.140 1.00 73.48 376 SER A CA 1
ATOM 2812 C C . SER A 1 358 ? -49.783 -24.648 -65.286 1.00 72.34 376 SER A C 1
ATOM 2813 O O . SER A 1 358 ? -48.993 -25.211 -66.051 1.00 71.26 376 SER A O 1
ATOM 2816 N N . SER A 1 359 ? -50.135 -23.375 -65.395 1.00 70.99 377 SER A N 1
ATOM 2817 C CA . SER A 1 359 ? -49.409 -22.427 -66.217 1.00 70.46 377 SER A CA 1
ATOM 2818 C C . SER A 1 359 ? -48.028 -22.134 -65.643 1.00 69.83 377 SER A C 1
ATOM 2819 O O . SER A 1 359 ? -47.205 -21.501 -66.309 1.00 70.09 377 SER A O 1
ATOM 2822 N N . VAL A 1 360 ? -47.807 -22.526 -64.381 1.00 69.22 378 VAL A N 1
ATOM 2823 C CA . VAL A 1 360 ? -46.498 -22.383 -63.717 1.00 68.74 378 VAL A CA 1
ATOM 2824 C C . VAL A 1 360 ? -45.652 -23.610 -64.056 1.00 67.65 378 VAL A C 1
ATOM 2825 O O . VAL A 1 360 ? -45.978 -24.717 -63.664 1.00 66.17 378 VAL A O 1
ATOM 2829 N N . PHE A 1 361 ? -44.579 -23.396 -64.804 1.00 67.39 379 PHE A N 1
ATOM 2830 C CA . PHE A 1 361 ? -43.695 -24.484 -65.159 1.00 67.64 379 PHE A CA 1
ATOM 2831 C C . PHE A 1 361 ? -42.771 -24.880 -64.002 1.00 66.80 379 PHE A C 1
ATOM 2832 O O . PHE A 1 361 ? -42.008 -24.074 -63.529 1.00 65.89 379 PHE A O 1
ATOM 2840 N N . GLN A 1 362 ? -42.848 -26.132 -63.580 1.00 66.81 380 GLN A N 1
ATOM 2841 C CA . GLN A 1 362 ? -41.973 -26.651 -62.576 1.00 67.01 380 GLN A CA 1
ATOM 2842 C C . GLN A 1 362 ? -40.665 -27.138 -63.223 1.00 67.27 380 GLN A C 1
ATOM 2843 O O . GLN A 1 362 ? -40.643 -28.196 -63.877 1.00 67.55 380 GLN A O 1
ATOM 2849 N N . LEU A 1 363 ? -39.580 -26.388 -63.001 1.00 67.33 381 LEU A N 1
ATOM 2850 C CA . LEU A 1 363 ? -38.206 -26.784 -63.441 1.00 67.44 381 LEU A CA 1
ATOM 2851 C C . LEU A 1 363 ? -37.417 -27.622 -62.399 1.00 66.93 381 LEU A C 1
ATOM 2852 O O . LEU A 1 363 ? -37.588 -27.473 -61.180 1.00 65.87 381 LEU A O 1
ATOM 2857 N N . VAL A 1 364 ? -36.552 -28.492 -62.926 1.00 67.04 382 VAL A N 1
ATOM 2858 C CA . VAL A 1 364 ? -35.518 -29.188 -62.161 1.00 67.25 382 VAL A CA 1
ATOM 2859 C C . VAL A 1 364 ? -34.099 -28.736 -62.636 1.00 67.39 382 VAL A C 1
ATOM 2860 O O . VAL A 1 364 ? -33.967 -28.023 -63.629 1.00 67.46 382 VAL A O 1
ATOM 2864 N N . GLY A 1 365 ? -33.044 -29.114 -61.920 1.00 67.84 383 GLY A N 1
ATOM 2865 C CA . GLY A 1 365 ? -31.673 -28.677 -62.283 1.00 68.03 383 GLY A CA 1
ATOM 2866 C C . GLY A 1 365 ? -31.245 -29.201 -63.662 1.00 68.36 383 GLY A C 1
ATOM 2867 O O . GLY A 1 365 ? -30.493 -28.524 -64.393 1.00 68.33 383 GLY A O 1
ATOM 2868 N N . LYS A 1 366 ? -31.747 -30.400 -63.993 1.00 68.18 384 LYS A N 1
ATOM 2869 C CA . LYS A 1 366 ? -31.545 -31.099 -65.281 1.00 68.37 384 LYS A CA 1
ATOM 2870 C C . LYS A 1 366 ? -31.989 -30.314 -66.507 1.00 68.31 384 LYS A C 1
ATOM 2871 O O . LYS A 1 366 ? -31.242 -30.243 -67.487 1.00 68.36 384 LYS A O 1
ATOM 2877 N N . ASN A 1 367 ? -33.217 -29.779 -66.462 1.00 67.93 385 ASN A N 1
ATOM 2878 C CA . ASN A 1 367 ? -33.830 -29.063 -67.601 1.00 68.19 385 ASN A CA 1
ATOM 2879 C C . ASN A 1 367 ? -33.768 -27.518 -67.525 1.00 68.06 385 ASN A C 1
ATOM 2880 O O . ASN A 1 367 ? -34.259 -26.822 -68.409 1.00 66.76 385 ASN A O 1
ATOM 2885 N N . HIS A 1 368 ? -33.139 -27.008 -66.476 1.00 68.83 386 HIS A N 1
ATOM 2886 C CA . HIS A 1 368 ? -33.177 -25.576 -66.170 1.00 70.15 386 HIS A CA 1
ATOM 2887 C C . HIS A 1 368 ? -32.626 -24.664 -67.287 1.00 70.66 386 HIS A C 1
ATOM 2888 O O . HIS A 1 368 ? -33.300 -23.716 -67.716 1.00 70.22 386 HIS A O 1
ATOM 2895 N N . ASP A 1 369 ? -31.407 -24.955 -67.737 1.00 71.11 387 ASP A N 1
ATOM 2896 C CA . ASP A 1 369 ? -30.711 -24.072 -68.666 1.00 71.74 387 ASP A CA 1
ATOM 2897 C C . ASP A 1 369 ? -31.441 -23.973 -69.995 1.00 71.95 387 ASP A C 1
ATOM 2898 O O . ASP A 1 369 ? -31.763 -22.883 -70.430 1.00 71.81 387 ASP A O 1
ATOM 2903 N N . GLU A 1 370 ? -31.702 -25.111 -70.628 1.00 72.68 388 GLU A N 1
ATOM 2904 C CA . GLU A 1 370 ? -32.387 -25.140 -71.929 1.00 73.56 388 GLU A CA 1
ATOM 2905 C C . GLU A 1 370 ? -33.532 -24.136 -71.997 1.00 74.13 388 GLU A C 1
ATOM 2906 O O . GLU A 1 370 ? -33.645 -23.347 -72.932 1.00 74.57 388 GLU A O 1
ATOM 2912 N N . ILE A 1 371 ? -34.379 -24.198 -70.982 1.00 74.64 389 ILE A N 1
ATOM 2913 C CA . ILE A 1 371 ? -35.676 -23.570 -70.997 1.00 74.95 389 ILE A CA 1
ATOM 2914 C C . ILE A 1 371 ? -35.522 -22.087 -70.693 1.00 74.97 389 ILE A C 1
ATOM 2915 O O . ILE A 1 371 ? -35.944 -21.235 -71.471 1.00 74.75 389 ILE A O 1
ATOM 2920 N N . VAL A 1 372 ? -34.902 -21.802 -69.558 1.00 75.09 390 VAL A N 1
ATOM 2921 C CA . VAL A 1 372 ? -34.526 -20.439 -69.178 1.00 75.51 390 VAL A CA 1
ATOM 2922 C C . VAL A 1 372 ? -33.765 -19.683 -70.300 1.00 75.71 390 VAL A C 1
ATOM 2923 O O . VAL A 1 372 ? -33.976 -18.486 -70.502 1.00 75.75 390 VAL A O 1
ATOM 2927 N N . ASN A 1 373 ? -32.882 -20.375 -71.016 1.00 75.51 391 ASN A N 1
ATOM 2928 C CA . ASN A 1 373 ? -32.117 -19.737 -72.079 1.00 75.51 391 ASN A CA 1
ATOM 2929 C C . ASN A 1 373 ? -32.906 -19.393 -73.335 1.00 75.64 391 ASN A C 1
ATOM 2930 O O . ASN A 1 373 ? -32.446 -18.558 -74.113 1.00 76.09 391 ASN A O 1
ATOM 2935 N N . ASP A 1 374 ? -34.076 -19.997 -73.550 1.00 75.58 392 ASP A N 1
ATOM 2936 C CA . ASP A 1 374 ? -34.637 -20.003 -74.912 1.00 75.55 392 ASP A CA 1
ATOM 2937 C C . ASP A 1 374 ? -35.077 -18.586 -75.373 1.00 75.19 392 ASP A C 1
ATOM 2938 O O . ASP A 1 374 ? -35.933 -17.972 -74.747 1.00 74.55 392 ASP A O 1
ATOM 2943 N N . PRO A 1 375 ? -34.427 -18.061 -76.448 1.00 74.97 393 PRO A N 1
ATOM 2944 C CA . PRO A 1 375 ? -34.587 -16.699 -76.999 1.00 74.91 393 PRO A CA 1
ATOM 2945 C C . PRO A 1 375 ? -35.991 -16.249 -77.412 1.00 74.74 393 PRO A C 1
ATOM 2946 O O . PRO A 1 375 ? -36.205 -15.046 -77.569 1.00 74.33 393 PRO A O 1
ATOM 2950 N N . LYS A 1 376 ? -36.924 -17.185 -77.601 1.00 74.73 394 LYS A N 1
ATOM 2951 C CA . LYS A 1 376 ? -38.322 -16.830 -77.900 1.00 74.80 394 LYS A CA 1
ATOM 2952 C C . LYS A 1 376 ? -39.088 -16.417 -76.613 1.00 74.97 394 LYS A C 1
ATOM 2953 O O . LYS A 1 376 ? -40.267 -16.050 -76.669 1.00 75.29 394 LYS A O 1
ATOM 2959 N N . LYS A 1 377 ? -38.394 -16.446 -75.474 1.00 74.97 395 LYS A N 1
ATOM 2960 C CA . LYS A 1 377 ? -38.974 -16.203 -74.140 1.00 74.91 395 LYS A CA 1
ATOM 2961 C C . LYS A 1 377 ? -39.142 -14.759 -73.726 1.00 74.41 395 LYS A C 1
ATOM 2962 O O . LYS A 1 377 ? -38.609 -13.846 -74.354 1.00 75.16 395 LYS A O 1
ATOM 2968 N N . ASP A 1 378 ? -39.900 -14.600 -72.643 1.00 73.66 396 ASP A N 1
ATOM 2969 C CA . ASP A 1 378 ? -39.429 -13.907 -71.443 1.00 72.75 396 ASP A CA 1
ATOM 2970 C C . ASP A 1 378 ? -39.704 -14.940 -70.327 1.00 72.64 396 ASP A C 1
ATOM 2971 O O . ASP A 1 378 ? -40.844 -15.355 -70.129 1.00 72.34 396 ASP A O 1
ATOM 2976 N N . VAL A 1 379 ? -38.649 -15.406 -69.658 1.00 72.34 397 VAL A N 1
ATOM 2977 C CA . VAL A 1 379 ? -38.790 -16.399 -68.584 1.00 71.99 397 VAL A CA 1
ATOM 2978 C C . VAL A 1 379 ? -38.561 -15.847 -67.164 1.00 71.48 397 VAL A C 1
ATOM 2979 O O . VAL A 1 379 ? -37.478 -15.359 -66.804 1.00 70.71 397 VAL A O 1
ATOM 2983 N N . LEU A 1 380 ? -39.608 -15.948 -66.359 1.00 70.98 398 LEU A N 1
ATOM 2984 C CA . LEU A 1 380 ? -39.478 -15.716 -64.936 1.00 70.76 398 LEU A CA 1
ATOM 2985 C C . LEU A 1 380 ? -39.233 -17.043 -64.216 1.00 70.52 398 LEU A C 1
ATOM 2986 O O . LEU A 1 380 ? -39.959 -18.034 -64.438 1.00 70.92 398 LEU A O 1
ATOM 2991 N N . VAL A 1 381 ? -38.200 -17.078 -63.388 1.00 69.74 399 VAL A N 1
ATOM 2992 C CA . VAL A 1 381 ? -38.021 -18.209 -62.531 1.00 69.61 399 VAL A CA 1
ATOM 2993 C C . VAL A 1 381 ? -38.044 -17.752 -61.093 1.00 69.69 399 VAL A C 1
ATOM 2994 O O . VAL A 1 381 ? -37.319 -16.835 -60.711 1.00 69.28 399 VAL A O 1
ATOM 2998 N N . LEU A 1 382 ? -38.894 -18.437 -60.331 1.00 70.35 400 LEU A N 1
ATOM 2999 C CA . LEU A 1 382 ? -38.973 -18.366 -58.892 1.00 70.51 400 LEU A CA 1
ATOM 3000 C C . LEU A 1 382 ? -38.167 -19.516 -58.314 1.00 70.89 400 LEU A C 1
ATOM 3001 O O . LEU A 1 382 ? -38.532 -20.702 -58.452 1.00 71.22 400 LEU A O 1
ATOM 3006 N N . TYR A 1 383 ? -37.088 -19.164 -57.623 1.00 70.54 401 TYR A N 1
ATOM 3007 C CA . TYR A 1 383 ? -36.325 -20.141 -56.874 1.00 69.95 401 TYR A CA 1
ATOM 3008 C C . TYR A 1 383 ? -36.841 -20.234 -55.452 1.00 69.80 401 TYR A C 1
ATOM 3009 O O . TYR A 1 383 ? -36.950 -19.225 -54.755 1.00 70.14 401 TYR A O 1
ATOM 3018 N N . TYR A 1 384 ? -37.141 -21.445 -55.000 1.00 69.64 402 TYR A N 1
ATOM 3019 C CA . TYR A 1 384 ? -37.797 -21.595 -53.700 1.00 69.68 402 TYR A CA 1
ATOM 3020 C C . TYR A 1 384 ? -37.387 -22.833 -52.888 1.00 69.68 402 TYR A C 1
ATOM 3021 O O . TYR A 1 384 ? -36.614 -23.684 -53.345 1.00 69.24 402 TYR A O 1
ATOM 3030 N N . ALA A 1 385 ? -37.918 -22.865 -51.667 1.00 70.29 403 ALA A N 1
ATOM 3031 C CA . ALA A 1 385 ? -37.900 -24.018 -50.791 1.00 71.53 403 ALA A CA 1
ATOM 3032 C C . ALA A 1 385 ? -39.306 -24.161 -50.207 1.00 72.22 403 ALA A C 1
ATOM 3033 O O . ALA A 1 385 ? -39.985 -23.170 -49.964 1.00 71.62 403 ALA A O 1
ATOM 3035 N N . PRO A 1 386 ? -39.747 -25.404 -49.971 1.00 73.59 404 PRO A N 1
ATOM 3036 C CA . PRO A 1 386 ? -41.080 -25.640 -49.423 1.00 74.05 404 PRO A CA 1
ATOM 3037 C C . PRO A 1 386 ? -41.061 -25.421 -47.910 1.00 74.63 404 PRO A C 1
ATOM 3038 O O . PRO A 1 386 ? -42.124 -25.305 -47.299 1.00 74.68 404 PRO A O 1
ATOM 3042 N N . TRP A 1 387 ? -39.840 -25.383 -47.349 1.00 75.05 405 TRP A N 1
ATOM 3043 C CA . TRP A 1 387 ? -39.529 -25.047 -45.959 1.00 75.16 405 TRP A CA 1
ATOM 3044 C C . TRP A 1 387 ? -39.781 -23.539 -45.682 1.00 75.39 405 TRP A C 1
ATOM 3045 O O . TRP A 1 387 ? -39.411 -23.052 -44.608 1.00 75.66 405 TRP A O 1
ATOM 3056 N N . CYS A 1 388 ? -40.415 -22.830 -46.629 1.00 75.29 406 CYS A N 1
ATOM 3057 C CA . CYS A 1 388 ? -40.438 -21.361 -46.683 1.00 75.31 406 CYS A CA 1
ATOM 3058 C C . CYS A 1 388 ? -41.832 -20.697 -46.776 1.00 75.16 406 CYS A C 1
ATOM 3059 O O . CYS A 1 388 ? -42.468 -20.706 -47.830 1.00 74.48 406 CYS A O 1
ATOM 3062 N N . GLY A 1 389 ? -42.262 -20.069 -45.681 1.00 75.28 407 GLY A N 1
ATOM 3063 C CA . GLY A 1 389 ? -43.520 -19.312 -45.626 1.00 75.36 407 GLY A CA 1
ATOM 3064 C C . GLY A 1 389 ? -43.752 -18.319 -46.763 1.00 75.64 407 GLY A C 1
ATOM 3065 O O . GLY A 1 389 ? -44.751 -18.420 -47.482 1.00 75.71 407 GLY A O 1
ATOM 3066 N N . HIS A 1 390 ? -42.845 -17.353 -46.921 1.00 75.51 408 HIS A N 1
ATOM 3067 C CA . HIS A 1 390 ? -42.941 -16.353 -48.005 1.00 75.26 408 HIS A CA 1
ATOM 3068 C C . HIS A 1 390 ? -43.167 -16.932 -49.414 1.00 75.36 408 HIS A C 1
ATOM 3069 O O . HIS A 1 390 ? -43.928 -16.378 -50.198 1.00 74.98 408 HIS A O 1
ATOM 3076 N N . CYS A 1 391 ? -42.478 -18.019 -49.740 1.00 75.56 409 CYS A N 1
ATOM 3077 C CA . CYS A 1 391 ? -42.654 -18.666 -51.036 1.00 75.96 409 CYS A CA 1
ATOM 3078 C C . CYS A 1 391 ? -44.071 -19.216 -51.188 1.00 76.19 409 CYS A C 1
ATOM 3079 O O . CYS A 1 391 ? -44.665 -19.156 -52.276 1.00 75.89 409 CYS A O 1
ATOM 3082 N N . LYS A 1 392 ? -44.604 -19.745 -50.086 1.00 76.52 410 LYS A N 1
ATOM 3083 C CA . LYS A 1 392 ? -45.972 -20.257 -50.050 1.00 76.41 410 LYS A CA 1
ATOM 3084 C C . LYS A 1 392 ? -46.985 -19.106 -50.142 1.00 76.31 410 LYS A C 1
ATOM 3085 O O . LYS A 1 392 ? -47.925 -19.175 -50.942 1.00 76.66 410 LYS A O 1
ATOM 3091 N N . ARG A 1 393 ? -46.780 -18.057 -49.344 1.00 75.63 411 ARG A N 1
ATOM 3092 C CA . ARG A 1 393 ? -47.524 -16.795 -49.474 1.00 75.13 411 ARG A CA 1
ATOM 3093 C C . ARG A 1 393 ? -47.735 -16.369 -50.932 1.00 74.62 411 ARG A C 1
ATOM 3094 O O . ARG A 1 393 ? -48.813 -15.903 -51.312 1.00 74.68 411 ARG A O 1
ATOM 3102 N N . LEU A 1 394 ? -46.676 -16.494 -51.719 1.00 73.72 412 LEU A N 1
ATOM 3103 C CA . LEU A 1 394 ? -46.615 -15.971 -53.068 1.00 73.23 412 LEU A CA 1
ATOM 3104 C C . LEU A 1 394 ? -47.392 -16.838 -54.057 1.00 72.97 412 LEU A C 1
ATOM 3105 O O . LEU A 1 394 ? -47.810 -16.364 -55.108 1.00 73.37 412 LEU A O 1
ATOM 3110 N N . ALA A 1 395 ? -47.552 -18.118 -53.724 1.00 72.47 413 ALA A N 1
ATOM 3111 C CA . ALA A 1 395 ? -48.139 -19.121 -54.630 1.00 71.62 413 ALA A CA 1
ATOM 3112 C C . ALA A 1 395 ? -49.365 -18.615 -55.415 1.00 70.81 413 ALA A C 1
ATOM 3113 O O . ALA A 1 395 ? -49.359 -18.637 -56.644 1.00 70.50 413 ALA A O 1
ATOM 3115 N N . PRO A 1 396 ? -50.406 -18.143 -54.705 1.00 69.75 414 PRO A N 1
ATOM 3116 C CA . PRO A 1 396 ? -51.607 -17.671 -55.418 1.00 69.33 414 PRO A CA 1
ATOM 3117 C C . PRO A 1 396 ? -51.348 -16.483 -56.349 1.00 68.56 414 PRO A C 1
ATOM 3118 O O . PRO A 1 396 ? -51.984 -16.370 -57.387 1.00 68.68 414 PRO A O 1
ATOM 3122 N N . THR A 1 397 ? -50.416 -15.614 -55.975 1.00 67.79 415 THR A N 1
ATOM 3123 C CA . THR A 1 397 ? -50.019 -14.480 -56.821 1.00 67.36 415 THR A CA 1
ATOM 3124 C C . THR A 1 397 ? -49.244 -14.984 -58.031 1.00 66.55 415 THR A C 1
ATOM 3125 O O . THR A 1 397 ? -49.481 -14.542 -59.149 1.00 64.75 415 THR A O 1
ATOM 3129 N N . TYR A 1 398 ? -48.306 -15.906 -57.787 1.00 67.20 416 TYR A N 1
ATOM 3130 C CA . TYR A 1 398 ? -47.488 -16.485 -58.868 1.00 67.62 416 TYR A CA 1
ATOM 3131 C C . TYR A 1 398 ? -48.387 -17.209 -59.880 1.00 67.49 416 TYR A C 1
ATOM 3132 O O . TYR A 1 398 ? -48.225 -17.044 -61.114 1.00 65.92 416 TYR A O 1
ATOM 3141 N N . GLN A 1 399 ? -49.378 -17.940 -59.359 1.00 68.82 417 GLN A N 1
ATOM 3142 C CA . GLN A 1 399 ? -50.367 -18.669 -60.213 1.00 69.52 417 GLN A CA 1
ATOM 3143 C C . GLN A 1 399 ? -51.262 -17.748 -61.038 1.00 69.89 417 GLN A C 1
ATOM 3144 O O . GLN A 1 399 ? -51.559 -18.058 -62.184 1.00 69.95 417 GLN A O 1
ATOM 3150 N N . GLU A 1 400 ? -51.702 -16.624 -60.461 1.00 70.42 418 GLU A N 1
ATOM 3151 C CA . GLU A 1 400 ? -52.525 -15.661 -61.205 1.00 70.62 418 GLU A CA 1
ATOM 3152 C C . GLU A 1 400 ? -51.715 -14.846 -62.226 1.00 70.08 418 GLU A C 1
ATOM 3153 O O . GLU A 1 400 ? -52.260 -14.293 -63.177 1.00 70.33 418 GLU A O 1
ATOM 3159 N N . LEU A 1 401 ? -50.423 -14.759 -62.007 1.00 69.90 419 LEU A N 1
ATOM 3160 C CA . LEU A 1 401 ? -49.531 -14.105 -62.933 1.00 70.62 419 LEU A CA 1
ATOM 3161 C C . LEU A 1 401 ? -49.312 -15.035 -64.124 1.00 71.05 419 LEU A C 1
ATOM 3162 O O . LEU A 1 401 ? -49.193 -14.579 -65.253 1.00 71.49 419 LEU A O 1
ATOM 3167 N N . ALA A 1 402 ? -49.281 -16.342 -63.862 1.00 71.38 420 ALA A N 1
ATOM 3168 C CA . ALA A 1 402 ? -49.000 -17.348 -64.884 1.00 71.56 420 ALA A CA 1
ATOM 3169 C C . ALA A 1 402 ? -50.225 -17.519 -65.722 1.00 71.83 420 ALA A C 1
ATOM 3170 O O . ALA A 1 402 ? -50.136 -17.623 -66.942 1.00 72.55 420 ALA A O 1
ATOM 3172 N N . ASP A 1 403 ? -51.381 -17.514 -65.064 1.00 72.03 421 ASP A N 1
ATOM 3173 C CA . ASP A 1 403 ? -52.679 -17.562 -65.764 1.00 71.37 421 ASP A CA 1
ATOM 3174 C C . ASP A 1 403 ? -52.906 -16.334 -66.633 1.00 71.33 421 ASP A C 1
ATOM 3175 O O . ASP A 1 403 ? -53.467 -16.457 -67.713 1.00 72.25 421 ASP A O 1
ATOM 3180 N N . THR A 1 404 ? -52.495 -15.149 -66.187 1.00 71.01 422 THR A N 1
ATOM 3181 C CA . THR A 1 404 ? -52.668 -13.927 -67.010 1.00 71.11 422 THR A CA 1
ATOM 3182 C C . THR A 1 404 ? -51.977 -14.097 -68.387 1.00 70.96 422 THR A C 1
ATOM 3183 O O . THR A 1 404 ? -52.529 -13.749 -69.419 1.00 70.74 422 THR A O 1
ATOM 3187 N N . TYR A 1 405 ? -50.797 -14.694 -68.389 1.00 71.19 423 TYR A N 1
ATOM 3188 C CA . TYR A 1 405 ? -50.016 -14.849 -69.602 1.00 71.35 423 TYR A CA 1
ATOM 3189 C C . TYR A 1 405 ? -50.499 -16.025 -70.424 1.00 71.76 423 TYR A C 1
ATOM 3190 O O . TYR A 1 405 ? -50.657 -15.904 -71.641 1.00 72.06 423 TYR A O 1
ATOM 3199 N N . ALA A 1 406 ? -50.725 -17.163 -69.765 1.00 71.81 424 ALA A N 1
ATOM 3200 C CA . ALA A 1 406 ? -51.280 -18.356 -70.432 1.00 71.46 424 ALA A CA 1
ATOM 3201 C C . ALA A 1 406 ? -52.559 -18.045 -71.232 1.00 71.31 424 ALA A C 1
ATOM 3202 O O . ALA A 1 406 ? -52.717 -18.487 -72.398 1.00 71.95 424 ALA A O 1
ATOM 3204 N N . ASN A 1 407 ? -53.458 -17.275 -70.628 1.00 70.64 425 ASN A N 1
ATOM 3205 C CA . ASN A 1 407 ? -54.665 -16.850 -71.311 1.00 70.42 425 ASN A CA 1
ATOM 3206 C C . ASN A 1 407 ? -54.331 -16.162 -72.638 1.00 70.30 425 ASN A C 1
ATOM 3207 O O . ASN A 1 407 ? -54.840 -16.576 -73.700 1.00 70.21 425 ASN A O 1
ATOM 3212 N N . ALA A 1 408 ? -53.445 -15.166 -72.586 1.00 69.78 426 ALA A N 1
ATOM 3213 C CA . ALA A 1 408 ? -53.280 -14.225 -73.692 1.00 69.72 426 ALA A CA 1
ATOM 3214 C C . ALA A 1 408 ? -51.973 -14.250 -74.506 1.00 69.79 426 ALA A C 1
ATOM 3215 O O . ALA A 1 408 ? -51.941 -13.639 -75.576 1.00 70.24 426 ALA A O 1
ATOM 3217 N N . THR A 1 409 ? -50.905 -14.900 -74.048 1.00 69.43 427 THR A N 1
ATOM 3218 C CA . THR A 1 409 ? -49.661 -14.907 -74.842 1.00 69.52 427 THR A CA 1
ATOM 3219 C C . THR A 1 409 ? -48.773 -16.112 -74.599 1.00 69.73 427 THR A C 1
ATOM 3220 O O . THR A 1 409 ? -48.776 -16.677 -73.508 1.00 70.03 427 THR A O 1
ATOM 3224 N N . SER A 1 410 ? -48.003 -16.480 -75.627 1.00 69.84 428 SER A N 1
ATOM 3225 C CA . SER A 1 410 ? -46.889 -17.418 -75.466 1.00 69.90 428 SER A CA 1
ATOM 3226 C C . SER A 1 410 ? -45.509 -16.727 -75.312 1.00 70.05 428 SER A C 1
ATOM 3227 O O . SER A 1 410 ? -44.514 -17.414 -75.095 1.00 69.91 428 SER A O 1
ATOM 3230 N N . ASP A 1 411 ? -45.446 -15.392 -75.363 1.00 70.16 429 ASP A N 1
ATOM 3231 C CA . ASP A 1 411 ? -44.149 -14.678 -75.209 1.00 70.23 429 ASP A CA 1
ATOM 3232 C C . ASP A 1 411 ? -43.555 -14.654 -73.789 1.00 70.02 429 ASP A C 1
ATOM 3233 O O . ASP A 1 411 ? -42.494 -14.062 -73.576 1.00 69.85 429 ASP A O 1
ATOM 3238 N N . VAL A 1 412 ? -44.232 -15.268 -72.823 1.00 70.00 430 VAL A N 1
ATOM 3239 C CA . VAL A 1 412 ? -43.735 -15.306 -71.450 1.00 70.49 430 VAL A CA 1
ATOM 3240 C C . VAL A 1 412 ? -43.870 -16.697 -70.795 1.00 70.71 430 VAL A C 1
ATOM 3241 O O . VAL A 1 412 ? -44.958 -17.244 -70.732 1.00 70.98 430 VAL A O 1
ATOM 3245 N N . LEU A 1 413 ? -42.772 -17.233 -70.270 1.00 71.21 431 LEU A N 1
ATOM 3246 C CA . LEU A 1 413 ? -42.818 -18.402 -69.375 1.00 71.18 431 LEU A CA 1
ATOM 3247 C C . LEU A 1 413 ? -42.634 -18.004 -67.890 1.00 70.78 431 LEU A C 1
ATOM 3248 O O . LEU A 1 413 ? -41.669 -17.344 -67.508 1.00 69.43 431 LEU A O 1
ATOM 3253 N N . ILE A 1 414 ? -43.585 -18.442 -67.076 1.00 70.95 432 ILE A N 1
ATOM 3254 C CA . ILE A 1 414 ? -43.512 -18.313 -65.623 1.00 71.29 432 ILE A CA 1
ATOM 3255 C C . ILE A 1 414 ? -43.271 -19.718 -64.959 1.00 70.58 432 ILE A C 1
ATOM 3256 O O . ILE A 1 414 ? -44.122 -20.630 -65.009 1.00 70.14 432 ILE A O 1
ATOM 3261 N N . ALA A 1 415 ? -42.091 -19.850 -64.360 1.00 69.76 433 ALA A N 1
ATOM 3262 C CA . ALA A 1 415 ? -41.542 -21.135 -63.905 1.00 69.68 433 ALA A CA 1
ATOM 3263 C C . ALA A 1 415 ? -41.086 -21.088 -62.441 1.00 69.38 433 ALA A C 1
ATOM 3264 O O . ALA A 1 415 ? -40.851 -20.021 -61.878 1.00 69.87 433 ALA A O 1
ATOM 3266 N N . LYS A 1 416 ? -40.956 -22.251 -61.828 1.00 68.98 434 LYS A N 1
ATOM 3267 C CA . LYS A 1 416 ? -40.462 -22.331 -60.465 1.00 69.10 434 LYS A CA 1
ATOM 3268 C C . LYS A 1 416 ? -39.511 -23.529 -60.341 1.00 68.12 434 LYS A C 1
ATOM 3269 O O . LYS A 1 416 ? -39.731 -24.577 -60.944 1.00 67.57 434 LYS A O 1
ATOM 3275 N N . LEU A 1 417 ? -38.445 -23.349 -59.570 1.00 68.23 435 LEU A N 1
ATOM 3276 C CA . LEU A 1 417 ? -37.518 -24.430 -59.231 1.00 67.86 435 LEU A CA 1
ATOM 3277 C C . LEU A 1 417 ? -37.328 -24.516 -57.716 1.00 67.40 435 LEU A C 1
ATOM 3278 O O . LEU A 1 417 ? -37.053 -23.505 -57.065 1.00 68.09 435 LEU A O 1
ATOM 3283 N N . ASP A 1 418 ? -37.472 -25.730 -57.179 1.00 67.24 436 ASP A N 1
ATOM 3284 C CA . ASP A 1 418 ? -37.127 -26.070 -55.803 1.00 67.53 436 ASP A CA 1
ATOM 3285 C C . ASP A 1 418 ? -35.614 -26.222 -55.723 1.00 68.04 436 ASP A C 1
ATOM 3286 O O . ASP A 1 418 ? -35.053 -27.220 -56.177 1.00 67.93 436 ASP A O 1
ATOM 3291 N N . HIS A 1 419 ? -34.976 -25.199 -55.144 1.00 68.26 437 HIS A N 1
ATOM 3292 C CA . HIS A 1 419 ? -33.516 -25.083 -55.065 1.00 68.34 437 HIS A CA 1
ATOM 3293 C C . HIS A 1 419 ? -32.959 -26.047 -54.024 1.00 68.17 437 HIS A C 1
ATOM 3294 O O . HIS A 1 419 ? -31.855 -26.539 -54.156 1.00 68.07 437 HIS A O 1
ATOM 3301 N N . THR A 1 420 ? -33.744 -26.264 -52.977 1.00 68.45 438 THR A N 1
ATOM 3302 C CA . THR A 1 420 ? -33.595 -27.362 -52.020 1.00 68.91 438 THR A CA 1
ATOM 3303 C C . THR A 1 420 ? -33.290 -28.743 -52.666 1.00 69.11 438 THR A C 1
ATOM 3304 O O . THR A 1 420 ? -32.561 -29.558 -52.082 1.00 68.56 438 THR A O 1
ATOM 3308 N N . GLU A 1 421 ? -33.847 -29.002 -53.852 1.00 69.07 439 GLU A N 1
ATOM 3309 C CA . GLU A 1 421 ? -33.660 -30.290 -54.529 1.00 69.19 439 GLU A CA 1
ATOM 3310 C C . GLU A 1 421 ? -32.941 -30.207 -55.876 1.00 69.10 439 GLU A C 1
ATOM 3311 O O . GLU A 1 421 ? -32.884 -31.193 -56.596 1.00 68.86 439 GLU A O 1
ATOM 3317 N N . ASN A 1 422 ? -32.416 -29.047 -56.242 1.00 69.55 440 ASN A N 1
ATOM 3318 C CA . ASN A 1 422 ? -31.853 -28.882 -57.579 1.00 70.24 440 ASN A CA 1
ATOM 3319 C C . ASN A 1 422 ? -30.748 -27.818 -57.631 1.00 71.05 440 ASN A C 1
ATOM 3320 O O . ASN A 1 422 ? -30.982 -26.652 -57.283 1.00 71.26 440 ASN A O 1
ATOM 3325 N N . ASP A 1 423 ? -29.558 -28.227 -58.078 1.00 71.66 441 ASP A N 1
ATOM 3326 C CA . ASP A 1 423 ? -28.480 -27.294 -58.378 1.00 72.25 441 ASP A CA 1
ATOM 3327 C C . ASP A 1 423 ? -28.796 -26.451 -59.604 1.00 73.28 441 ASP A C 1
ATOM 3328 O O . ASP A 1 423 ? -29.433 -26.897 -60.559 1.00 73.46 441 ASP A O 1
ATOM 3333 N N . VAL A 1 424 ? -28.308 -25.222 -59.548 1.00 74.96 442 VAL A N 1
ATOM 3334 C CA . VAL A 1 424 ? -28.395 -24.241 -60.627 1.00 75.94 442 VAL A CA 1
ATOM 3335 C C . VAL A 1 424 ? -27.128 -23.389 -60.581 1.00 76.71 442 VAL A C 1
ATOM 3336 O O . VAL A 1 424 ? -26.564 -23.178 -59.505 1.00 76.41 442 VAL A O 1
ATOM 3340 N N . ARG A 1 425 ? -26.705 -22.912 -61.752 1.00 77.96 443 ARG A N 1
ATOM 3341 C CA . ARG A 1 425 ? -25.416 -22.207 -61.939 1.00 78.65 443 ARG A CA 1
ATOM 3342 C C . ARG A 1 425 ? -25.661 -20.741 -62.276 1.00 79.42 443 ARG A C 1
ATOM 3343 O O . ARG A 1 425 ? -26.556 -20.423 -63.069 1.00 79.98 443 ARG A O 1
ATOM 3351 N N . GLY A 1 426 ? -24.898 -19.852 -61.646 1.00 80.05 444 GLY A N 1
ATOM 3352 C CA . GLY A 1 426 ? -24.915 -18.428 -61.982 1.00 80.49 444 GLY A CA 1
ATOM 3353 C C . GLY A 1 426 ? -25.914 -17.534 -61.259 1.00 80.94 444 GLY A C 1
ATOM 3354 O O . GLY A 1 426 ? -25.911 -16.318 -61.460 1.00 80.99 444 GLY A O 1
ATOM 3355 N N . VAL A 1 427 ? -26.745 -18.103 -60.396 1.00 81.46 445 VAL A N 1
ATOM 3356 C CA . VAL A 1 427 ? -27.899 -17.359 -59.853 1.00 82.03 445 VAL A CA 1
ATOM 3357 C C . VAL A 1 427 ? -28.264 -17.810 -58.434 1.00 82.47 445 VAL A C 1
ATOM 3358 O O . VAL A 1 427 ? -29.326 -18.433 -58.217 1.00 82.65 445 VAL A O 1
ATOM 3362 N N . VAL A 1 428 ? -27.406 -17.493 -57.468 1.00 82.40 446 VAL A N 1
ATOM 3363 C CA . VAL A 1 428 ? -27.470 -18.199 -56.187 1.00 82.46 446 VAL A CA 1
ATOM 3364 C C . VAL A 1 428 ? -27.830 -17.310 -55.005 1.00 82.47 446 VAL A C 1
ATOM 3365 O O . VAL A 1 428 ? -27.233 -17.463 -53.936 1.00 82.58 446 VAL A O 1
ATOM 3369 N N . ILE A 1 429 ? -28.814 -16.415 -55.156 1.00 82.30 447 ILE A N 1
ATOM 3370 C CA . ILE A 1 429 ? -29.140 -15.536 -54.013 1.00 82.60 447 ILE A CA 1
ATOM 3371 C C . ILE A 1 429 ? -29.450 -16.382 -52.770 1.00 82.54 447 ILE A C 1
ATOM 3372 O O . ILE A 1 429 ? -30.039 -17.476 -52.874 1.00 82.21 447 ILE A O 1
ATOM 3377 N N . GLU A 1 430 ? -28.984 -15.883 -51.613 1.00 82.35 448 GLU A N 1
ATOM 3378 C CA . GLU A 1 430 ? -28.979 -16.671 -50.371 1.00 81.72 448 GLU A CA 1
ATOM 3379 C C . GLU A 1 430 ? -30.367 -17.224 -50.058 1.00 81.39 448 GLU A C 1
ATOM 3380 O O . GLU A 1 430 ? -30.558 -18.450 -50.011 1.00 81.44 448 GLU A O 1
ATOM 3386 N N . GLY A 1 431 ? -31.333 -16.318 -49.905 1.00 80.50 449 GLY A N 1
ATOM 3387 C CA . GLY A 1 431 ? -32.651 -16.693 -49.423 1.00 79.73 449 GLY A CA 1
ATOM 3388 C C . GLY A 1 431 ? -33.713 -16.931 -50.470 1.00 78.24 449 GLY A C 1
ATOM 3389 O O . GLY A 1 431 ? -33.486 -16.854 -51.679 1.00 77.97 449 GLY A O 1
ATOM 3390 N N . TYR A 1 432 ? -34.897 -17.223 -49.965 1.00 76.88 450 TYR A N 1
ATOM 3391 C CA . TYR A 1 432 ? -36.053 -17.470 -50.792 1.00 75.72 450 TYR A CA 1
ATOM 3392 C C . TYR A 1 432 ? -37.181 -16.578 -50.286 1.00 75.21 450 TYR A C 1
ATOM 3393 O O . TYR A 1 432 ? -37.233 -16.250 -49.091 1.00 75.16 450 TYR A O 1
ATOM 3402 N N . PRO A 1 433 ? -38.075 -16.157 -51.194 1.00 74.34 451 PRO A N 1
ATOM 3403 C CA . PRO A 1 433 ? -38.017 -16.415 -52.638 1.00 73.86 451 PRO A CA 1
ATOM 3404 C C . PRO A 1 433 ? -36.892 -15.662 -53.354 1.00 73.25 451 PRO A C 1
ATOM 3405 O O . PRO A 1 433 ? -36.562 -14.581 -52.943 1.00 73.49 451 PRO A O 1
ATOM 3409 N N . THR A 1 434 ? -36.313 -16.227 -54.406 1.00 73.04 452 THR A N 1
ATOM 3410 C CA . THR A 1 434 ? -35.477 -15.452 -55.329 1.00 73.04 452 THR A CA 1
ATOM 3411 C C . THR A 1 434 ? -36.069 -15.587 -56.736 1.00 73.08 452 THR A C 1
ATOM 3412 O O . THR A 1 434 ? -36.511 -16.659 -57.136 1.00 73.72 452 THR A O 1
ATOM 3416 N N . ILE A 1 435 ? -36.100 -14.470 -57.462 1.00 72.93 453 ILE A N 1
ATOM 3417 C CA . ILE A 1 435 ? -36.790 -14.339 -58.749 1.00 72.31 453 ILE A CA 1
ATOM 3418 C C . ILE A 1 435 ? -35.868 -13.710 -59.773 1.00 72.02 453 ILE A C 1
ATOM 3419 O O . ILE A 1 435 ? -35.374 -12.588 -59.587 1.00 72.54 453 ILE A O 1
ATOM 3424 N N . VAL A 1 436 ? -35.654 -14.418 -60.868 1.00 71.70 454 VAL A N 1
ATOM 3425 C CA . VAL A 1 436 ? -34.835 -13.896 -61.935 1.00 71.67 454 VAL A CA 1
ATOM 3426 C C . VAL A 1 436 ? -35.601 -13.952 -63.233 1.00 71.05 454 VAL A C 1
ATOM 3427 O O . VAL A 1 436 ? -36.398 -14.903 -63.489 1.00 71.21 454 VAL A O 1
ATOM 3431 N N . LEU A 1 437 ? -35.348 -12.928 -64.041 1.00 69.99 455 LEU A N 1
ATOM 3432 C CA . LEU A 1 437 ? -35.939 -12.812 -65.342 1.00 69.80 455 LEU A CA 1
ATOM 3433 C C . LEU A 1 437 ? -34.875 -12.988 -66.390 1.00 69.88 455 LEU A C 1
ATOM 3434 O O . LEU A 1 437 ? -33.835 -12.296 -66.419 1.00 69.36 455 LEU A O 1
ATOM 3439 N N . TYR A 1 438 ? -35.188 -13.938 -67.264 1.00 70.18 456 TYR A N 1
ATOM 3440 C CA . TYR A 1 438 ? -34.357 -14.315 -68.367 1.00 70.14 456 TYR A CA 1
ATOM 3441 C C . TYR A 1 438 ? -35.135 -13.809 -69.577 1.00 70.19 456 TYR A C 1
ATOM 3442 O O . TYR A 1 438 ? -36.189 -14.327 -69.883 1.00 69.90 456 TYR A O 1
ATOM 3451 N N . PRO A 1 439 ? -34.681 -12.700 -70.192 1.00 70.85 457 PRO A N 1
ATOM 3452 C CA . PRO A 1 439 ? -35.428 -12.151 -71.326 1.00 71.17 457 PRO A CA 1
ATOM 3453 C C . PRO A 1 439 ? -35.095 -12.727 -72.720 1.00 71.47 457 PRO A C 1
ATOM 3454 O O . PRO A 1 439 ? -35.963 -12.744 -73.601 1.00 71.04 457 PRO A O 1
ATOM 3458 N N . GLY A 1 440 ? -33.857 -13.171 -72.931 1.00 72.21 458 GLY A N 1
ATOM 3459 C CA . GLY A 1 440 ? -33.432 -13.597 -74.268 1.00 72.88 458 GLY A CA 1
ATOM 3460 C C . GLY A 1 440 ? -32.006 -14.123 -74.363 1.00 73.42 458 GLY A C 1
ATOM 3461 O O . GLY A 1 440 ? -31.146 -13.756 -73.553 1.00 73.75 458 GLY A O 1
ATOM 3462 N N . GLY A 1 441 ? -31.760 -14.961 -75.374 1.00 73.75 459 GLY A N 1
ATOM 3463 C CA . GLY A 1 441 ? -30.423 -15.490 -75.672 1.00 74.07 459 GLY A CA 1
ATOM 3464 C C . GLY A 1 441 ? -29.532 -14.553 -76.489 1.00 74.51 459 GLY A C 1
ATOM 3465 O O . GLY A 1 441 ? -28.515 -14.984 -77.057 1.00 74.76 459 GLY A O 1
ATOM 3466 N N . LYS A 1 442 ? -29.933 -13.284 -76.587 1.00 74.81 460 LYS A N 1
ATOM 3467 C CA . LYS A 1 442 ? -29.041 -12.182 -76.997 1.00 74.91 460 LYS A CA 1
ATOM 3468 C C . LYS A 1 442 ? -29.361 -10.964 -76.112 1.00 75.12 460 LYS A C 1
ATOM 3469 O O . LYS A 1 442 ? -29.302 -9.815 -76.552 1.00 74.92 460 LYS A O 1
ATOM 3475 N N . LYS A 1 443 ? -29.702 -11.262 -74.856 1.00 75.50 461 LYS A N 1
ATOM 3476 C CA . LYS A 1 443 ? -30.112 -10.282 -73.851 1.00 75.69 461 LYS A CA 1
ATOM 3477 C C . LYS A 1 443 ? -29.391 -10.651 -72.549 1.00 75.81 461 LYS A C 1
ATOM 3478 O O . LYS A 1 443 ? -29.279 -11.833 -72.215 1.00 75.53 461 LYS A O 1
ATOM 3484 N N . SER A 1 444 ? -28.887 -9.647 -71.830 1.00 76.05 462 SER A N 1
ATOM 3485 C CA . SER A 1 444 ? -28.277 -9.868 -70.511 1.00 76.15 462 SER A CA 1
ATOM 3486 C C . SER A 1 444 ? -29.311 -10.450 -69.551 1.00 76.26 462 SER A C 1
ATOM 3487 O O . SER A 1 444 ? -30.502 -10.145 -69.665 1.00 76.14 462 SER A O 1
ATOM 3490 N N . GLU A 1 445 ? -28.856 -11.284 -68.615 1.00 76.54 463 GLU A N 1
ATOM 3491 C CA . GLU A 1 445 ? -29.731 -11.837 -67.557 1.00 76.52 463 GLU A CA 1
ATOM 3492 C C . GLU A 1 445 ? -29.889 -10.853 -66.415 1.00 76.35 463 GLU A C 1
ATOM 3493 O O . GLU A 1 445 ? -30.982 -10.764 -65.842 1.00 76.31 463 GLU A O 1
ATOM 3499 N N . SER A 1 446 ? -28.791 -10.152 -66.089 1.00 75.93 464 SER A N 1
ATOM 3500 C CA . SER A 1 446 ? -28.687 -9.204 -64.956 1.00 75.55 464 SER A CA 1
ATOM 3501 C C . SER A 1 446 ? -29.985 -8.460 -64.612 1.00 75.13 464 SER A C 1
ATOM 3502 O O . SER A 1 446 ? -30.006 -7.240 -64.420 1.00 74.40 464 SER A O 1
ATOM 3505 N N . VAL A 1 447 ? -31.070 -9.233 -64.531 1.00 74.86 465 VAL A N 1
ATOM 3506 C CA . VAL A 1 447 ? -32.340 -8.735 -64.055 1.00 74.32 465 VAL A CA 1
ATOM 3507 C C . VAL A 1 447 ? -32.892 -9.728 -63.031 1.00 72.81 465 VAL A C 1
ATOM 3508 O O . VAL A 1 447 ? -33.846 -10.467 -63.276 1.00 71.81 465 VAL A O 1
ATOM 3512 N N . VAL A 1 448 ? -32.203 -9.727 -61.888 1.00 71.63 466 VAL A N 1
ATOM 3513 C CA . VAL A 1 448 ? -32.742 -10.164 -60.609 1.00 70.73 466 VAL A CA 1
ATOM 3514 C C . VAL A 1 448 ? -33.752 -9.111 -60.177 1.00 70.07 466 VAL A C 1
ATOM 3515 O O . VAL A 1 448 ? -33.545 -7.931 -60.356 1.00 70.02 466 VAL A O 1
ATOM 3519 N N . TYR A 1 449 ? -34.865 -9.576 -59.642 1.00 69.44 467 TYR A N 1
ATOM 3520 C CA . TYR A 1 449 ? -35.968 -8.733 -59.246 1.00 68.44 467 TYR A CA 1
ATOM 3521 C C . TYR A 1 449 ? -35.751 -8.290 -57.831 1.00 67.83 467 TYR A C 1
ATOM 3522 O O . TYR A 1 449 ? -35.406 -9.111 -56.989 1.00 67.88 467 TYR A O 1
ATOM 3531 N N . GLN A 1 450 ? -35.917 -6.995 -57.570 1.00 67.06 468 GLN A N 1
ATOM 3532 C CA . GLN A 1 450 ? -36.144 -6.516 -56.229 1.00 66.12 468 GLN A CA 1
ATOM 3533 C C . GLN A 1 450 ? -37.499 -5.813 -56.215 1.00 65.96 468 GLN A C 1
ATOM 3534 O O . GLN A 1 450 ? -37.919 -5.268 -57.230 1.00 65.68 468 GLN A O 1
ATOM 3540 N N . GLY A 1 451 ? -38.163 -5.833 -55.058 1.00 65.49 469 GLY A N 1
ATOM 3541 C CA . GLY A 1 451 ? -39.481 -5.238 -54.879 1.00 65.36 469 GLY A CA 1
ATOM 3542 C C . GLY A 1 451 ? -40.395 -6.060 -53.989 1.00 64.82 469 GLY A C 1
ATOM 3543 O O . GLY A 1 451 ? -40.001 -7.041 -53.424 1.00 63.88 469 GLY A O 1
ATOM 3544 N N . SER A 1 452 ? -41.634 -5.620 -53.852 1.00 65.56 470 SER A N 1
ATOM 3545 C CA . SER A 1 452 ? -42.667 -6.381 -53.177 1.00 66.04 470 SER A CA 1
ATOM 3546 C C . SER A 1 452 ? -42.998 -7.456 -54.156 1.00 67.05 470 SER A C 1
ATOM 3547 O O . SER A 1 452 ? -42.847 -7.230 -55.376 1.00 68.88 470 SER A O 1
ATOM 3550 N N . ARG A 1 453 ? -43.490 -8.616 -53.748 1.00 66.97 471 ARG A N 1
ATOM 3551 C CA . ARG A 1 453 ? -43.834 -9.580 -54.833 1.00 66.15 471 ARG A CA 1
ATOM 3552 C C . ARG A 1 453 ? -45.223 -9.295 -55.353 1.00 65.74 471 ARG A C 1
ATOM 3553 O O . ARG A 1 453 ? -45.950 -10.226 -55.691 1.00 66.86 471 ARG A O 1
ATOM 3561 N N . SER A 1 454 ? -45.614 -8.034 -55.422 1.00 64.75 472 SER A N 1
ATOM 3562 C CA . SER A 1 454 ? -46.984 -7.729 -55.681 1.00 64.41 472 SER A CA 1
ATOM 3563 C C . SER A 1 454 ? -47.176 -8.076 -57.137 1.00 64.66 472 SER A C 1
ATOM 3564 O O . SER A 1 454 ? -46.213 -8.119 -57.902 1.00 64.47 472 SER A O 1
ATOM 3567 N N . LEU A 1 455 ? -48.412 -8.337 -57.513 1.00 64.67 473 LEU A N 1
ATOM 3568 C CA . LEU A 1 455 ? -48.690 -8.753 -58.860 1.00 65.33 473 LEU A CA 1
ATOM 3569 C C . LEU A 1 455 ? -48.233 -7.668 -59.828 1.00 65.52 473 LEU A C 1
ATOM 3570 O O . LEU A 1 455 ? -47.590 -7.947 -60.832 1.00 65.89 473 LEU A O 1
ATOM 3575 N N . ASP A 1 456 ? -48.549 -6.425 -59.493 1.00 66.13 474 ASP A N 1
ATOM 3576 C CA . ASP A 1 456 ? -48.269 -5.270 -60.338 1.00 66.19 474 ASP A CA 1
ATOM 3577 C C . ASP A 1 456 ? -46.778 -4.996 -60.479 1.00 66.57 474 ASP A C 1
ATOM 3578 O O . ASP A 1 456 ? -46.323 -4.662 -61.560 1.00 66.65 474 ASP A O 1
ATOM 3583 N N . SER A 1 457 ? -46.032 -5.102 -59.376 1.00 66.99 475 SER A N 1
ATOM 3584 C CA . SER A 1 457 ? -44.569 -5.019 -59.417 1.00 67.12 475 SER A CA 1
ATOM 3585 C C . SER A 1 457 ? -44.032 -6.083 -60.374 1.00 67.30 475 SER A C 1
ATOM 3586 O O . SER A 1 457 ? -43.162 -5.808 -61.192 1.00 67.42 475 SER A O 1
ATOM 3589 N N . LEU A 1 458 ? -44.579 -7.287 -60.285 1.00 67.56 476 LEU A N 1
ATOM 3590 C CA . LEU A 1 458 ? -44.126 -8.389 -61.129 1.00 67.52 476 LEU A CA 1
ATOM 3591 C C . LEU A 1 458 ? -44.551 -8.194 -62.580 1.00 67.81 476 LEU A C 1
ATOM 3592 O O . LEU A 1 458 ? -43.715 -8.316 -63.469 1.00 67.68 476 LEU A O 1
ATOM 3597 N N . PHE A 1 459 ? -45.826 -7.861 -62.829 1.00 68.16 477 PHE A N 1
ATOM 3598 C CA . PHE A 1 459 ? -46.253 -7.427 -64.177 1.00 67.94 477 PHE A CA 1
ATOM 3599 C C . PHE A 1 459 ? -45.353 -6.348 -64.734 1.00 67.90 477 PHE A C 1
ATOM 3600 O O . PHE A 1 459 ? -44.949 -6.425 -65.879 1.00 68.15 477 PHE A O 1
ATOM 3608 N N . ASP A 1 460 ? -45.057 -5.334 -63.931 1.00 67.95 478 ASP A N 1
ATOM 3609 C CA . ASP A 1 460 ? -44.318 -4.184 -64.429 1.00 68.35 478 ASP A CA 1
ATOM 3610 C C . ASP A 1 460 ? -42.872 -4.533 -64.680 1.00 68.67 478 ASP A C 1
ATOM 3611 O O . ASP A 1 460 ? -42.257 -3.988 -65.587 1.00 68.68 478 ASP A O 1
ATOM 3616 N N . PHE A 1 461 ? -42.340 -5.439 -63.861 1.00 69.39 479 PHE A N 1
ATOM 3617 C CA . PHE A 1 461 ? -40.991 -5.958 -64.018 1.00 69.41 479 PHE A CA 1
ATOM 3618 C C . PHE A 1 461 ? -40.858 -6.564 -65.409 1.00 69.58 479 PHE A C 1
ATOM 3619 O O . PHE A 1 461 ? -40.062 -6.114 -66.240 1.00 69.61 479 PHE A O 1
ATOM 3627 N N . ILE A 1 462 ? -41.691 -7.560 -65.662 1.00 69.58 480 ILE A N 1
ATOM 3628 C CA . ILE A 1 462 ? -41.692 -8.281 -66.923 1.00 69.54 480 ILE A CA 1
ATOM 3629 C C . ILE A 1 462 ? -41.897 -7.319 -68.086 1.00 69.45 480 ILE A C 1
ATOM 3630 O O . ILE A 1 462 ? -41.253 -7.457 -69.114 1.00 69.33 480 ILE A O 1
ATOM 3635 N N . LYS A 1 463 ? -42.772 -6.339 -67.904 1.00 69.50 481 LYS A N 1
ATOM 3636 C CA . LYS A 1 463 ? -43.011 -5.316 -68.910 1.00 69.79 481 LYS A CA 1
ATOM 3637 C C . LYS A 1 463 ? -41.760 -4.474 -69.166 1.00 69.96 481 LYS A C 1
ATOM 3638 O O . LYS A 1 463 ? -41.374 -4.272 -70.310 1.00 70.17 481 LYS A O 1
ATOM 3644 N N . GLU A 1 464 ? -41.130 -4.005 -68.093 1.00 70.34 482 GLU A N 1
ATOM 3645 C CA . GLU A 1 464 ? -40.047 -3.011 -68.173 1.00 70.45 482 GLU A CA 1
ATOM 3646 C C . GLU A 1 464 ? -38.692 -3.626 -68.548 1.00 70.22 482 GLU A C 1
ATOM 3647 O O . GLU A 1 464 ? -37.869 -2.980 -69.191 1.00 69.96 482 GLU A O 1
ATOM 3653 N N . ASN A 1 465 ? -38.474 -4.877 -68.146 1.00 70.26 483 ASN A N 1
ATOM 3654 C CA . ASN A 1 465 ? -37.202 -5.574 -68.376 1.00 70.00 483 ASN A CA 1
ATOM 3655 C C . ASN A 1 465 ? -37.310 -6.757 -69.349 1.00 69.55 483 ASN A C 1
ATOM 3656 O O . ASN A 1 465 ? -36.348 -7.491 -69.574 1.00 68.88 483 ASN A O 1
ATOM 3661 N N . GLY A 1 466 ? -38.485 -6.924 -69.941 1.00 69.59 484 GLY A N 1
ATOM 3662 C CA . GLY A 1 466 ? -38.721 -8.018 -70.873 1.00 69.66 484 GLY A CA 1
ATOM 3663 C C . GLY A 1 466 ? -38.450 -7.641 -72.323 1.00 69.46 484 GLY A C 1
ATOM 3664 O O . GLY A 1 466 ? -38.753 -6.523 -72.757 1.00 68.74 484 GLY A O 1
ATOM 3665 N N . HIS A 1 467 ? -37.899 -8.602 -73.067 1.00 69.37 485 HIS A N 1
ATOM 3666 C CA . HIS A 1 467 ? -37.589 -8.419 -74.475 1.00 69.57 485 HIS A CA 1
ATOM 3667 C C . HIS A 1 467 ? -38.830 -8.071 -75.301 1.00 69.52 485 HIS A C 1
ATOM 3668 O O . HIS A 1 467 ? -38.759 -7.283 -76.246 1.00 69.08 485 HIS A O 1
ATOM 3675 N N . PHE A 1 468 ? -39.963 -8.647 -74.911 1.00 69.82 486 PHE A N 1
ATOM 3676 C CA . PHE A 1 468 ? -41.203 -8.549 -75.675 1.00 70.18 486 PHE A CA 1
ATOM 3677 C C . PHE A 1 468 ? -42.125 -7.451 -75.168 1.00 70.43 486 PHE A C 1
ATOM 3678 O O . PHE A 1 468 ? -43.222 -7.293 -75.694 1.00 70.34 486 PHE A O 1
ATOM 3686 N N . ASP A 1 469 ? -41.692 -6.706 -74.147 1.00 71.05 487 ASP A N 1
ATOM 3687 C CA . ASP A 1 469 ? -42.470 -5.587 -73.597 1.00 71.45 487 ASP A CA 1
ATOM 3688 C C . ASP A 1 469 ? -43.932 -5.981 -73.362 1.00 71.75 487 ASP A C 1
ATOM 3689 O O . ASP A 1 469 ? -44.852 -5.208 -73.630 1.00 71.77 487 ASP A O 1
ATOM 3694 N N . VAL A 1 470 ? -44.133 -7.197 -72.862 1.00 72.08 488 VAL A N 1
ATOM 3695 C CA . VAL A 1 470 ? -45.470 -7.711 -72.592 1.00 72.29 488 VAL A CA 1
ATOM 3696 C C . VAL A 1 470 ? -46.069 -6.939 -71.402 1.00 72.37 488 VAL A C 1
ATOM 3697 O O . VAL A 1 470 ? -45.585 -7.030 -70.270 1.00 72.19 488 VAL A O 1
ATOM 3701 N N . ASP A 1 471 ? -47.114 -6.163 -71.681 1.00 72.64 489 ASP A N 1
ATOM 3702 C CA . ASP A 1 471 ? -47.754 -5.310 -70.678 1.00 72.71 489 ASP A CA 1
ATOM 3703 C C . ASP A 1 471 ? -48.872 -6.087 -69.945 1.00 72.73 489 ASP A C 1
ATOM 3704 O O . ASP A 1 471 ? -50.066 -5.963 -70.263 1.00 72.16 489 ASP A O 1
ATOM 3709 N N . GLY A 1 472 ? -48.452 -6.877 -68.954 1.00 72.79 490 GLY A N 1
ATOM 3710 C CA . GLY A 1 472 ? -49.343 -7.736 -68.171 1.00 73.13 490 GLY A CA 1
ATOM 3711 C C . GLY A 1 472 ? -50.391 -7.005 -67.350 1.00 73.49 490 GLY A C 1
ATOM 3712 O O . GLY A 1 472 ? -51.456 -7.561 -67.068 1.00 72.97 490 GLY A O 1
ATOM 3713 N N . LYS A 1 473 ? -50.091 -5.764 -66.958 1.00 74.01 491 LYS A N 1
ATOM 3714 C CA . LYS A 1 473 ? -51.060 -4.941 -66.255 1.00 74.26 491 LYS A CA 1
ATOM 3715 C C . LYS A 1 473 ? -52.256 -4.705 -67.193 1.00 74.49 491 LYS A C 1
ATOM 3716 O O . LYS A 1 473 ? -53.377 -5.128 -66.894 1.00 74.35 491 LYS A O 1
ATOM 3722 N N . ALA A 1 474 ? -51.991 -4.041 -68.325 1.00 74.58 492 ALA A N 1
ATOM 3723 C CA . ALA A 1 474 ? -52.985 -3.778 -69.376 1.00 74.40 492 ALA A CA 1
ATOM 3724 C C . ALA A 1 474 ? -53.734 -5.055 -69.709 1.00 74.46 492 ALA A C 1
ATOM 3725 O O . ALA A 1 474 ? -54.947 -5.128 -69.592 1.00 74.69 492 ALA A O 1
ATOM 3727 N N . LEU A 1 475 ? -52.980 -6.069 -70.097 1.00 74.69 493 LEU A N 1
ATOM 3728 C CA . LEU A 1 475 ? -53.509 -7.399 -70.359 1.00 74.82 493 LEU A CA 1
ATOM 3729 C C . LEU A 1 475 ? -54.394 -7.944 -69.216 1.00 74.90 493 LEU A C 1
ATOM 3730 O O . LEU A 1 475 ? -55.436 -8.550 -69.476 1.00 75.16 493 LEU A O 1
ATOM 3735 N N . TYR A 1 476 ? -53.985 -7.730 -67.964 1.00 74.67 494 TYR A N 1
ATOM 3736 C CA . TYR A 1 476 ? -54.802 -8.109 -66.797 1.00 74.74 494 TYR A CA 1
ATOM 3737 C C . TYR A 1 476 ? -56.131 -7.324 -66.812 1.00 74.69 494 TYR A C 1
ATOM 3738 O O . TYR A 1 476 ? -57.206 -7.882 -66.564 1.00 74.23 494 TYR A O 1
ATOM 3747 N N . GLU A 1 477 ? -56.038 -6.032 -67.112 1.00 75.13 495 GLU A N 1
ATOM 3748 C CA . GLU A 1 477 ? -57.209 -5.142 -67.136 1.00 75.67 495 GLU A CA 1
ATOM 3749 C C . GLU A 1 477 ? -58.181 -5.612 -68.215 1.00 75.79 495 GLU A C 1
ATOM 3750 O O . GLU A 1 477 ? -59.388 -5.643 -68.004 1.00 75.74 495 GLU A O 1
ATOM 3756 N N . GLU A 1 478 ? -57.630 -5.978 -69.370 1.00 76.24 496 GLU A N 1
ATOM 3757 C CA . GLU A 1 478 ? -58.390 -6.612 -70.436 1.00 76.44 496 GLU A CA 1
ATOM 3758 C C . GLU A 1 478 ? -59.248 -7.748 -69.901 1.00 76.76 496 GLU A C 1
ATOM 3759 O O . GLU A 1 478 ? -60.467 -7.616 -69.826 1.00 77.21 496 GLU A O 1
ATOM 3765 N N . ALA A 1 479 ? -58.624 -8.854 -69.517 1.00 77.00 497 ALA A N 1
ATOM 3766 C CA . ALA A 1 479 ? -59.362 -10.023 -69.029 1.00 77.67 497 ALA A CA 1
ATOM 3767 C C . ALA A 1 479 ? -60.551 -9.629 -68.159 1.00 78.18 497 ALA A C 1
ATOM 3768 O O . ALA A 1 479 ? -61.651 -10.177 -68.297 1.00 78.16 497 ALA A O 1
ATOM 3770 N N . GLN A 1 480 ? -60.315 -8.668 -67.271 1.00 78.95 498 GLN A N 1
ATOM 3771 C CA . GLN A 1 480 ? -61.324 -8.211 -66.318 1.00 79.36 498 GLN A CA 1
ATOM 3772 C C . GLN A 1 480 ? -62.552 -7.584 -66.988 1.00 79.77 498 GLN A C 1
ATOM 3773 O O . GLN A 1 480 ? -63.689 -7.871 -66.595 1.00 79.60 498 GLN A O 1
ATOM 3779 N N . GLU A 1 481 ? -62.319 -6.726 -67.982 1.00 80.37 499 GLU A N 1
ATOM 3780 C CA . GLU A 1 481 ? -63.421 -6.127 -68.752 1.00 81.02 499 GLU A CA 1
ATOM 3781 C C . GLU A 1 481 ? -64.136 -7.176 -69.616 1.00 81.31 499 GLU A C 1
ATOM 3782 O O . GLU A 1 481 ? -65.365 -7.197 -69.669 1.00 81.23 499 GLU A O 1
ATOM 3788 N N . LYS A 1 482 ? -63.365 -8.053 -70.262 1.00 81.77 500 LYS A N 1
ATOM 3789 C CA . LYS A 1 482 ? -63.926 -9.112 -71.112 1.00 82.05 500 LYS A CA 1
ATOM 3790 C C . LYS A 1 482 ? -64.750 -10.113 -70.295 1.00 82.04 500 LYS A C 1
ATOM 3791 O O . LYS A 1 482 ? -65.744 -10.658 -70.795 1.00 82.33 500 LYS A O 1
ATOM 3797 N N . ALA A 1 483 ? -64.327 -10.352 -69.052 1.00 81.71 501 ALA A N 1
ATOM 3798 C CA . ALA A 1 483 ? -65.084 -11.177 -68.103 1.00 81.54 501 ALA A CA 1
ATOM 3799 C C . ALA A 1 483 ? -66.414 -10.531 -67.715 1.00 81.44 501 ALA A C 1
ATOM 3800 O O . ALA A 1 483 ? -67.404 -11.232 -67.494 1.00 81.39 501 ALA A O 1
ATOM 3802 N N . ALA A 1 484 ? -66.447 -9.201 -67.651 1.00 81.12 502 ALA A N 1
ATOM 3803 C CA . ALA A 1 484 ? -67.705 -8.488 -67.456 1.00 81.08 502 ALA A CA 1
ATOM 3804 C C . ALA A 1 484 ? -68.583 -8.587 -68.704 1.00 80.90 502 ALA A C 1
ATOM 3805 O O . ALA A 1 484 ? -69.457 -7.746 -68.902 1.00 80.78 502 ALA A O 1
ATOM 3807 N N . GLU A 1 485 ? -68.342 -9.608 -69.534 1.00 80.72 503 GLU A N 1
ATOM 3808 C CA . GLU A 1 485 ? -69.111 -9.841 -70.749 1.00 80.74 503 GLU A CA 1
ATOM 3809 C C . GLU A 1 485 ? -69.097 -8.577 -71.603 1.00 80.69 503 GLU A C 1
ATOM 3810 O O . GLU A 1 485 ? -70.153 -8.030 -71.951 1.00 80.54 503 GLU A O 1
ATOM 3816 N N . GLU A 1 486 ? -67.886 -8.121 -71.922 1.00 80.52 504 GLU A N 1
ATOM 3817 C CA . GLU A 1 486 ? -67.691 -6.834 -72.581 1.00 80.46 504 GLU A CA 1
ATOM 3818 C C . GLU A 1 486 ? -66.557 -6.906 -73.598 1.00 80.36 504 GLU A C 1
ATOM 3819 O O . GLU A 1 486 ? -65.413 -7.182 -73.243 1.00 80.38 504 GLU A O 1
#

Foldseek 3Di:
DQFWLDAPPPALEAEAAQVRPLVVLLVAFKEKEWEAARVDPVSRVLRVQQRLLSRVCVVPSHHYYYYHCVRHVVVCVVVPPDDPTWIWIRHGSDPPDIDTDDDDSGSVVVNVVRVLVPDDLEAEDAPPVCVLVVDQDDFKEKEKEEADDPLLVVLLSVCSVVCVPHYRYYYNYDPVDDIWIWIAANVRNVDTDIDDDPPVQCSPNVSVVLCCLQPGDHLEEADDDVCVVSQVSNLAKEKEFEAADPVRVVVCVVLSSVVSVVQRVHHGYYYYYCVVPLVCQVVLPDDSAPGWIKMANPVQRFIATDDDDDPVVRVVDPDRDDDDSVSNVVQVVCVSVVNGDTDWFWDDQDPDDPALAAEDIQVCPCVVLAAALEWEKEWEDAPVDDVVVVCVVLLRVLSVLDVVPHPRYRHYYYDVVGTDDPDQCDPHPGWMWIRAGNVADRPLTDDDDSHSQSVLVSCLVRHPVNDNSVVSVVVVVVVVVVD

Organism: Saccharomyces cerevisiae (strain ATCC 204508 / S288c) (NCBI:txid559292)

Nearest PDB structures (foldseek):
  2b5e-assembly1_A  TM=1.002E+00  e=3.207E-103  Saccharomyces cerevisiae
  3f8u-assembly3_C-2  TM=7.763E-01  e=1.071E-36  Homo sapiens
  3f8u-assembly3_A  TM=7.434E-01  e=2.729E-36  Homo sapiens
  7qng-assembly1_B  TM=7.416E-01  e=3.786E-35  Homo sapiens
  4el1-assembly2_B  TM=5.399E-01  e=7.814E-36  Homo sapiens

InterPro domains:
  IPR005792 Protein disulphide isomerase [TIGR01130] (33-522)
  IPR013766 Thioredoxin domain [PF00085] (34-136)
  IPR013766 Thioredoxin domain [PF00085] (378-482)
  IPR013766 Thioredoxin domain [PS51352] (15-141)
  IPR013766 Thioredoxin domain [PS51352] (356-485)
  IPR017937 Thioredoxin, conserved site [PS00194] (53-71)
  IPR017937 Thioredoxin, conserved site [PS00194] (398-416)
  IPR036249 Thioredoxin-like superfamily [SSF52833] (29-139)
  IPR036249 Thioredoxin-like superfamily [SSF52833] (142-239)
  IPR036249 Thioredoxin-like superfamily [SSF52833] (240-363)
  IPR036249 Thioredoxin-like superfamily [SSF52833] (366-498)

Radius of gyration: 29.69 Å; Cα contacts (8 Å, |Δi|>4): 807; chains: 1; bounding box: 96×55×74 Å

GO terms:
  GO:0036508 protein alpha-1,2-demannosylation (P, IDA)
  GO:0005788 endoplasmic reticulum lumen (C, IDA)
  GO:0003756 protein disulfide isomerase activity (F, IDA)
  GO:1904382 mannose trimming involved in glycoprotein ERAD pathway (P, IDA)
  GO:0015035 protein-disulfide reductase activity (F, IDA)
  GO:1904382 mannose trimming involved in glycoprotein ERAD pathway (P, IGI)
  GO:0005783 endoplasmic reticulum (C, HDA)
  GO:0003756 protein disulfide isomerase activity (F, IMP)
  GO:1904382 mannose trimming involved in glycoprotein ERAD pathway (P, IMP)
  GO:0006457 protein folding (P, IMP)
  GO:0005515 protein binding (F, IPI)
  GO:1900103 positive regulation of endoplasmic reticulum unfolded protein response (P, IDA)

CATH classification: 3.40.30.10 (+3 more: 3.40.30.10, 3.40.30.10, 3.40.30.10)

Sequence (483 aa):
MQQEAVAPEDSAVVKLATDSFNEYIQSHDLVLAEFFAPWCGHCKNMAPEYVKAAETLVEKNITLAQIDCTENQDLCMEHNIPGFPSLKIFKNSDVNNSIDYEGPRTAEAIVQFMIKQSQPAVAVVADLPAYLANETFVTPVIVQSGKIDADFNATFYSMANKHFNDYDFVSAENADDDFKLSIYLPSAMDEPVVYNGKKADIADADVFEKWLQVEALPYFGEIDGSVFAQYVESGLPLGYLFYNDEEELEEYKPLFTELAKKNRGLMNFVSIDARKFGRHAGNLNMKEQFPLFAIHDMTEDLKYGLPQLSEEAFDELSDKIVLESKAIESLVKDFLKGDASPIVKSQEIFENQDSSVFQLVGKNHDEIVNDPKKDVLVLYYAPWCGHCKRLAPTYQELADTYANATSDVLIAKLDHTENDVRGVVIEGYPTIVLYPGGKKSESVVYQGSRSLDSLFDFIKENGHFDVDGKALYEEAQEKAAEE

Secondary structure (DSSP, 8-state):
----SSPPTTSS-EE--TTTHHHHHTT-SEEEEEEE-TT-HHHHHHHHHHHHHHHHTTTTT-EEEEEETTT-HHHHHHTT--SSSEEEEEETT-TT-EEE--S--SHHHHHHHHHHHTS-SEEE-S-HHHHHHHS--SS-EEEEEES--HHHHHHHHHHHHHTTTT-EEEEEE-TTSPPEEEEEETTEEEEEEE--S-HHHHTSHHHHHHHHHHHSS-SS-B--HHHHHHHHHTTS-EEEEEESSHHHHHHHHHHHHHHHHHTTTT-EEEEEEHHHHTTHHHHTT--S-SSEEEEEETTTTEEEE-----HHHHHT--S-----HHHHHHHHHHHHHT--PPP---PPPP---S-SEEEE-TTTHHHHHH-TT--EEEEEE-TT-HHHHHHHHHHHHHHHHHHHH-SS-EEEEEEGGG---SS---SSSSEEEEE--TTS----B--S---HHHHHHHHHHH-TT---HHHHHHHHHHHHTT-

B-factor: mean 72.05, std 5.35, range [35.51, 95.95]

Solvent-accessible surface area: 26384 Å² total; per-residue (Å²): 227,169,91,100,1,70,8,74,174,128,29,33,16,42,163,6,32,59,129,42,0,62,129,42,0,105,78,64,92,18,0,1,0,0,0,5,0,61,173,11,42,119,0,77,115,5,1,66,61,0,34,138,0,4,108,65,1,90,142,102,145,12,20,3,0,5,0,20,5,60,121,11,109,108,5,3,129,106,18,120,20,125,29,64,15,14,9,23,0,0,42,101,36,55,22,136,67,39,64,73,18,152,23,86,101,49,6,140,16,1,26,131,38,0,54,65,10,71,88,109,24,8,26,112,32,99,89,28,93,47,39,26,90,126,79,137,18,133,46,9,0,0,1,1,21,2,148,26,94,85,109,6,54,63,17,0,83,60,8,0,94,125,16,19,59,42,15,35,4,0,10,10,109,62,77,136,79,121,49,107,2,5,0,27,4,44,84,16,40,150,122,47,32,58,29,130,45,119,139,98,52,0,26,70,40,103,40,0,31,152,31,1,50,37,36,1,4,36,24,20,17,69,4,56,66,88,38,74,53,33,2,70,96,10,50,40,22,1,0,1,0,0,4,52,55,104,146,21,6,110,119,14,86,91,28,1,33,99,8,2,95,140,10,40,36,100,1,4,1,0,2,7,9,8,110,131,74,3,168,44,0,37,91,2,17,14,98,91,8,35,3,4,0,0,1,21,21,51,120,116,89,60,38,21,17,25,130,55,60,56,125,144,44,62,105,153,66,113,97,186,37,106,22,122,61,162,38,0,67,50,22,6,127,56,23,59,165,65,87,33,95,57,58,64,75,30,46,137,94,83,179,57,130,155,50,37,14,59,34,0,0,4,111,14,6,39,109,38,5,81,57,64,165,14,0,0,0,0,6,5,28,6,101,241,23,59,93,9,152,165,3,34,93,38,4,65,79,0,3,62,16,3,64,120,50,33,111,49,14,48,3,0,61,0,12,42,65,78,0,47,24,156,78,18,103,98,161,37,73,22,9,4,6,0,10,2,4,54,126,95,88,74,103,29,64,20,163,51,72,67,50,36,66,35,0,1,51,17,0,74,122,51,5,73,78,101,16,48,0,70,42,43,56,92,69,45,118,82,121,75,70,152,154